Protein AF-A0A7D5N092-F1 (afdb_monomer_lite)

Sequence (384 aa):
MLKFNANQDAIKLKILCNAIYHLLGVNVPASEAFNTLPPELAKELGIAQHGIYQISEYIDIKPSVDNKINPKIIEAIQSDFVKHVLLGNIGIIRANNVVETTNGEIKVINADSDHLLKLLQNRNEESGIVAEIDAMRSGVDSKEWFGSITDHEIKQQVFELLKLEQTIEQEVWQIAEKLELPDTLRVKFLQFLSDRLDYLALRFCPEIKRYPKTDRKSDDNQTAAGVLTFTMHNQKPDEPQELYVLLSKRCDHFSDNKEALWDCFGGGSETVDDYLHVTAAREVLEESAKELLHPPTALLSSPFHDFVTEKNGKPFIYRMYLREHEYIDPSKFKDHEHSEHKWIKLSDLKNSLQQAPILENGKETAEVISEGKKYYCSQSFISY

Foldseek 3Di:
DKDDDPPQLLVLVQVLLVVLCVVLVAQAFDKDKDQADDPVVCVVVVHDRGGIMMDTDDFAFDDDPDPDDDVVLLVSCQLCLVVCLLLCVLVQLDPVQWTQGPVRDIYGHCSRSVVLVVLLVDPPPPLLASPVSCCQQPPPSNVVRHVPPDLVSLLVSLVVVVVCLVVSLVSLVVSCVVSVNPPVSSVSSNLSSVSNSVNSCVVRPQPFPPAQDQFHFADAPAEKEAEFEKEQDDPDPPDGTFIWTKWFFFPPPDDDDDGGAIAGFMDHDDPPGGGRLSRHQVRNCQQQVNPDHDDSVNQSRFRKGWHWDDDPNHTHIYIYTYDYDYDDDFVSGDDPGTDGMDTFGLVQLVVQLVDAFDQDPNFTWTWGQGPNDTHIHGSSRSVD

pLDDT: mean 82.28, std 12.1, range [38.78, 95.94]

Radius of gyration: 25.85 Å; chains: 1; bounding box: 68×40×73 Å

Structure (mmCIF, N/CA/C/O backbone):
data_AF-A0A7D5N092-F1
#
_entry.id   AF-A0A7D5N092-F1
#
loop_
_atom_site.group_PDB
_atom_site.id
_atom_site.type_symbol
_atom_site.label_atom_id
_atom_site.label_alt_id
_atom_site.label_comp_id
_atom_site.label_asym_id
_atom_site.label_entity_id
_atom_site.label_seq_id
_atom_site.pdbx_PDB_ins_code
_atom_site.Cartn_x
_atom_site.Cartn_y
_atom_site.Cartn_z
_atom_site.occupancy
_atom_site.B_iso_or_equiv
_atom_site.auth_seq_id
_atom_site.auth_comp_id
_atom_site.auth_asym_id
_atom_site.auth_atom_id
_atom_site.pdbx_PDB_model_num
ATOM 1 N N . MET A 1 1 ? -16.576 -3.521 28.985 1.00 81.00 1 MET A N 1
ATOM 2 C CA . MET A 1 1 ? -17.721 -2.941 28.230 1.00 81.00 1 MET A CA 1
ATOM 3 C C . MET A 1 1 ? -18.250 -3.980 27.246 1.00 81.00 1 MET A C 1
ATOM 5 O O . MET A 1 1 ? -17.431 -4.568 26.555 1.00 81.00 1 MET A O 1
ATOM 9 N N . LEU A 1 2 ? -19.567 -4.214 27.181 1.00 85.06 2 LEU A N 1
ATOM 10 C CA . LEU A 1 2 ? -20.192 -5.108 26.192 1.00 85.06 2 LEU A CA 1
ATOM 11 C C . LEU A 1 2 ? -20.612 -4.302 24.951 1.00 85.06 2 LEU A C 1
ATOM 13 O O . LEU A 1 2 ? -21.379 -3.349 25.082 1.00 85.06 2 LEU A O 1
ATOM 17 N N . LYS A 1 3 ? -20.139 -4.682 23.760 1.00 84.06 3 LYS A N 1
ATOM 18 C CA . LYS A 1 3 ? -20.584 -4.138 22.466 1.00 84.06 3 LYS A CA 1
ATOM 19 C C . LYS A 1 3 ? -21.314 -5.223 21.665 1.00 84.06 3 LYS A C 1
ATOM 21 O O . LYS A 1 3 ? -20.858 -6.362 21.595 1.00 84.06 3 LYS A O 1
ATOM 26 N N . PHE A 1 4 ? -22.423 -4.853 21.029 1.00 84.50 4 PHE A N 1
ATOM 27 C CA . PHE A 1 4 ? -23.167 -5.688 20.080 1.00 84.50 4 PHE A CA 1
ATOM 28 C C . PHE A 1 4 ? -23.809 -4.805 19.005 1.00 84.50 4 PHE A C 1
ATOM 30 O O . PHE A 1 4 ? -23.967 -3.598 19.196 1.00 84.50 4 PHE A O 1
ATOM 37 N N . ASN A 1 5 ? -24.155 -5.388 17.857 1.00 78.50 5 ASN A N 1
ATOM 38 C CA . ASN A 1 5 ? -24.801 -4.668 16.761 1.00 78.50 5 ASN A CA 1
ATOM 39 C C . ASN A 1 5 ? -25.822 -5.573 16.060 1.00 78.50 5 ASN A C 1
ATOM 41 O O . ASN A 1 5 ? -25.584 -6.768 15.889 1.00 78.50 5 ASN A O 1
ATOM 45 N N . ALA A 1 6 ? -26.947 -4.999 15.625 1.00 77.81 6 ALA A N 1
ATOM 46 C CA . ALA A 1 6 ? -27.909 -5.699 14.776 1.00 77.81 6 ALA A CA 1
ATOM 47 C C . ALA A 1 6 ? -27.274 -6.124 13.439 1.00 77.81 6 ALA A C 1
ATOM 49 O O . ALA A 1 6 ? -27.584 -7.191 12.916 1.00 77.81 6 ALA A O 1
ATOM 50 N N . ASN A 1 7 ? -26.338 -5.324 12.917 1.00 84.25 7 ASN A N 1
ATOM 51 C CA . ASN A 1 7 ? -25.510 -5.698 11.777 1.00 84.25 7 ASN A CA 1
ATOM 52 C C . ASN A 1 7 ? -24.302 -6.528 12.248 1.00 84.25 7 ASN A C 1
ATOM 54 O O . ASN A 1 7 ? -23.331 -5.987 12.786 1.00 84.25 7 ASN A O 1
ATOM 58 N N . GLN A 1 8 ? -24.373 -7.843 12.026 1.00 85.31 8 GLN A N 1
ATOM 59 C CA . GLN A 1 8 ? -23.337 -8.798 12.426 1.00 85.31 8 GLN A CA 1
ATOM 60 C C . GLN A 1 8 ? -21.999 -8.557 11.709 1.00 85.31 8 GLN A C 1
ATOM 62 O O . GLN A 1 8 ? -20.948 -8.647 12.338 1.00 85.31 8 GLN A O 1
ATOM 67 N N . ASP A 1 9 ? -22.013 -8.168 10.434 1.00 85.75 9 ASP A N 1
ATOM 68 C CA . ASP A 1 9 ? -20.779 -7.886 9.691 1.00 85.75 9 ASP A CA 1
ATOM 69 C C . ASP A 1 9 ? -20.056 -6.663 10.260 1.00 85.75 9 ASP A C 1
ATOM 71 O O . ASP A 1 9 ? -18.836 -6.669 10.419 1.00 85.75 9 ASP A O 1
ATOM 75 N N . ALA A 1 10 ? -20.811 -5.632 10.650 1.00 83.31 10 ALA A N 1
ATOM 76 C CA . ALA A 1 10 ? -20.237 -4.428 11.238 1.00 83.31 10 ALA A CA 1
ATOM 77 C C . ALA A 1 10 ? -19.530 -4.710 12.575 1.00 83.31 10 ALA A C 1
ATOM 79 O O . ALA A 1 10 ? -18.437 -4.195 12.800 1.00 83.31 10 ALA A O 1
ATOM 80 N N . ILE A 1 11 ? -20.113 -5.532 13.461 1.00 86.94 11 ILE A N 1
ATOM 81 C CA . ILE A 1 11 ? -19.453 -5.885 14.731 1.00 86.94 11 ILE A CA 1
ATOM 82 C C . ILE A 1 11 ? -18.247 -6.805 14.508 1.00 86.94 11 ILE A C 1
ATOM 84 O O . ILE A 1 11 ? -17.216 -6.591 15.140 1.00 86.94 11 ILE A O 1
ATOM 88 N N . LYS A 1 12 ? -18.319 -7.759 13.568 1.00 89.06 12 LYS A N 1
ATOM 89 C CA . LYS A 1 12 ? -17.178 -8.620 13.216 1.00 89.06 12 LYS A CA 1
ATOM 90 C C . LYS A 1 12 ? -15.998 -7.800 12.686 1.00 89.06 12 LYS A C 1
ATOM 92 O O . LYS A 1 12 ? -14.874 -7.980 13.141 1.00 89.06 12 LYS A O 1
ATOM 97 N N . LEU A 1 13 ? -16.254 -6.838 11.800 1.00 87.50 13 LEU A N 1
ATOM 98 C CA . LEU A 1 13 ? -15.228 -5.914 11.310 1.00 87.50 13 LEU A CA 1
ATOM 99 C C . LEU A 1 13 ? -14.653 -5.023 12.423 1.00 87.50 13 LEU A C 1
ATOM 101 O O . LEU A 1 13 ? -13.447 -4.798 12.452 1.00 87.50 13 LEU A O 1
ATOM 105 N N . LYS A 1 14 ? -15.468 -4.565 13.387 1.00 86.69 14 LYS A N 1
ATOM 106 C CA . LYS A 1 14 ? -14.957 -3.838 14.568 1.00 86.69 14 LYS A CA 1
ATOM 107 C C . LYS A 1 14 ? -14.042 -4.701 15.437 1.00 86.69 14 LYS A C 1
ATOM 109 O O . LYS A 1 14 ? -13.026 -4.210 15.926 1.00 86.69 14 LYS A O 1
ATOM 114 N N . ILE A 1 15 ? -14.391 -5.970 15.642 1.00 88.88 15 ILE A N 1
ATOM 115 C CA . ILE A 1 15 ? -13.542 -6.922 16.370 1.00 88.88 15 ILE A CA 1
ATOM 116 C C . ILE A 1 15 ? -12.221 -7.119 15.618 1.00 88.88 15 ILE A C 1
ATOM 118 O O . ILE A 1 15 ? -11.159 -7.039 16.230 1.00 88.88 15 ILE A O 1
ATOM 122 N N . LEU A 1 16 ? -12.283 -7.288 14.295 1.00 89.75 16 LEU A N 1
ATOM 123 C CA . LEU A 1 16 ? -11.111 -7.439 13.436 1.00 89.75 16 LEU A CA 1
ATOM 124 C C . LEU A 1 16 ? -10.176 -6.217 13.506 1.00 89.75 16 LEU A C 1
ATOM 126 O O . LEU A 1 16 ? -8.981 -6.385 13.724 1.00 89.75 16 LEU A O 1
ATOM 130 N N . CYS A 1 17 ? -10.703 -4.990 13.421 1.00 89.31 17 CYS A N 1
ATOM 131 C CA . CYS A 1 17 ? -9.901 -3.768 13.574 1.00 89.31 17 CYS A CA 1
ATOM 132 C C . CYS A 1 17 ? -9.234 -3.661 14.952 1.00 89.31 17 CYS A C 1
ATOM 134 O O . CYS A 1 17 ? -8.060 -3.304 15.036 1.00 89.31 17 CYS A O 1
ATOM 136 N N . ASN A 1 18 ? -9.949 -3.992 16.034 1.00 89.00 18 ASN A N 1
ATOM 137 C CA . ASN A 1 18 ? -9.363 -3.999 17.379 1.00 89.00 18 ASN A CA 1
ATOM 138 C C . ASN A 1 18 ? -8.234 -5.028 17.506 1.00 89.00 18 ASN A C 1
ATOM 140 O O . ASN A 1 18 ? -7.225 -4.752 18.150 1.00 89.00 18 ASN A O 1
ATOM 144 N N . ALA A 1 19 ? -8.383 -6.197 16.884 1.00 89.38 19 ALA A N 1
ATOM 145 C CA . ALA A 1 19 ? -7.336 -7.206 16.894 1.00 89.38 19 ALA A CA 1
ATOM 146 C C . ALA A 1 19 ? -6.090 -6.762 16.115 1.00 89.38 19 ALA A C 1
ATOM 148 O O . ALA A 1 19 ? -4.974 -6.978 16.581 1.00 89.38 19 ALA A O 1
ATOM 149 N N . ILE A 1 20 ? -6.264 -6.066 14.987 1.00 91.50 20 ILE A N 1
ATOM 150 C CA . ILE A 1 20 ? -5.135 -5.466 14.262 1.00 91.50 20 ILE A CA 1
ATOM 151 C C . ILE A 1 20 ? -4.467 -4.384 15.115 1.00 91.50 20 ILE A C 1
ATOM 153 O O . ILE A 1 20 ? -3.246 -4.331 15.166 1.00 91.50 20 ILE A O 1
ATOM 157 N N . TYR A 1 21 ? -5.224 -3.552 15.835 1.00 92.44 21 TYR A N 1
ATOM 158 C CA . TYR A 1 21 ? -4.628 -2.587 16.764 1.00 92.44 21 TYR A CA 1
ATOM 159 C C . TYR A 1 21 ? -3.748 -3.254 17.828 1.00 92.44 21 TYR A C 1
ATOM 161 O O . TYR A 1 21 ? -2.624 -2.799 18.046 1.00 92.44 21 TYR A O 1
ATOM 169 N N . HIS A 1 22 ? -4.227 -4.348 18.431 1.00 91.19 22 HIS A N 1
ATOM 170 C CA . HIS A 1 22 ? -3.437 -5.167 19.359 1.00 91.19 22 HIS A CA 1
ATOM 171 C C . HIS A 1 22 ? -2.173 -5.719 18.694 1.00 91.19 22 HIS A C 1
ATOM 173 O O . HIS A 1 22 ? -1.084 -5.577 19.246 1.00 91.19 22 HIS A O 1
ATOM 179 N N . LEU A 1 23 ? -2.292 -6.286 17.489 1.00 91.88 23 LEU A N 1
ATOM 180 C CA . LEU A 1 23 ? -1.155 -6.810 16.724 1.00 91.88 23 LEU A CA 1
ATOM 181 C C . LEU A 1 23 ? -0.098 -5.733 16.444 1.00 91.88 23 LEU A C 1
ATOM 183 O O . LEU A 1 23 ? 1.100 -5.986 16.543 1.00 91.88 23 LEU A O 1
ATOM 187 N N . LEU A 1 24 ? -0.542 -4.524 16.106 1.00 92.50 24 LEU A N 1
ATOM 188 C CA . LEU A 1 24 ? 0.326 -3.384 15.828 1.00 92.50 24 LEU A CA 1
ATOM 189 C C . LEU A 1 24 ? 0.899 -2.742 17.103 1.00 92.50 24 LEU A C 1
ATOM 191 O O . LEU A 1 24 ? 1.617 -1.743 17.011 1.00 92.50 24 LEU A O 1
ATOM 195 N N . GLY A 1 25 ? 0.591 -3.277 18.286 1.00 92.81 25 GLY A N 1
ATOM 196 C CA . GLY A 1 25 ? 1.096 -2.792 19.568 1.00 92.81 25 GLY A CA 1
ATOM 197 C C . GLY A 1 25 ? 0.482 -1.471 20.031 1.00 92.81 25 GLY A C 1
ATOM 198 O O . GLY A 1 25 ? 1.069 -0.805 20.879 1.00 92.81 25 GLY A O 1
ATOM 199 N N . VAL A 1 26 ? -0.670 -1.070 19.484 1.00 93.50 26 VAL A N 1
ATOM 200 C CA . VAL A 1 26 ? -1.418 0.080 20.012 1.00 93.50 26 VAL A CA 1
ATOM 201 C C . VAL A 1 26 ? -2.038 -0.327 21.339 1.00 93.50 26 VAL A C 1
ATOM 203 O O . VAL A 1 26 ? -2.640 -1.396 21.443 1.00 93.50 26 VAL A O 1
ATOM 206 N N . ASN A 1 27 ? -1.918 0.523 22.360 1.00 92.38 27 ASN A N 1
ATOM 207 C CA . ASN A 1 27 ? -2.459 0.227 23.686 1.00 92.38 27 ASN A CA 1
ATOM 208 C C . ASN A 1 27 ? -3.988 0.386 23.702 1.00 92.38 27 ASN A C 1
ATOM 210 O O . ASN A 1 27 ? -4.535 1.398 24.141 1.00 92.38 27 ASN A O 1
ATOM 214 N N . VAL A 1 28 ? -4.691 -0.613 23.180 1.00 91.75 28 VAL A N 1
ATOM 215 C CA . VAL A 1 28 ? -6.150 -0.732 23.224 1.00 91.75 28 VAL A CA 1
ATOM 216 C C . VAL A 1 28 ? -6.578 -1.674 24.358 1.00 91.75 28 VAL A C 1
ATOM 218 O O . VAL A 1 28 ? -5.798 -2.525 24.792 1.00 91.75 28 VAL A O 1
ATOM 221 N N . PRO A 1 29 ? -7.818 -1.552 24.864 1.00 90.75 29 PRO A N 1
ATOM 222 C CA . PRO A 1 29 ? -8.349 -2.479 25.847 1.00 90.75 29 PRO A CA 1
ATOM 223 C C . PRO A 1 29 ? -8.294 -3.925 25.344 1.00 90.75 29 PRO A C 1
ATOM 225 O O . PRO A 1 29 ? -8.710 -4.197 24.212 1.00 90.75 29 PRO A O 1
ATOM 228 N N . ALA A 1 30 ? -7.846 -4.866 26.179 1.00 89.38 30 ALA A N 1
ATOM 229 C CA . ALA A 1 30 ? -8.016 -6.289 25.888 1.00 89.38 30 ALA A CA 1
ATOM 230 C C . ALA A 1 30 ? -9.499 -6.582 25.609 1.00 89.38 30 ALA A C 1
ATOM 232 O O . ALA A 1 30 ? -10.385 -6.064 26.296 1.00 89.38 30 ALA A O 1
ATOM 233 N N . SER A 1 31 ? -9.789 -7.367 24.572 1.00 89.38 31 SER A N 1
ATOM 234 C CA . SER A 1 31 ? -11.171 -7.700 24.237 1.00 89.38 31 SER A CA 1
ATOM 235 C C . SER A 1 31 ? -11.310 -9.096 23.672 1.00 89.38 31 SER A C 1
ATOM 237 O O . SER A 1 31 ? -10.483 -9.523 22.872 1.00 89.38 31 SER A O 1
ATOM 239 N N . GLU A 1 32 ? -12.407 -9.747 24.030 1.00 89.94 32 GLU A N 1
ATOM 240 C CA . GLU A 1 32 ? -12.774 -11.075 23.558 1.00 89.94 32 GLU A CA 1
ATOM 241 C C . GLU A 1 32 ? -14.119 -11.028 22.832 1.00 89.94 32 GLU A C 1
ATOM 243 O O . GLU A 1 32 ? -14.981 -10.194 23.131 1.00 89.94 32 GLU A O 1
ATOM 248 N N . ALA A 1 33 ? -14.287 -11.924 21.861 1.00 90.88 33 ALA A N 1
ATOM 249 C CA . ALA A 1 33 ? -15.515 -12.072 21.097 1.00 90.88 33 ALA A CA 1
ATOM 250 C C . ALA A 1 33 ? -16.216 -13.386 21.452 1.00 90.88 33 ALA A C 1
ATOM 252 O O . ALA A 1 33 ? -15.584 -14.438 21.520 1.00 90.88 33 ALA A O 1
ATOM 253 N N . PHE A 1 34 ? -17.532 -13.324 21.630 1.00 90.69 34 PHE A N 1
ATOM 254 C CA . PHE A 1 34 ? -18.379 -14.457 21.992 1.00 90.69 34 PHE A CA 1
ATOM 255 C C . PHE A 1 34 ? -19.536 -14.568 21.005 1.00 90.69 34 PHE A C 1
ATOM 257 O O . PHE A 1 34 ? -20.073 -13.554 20.563 1.00 90.69 34 PHE A O 1
ATOM 264 N N . ASN A 1 35 ? -19.946 -15.797 20.688 1.00 90.81 35 ASN A N 1
ATOM 265 C CA . ASN A 1 35 ? -21.124 -16.068 19.856 1.00 90.81 35 ASN A CA 1
ATOM 266 C C . ASN A 1 35 ? -22.397 -16.365 20.682 1.00 90.81 35 ASN A C 1
ATOM 268 O O . ASN A 1 35 ? -23.498 -16.482 20.138 1.00 90.81 35 ASN A O 1
ATOM 272 N N . THR A 1 36 ? -22.237 -16.533 21.998 1.00 92.06 36 THR A N 1
ATOM 273 C CA . THR A 1 36 ? -23.302 -16.908 22.927 1.00 92.06 36 THR A CA 1
ATOM 274 C C . THR A 1 36 ? -23.056 -16.257 24.283 1.00 92.06 36 THR A C 1
ATOM 276 O O . THR A 1 36 ? -21.957 -16.356 24.828 1.00 92.06 36 THR A O 1
ATOM 279 N N . LEU A 1 37 ? -24.082 -15.619 24.844 1.00 91.88 37 LEU A N 1
ATOM 280 C CA . LEU A 1 37 ? -24.078 -15.116 26.218 1.00 91.88 37 LEU A CA 1
ATOM 281 C C . LEU A 1 37 ? -24.701 -16.135 27.188 1.00 91.88 37 LEU A C 1
ATOM 283 O O . LEU A 1 37 ? -25.546 -16.941 26.780 1.00 91.88 37 LEU A O 1
ATOM 287 N N . PRO A 1 38 ? -24.354 -16.081 28.487 1.00 94.38 38 PRO A N 1
ATOM 288 C CA . PRO A 1 38 ? -25.106 -16.783 29.522 1.00 94.38 38 PRO A CA 1
ATOM 289 C C . PRO A 1 38 ? -26.598 -16.394 29.480 1.00 94.38 38 PRO A C 1
ATOM 291 O O . PRO A 1 38 ? -26.895 -15.199 29.352 1.00 94.38 38 PRO A O 1
ATOM 294 N N . PRO A 1 39 ? -27.544 -17.349 29.591 1.00 94.81 39 PRO A N 1
ATOM 295 C CA . PRO A 1 39 ? -28.982 -17.065 29.528 1.00 94.81 39 PRO A CA 1
ATOM 296 C C . PRO A 1 39 ? -29.440 -15.997 30.525 1.00 94.81 39 PRO A C 1
ATOM 298 O O . PRO A 1 39 ? -30.268 -15.148 30.196 1.00 94.81 39 PRO A O 1
ATOM 301 N N . GLU A 1 40 ? -28.889 -16.025 31.738 1.00 95.94 40 GLU A N 1
ATOM 302 C CA . GLU A 1 40 ? -29.209 -15.084 32.809 1.00 95.94 40 GLU A CA 1
ATOM 303 C C . GLU A 1 40 ? -28.794 -13.662 32.423 1.00 95.94 40 GLU A C 1
ATOM 305 O O . GLU A 1 40 ? -29.595 -12.736 32.542 1.00 95.94 40 GLU A O 1
ATOM 310 N N . LEU A 1 41 ? -27.584 -13.512 31.874 1.00 92.38 41 LEU A N 1
ATOM 311 C CA . LEU A 1 41 ? -27.042 -12.228 31.436 1.00 92.38 41 LEU A CA 1
ATOM 312 C C . LEU A 1 41 ? -27.805 -11.675 30.225 1.00 92.38 41 LEU A C 1
ATOM 314 O O . LEU A 1 41 ? -28.151 -10.497 30.198 1.00 92.38 41 LEU A O 1
ATOM 318 N N . ALA A 1 42 ? -28.107 -12.521 29.234 1.00 92.81 42 ALA A N 1
ATOM 319 C CA . ALA A 1 42 ? -28.890 -12.122 28.063 1.00 92.81 42 ALA A CA 1
ATOM 320 C C . ALA A 1 42 ? -30.288 -11.623 28.467 1.00 92.81 42 ALA A C 1
ATOM 322 O O . ALA A 1 42 ? -30.756 -10.596 27.970 1.00 92.81 42 ALA A O 1
ATOM 323 N N . LYS A 1 43 ? -30.926 -12.312 29.424 1.00 94.69 43 LYS A N 1
ATOM 324 C CA . LYS A 1 43 ? -32.227 -11.928 29.981 1.00 94.69 43 LYS A CA 1
ATOM 325 C C . LYS A 1 43 ? -32.163 -10.613 30.756 1.00 94.69 43 LYS A C 1
ATOM 327 O O . LYS A 1 43 ? -33.050 -9.784 30.580 1.00 94.69 43 LYS A O 1
ATOM 332 N N . GLU A 1 44 ? -31.149 -10.423 31.599 1.00 95.00 44 GLU A N 1
ATOM 333 C CA . GLU A 1 44 ? -30.966 -9.195 32.384 1.00 95.00 44 GLU A CA 1
ATOM 334 C C . GLU A 1 44 ? -30.741 -7.971 31.488 1.00 95.00 44 GLU A C 1
ATOM 336 O O . GLU A 1 44 ? -31.323 -6.913 31.717 1.00 95.00 44 GLU A O 1
ATOM 341 N N . LEU A 1 45 ? -29.954 -8.138 30.423 1.00 90.50 45 LEU A N 1
ATOM 342 C CA . LEU A 1 45 ? -29.660 -7.081 29.456 1.00 90.50 45 LEU A CA 1
ATOM 343 C C . LEU A 1 45 ? -30.761 -6.889 28.398 1.00 90.50 45 LEU A C 1
ATOM 345 O O . LEU A 1 45 ? -30.713 -5.917 27.645 1.00 90.50 45 LEU A O 1
ATOM 349 N N . GLY A 1 46 ? -31.739 -7.796 28.316 1.00 92.44 46 GLY A N 1
ATOM 350 C CA . GLY A 1 46 ? -32.817 -7.741 27.326 1.00 92.44 46 GLY A CA 1
ATOM 351 C C . GLY A 1 46 ? -32.341 -7.923 25.880 1.00 92.44 46 GLY A C 1
ATOM 352 O O . GLY A 1 46 ? -32.920 -7.340 24.965 1.00 92.44 46 GLY A O 1
ATOM 353 N N . ILE A 1 47 ? -31.282 -8.708 25.666 1.00 91.00 47 ILE A N 1
ATOM 354 C CA . ILE A 1 47 ? -30.683 -8.966 24.347 1.00 91.00 47 ILE A CA 1
ATOM 355 C C . ILE A 1 47 ? -30.773 -10.449 23.981 1.00 91.00 47 ILE A C 1
ATOM 357 O O . ILE A 1 47 ? -31.021 -11.304 24.830 1.00 91.00 47 ILE A O 1
ATOM 361 N N . ALA A 1 48 ? -30.585 -10.767 22.697 1.00 90.94 48 ALA A N 1
ATOM 362 C CA . ALA A 1 48 ? -30.540 -12.155 22.248 1.00 90.94 48 ALA A CA 1
ATOM 363 C C . ALA A 1 48 ? -29.426 -12.923 22.976 1.00 90.94 48 ALA A C 1
ATOM 365 O O . ALA A 1 48 ? -28.401 -12.343 23.333 1.00 90.94 48 ALA A O 1
ATOM 366 N N . GLN A 1 49 ? -29.620 -14.227 23.178 1.00 92.19 49 GLN A N 1
ATOM 367 C CA . GLN A 1 49 ? -28.576 -15.094 23.726 1.00 92.19 49 GLN A CA 1
ATOM 368 C C . GLN A 1 49 ? -27.495 -15.409 22.682 1.00 92.19 49 GLN A C 1
ATOM 370 O O . GLN A 1 49 ? -26.323 -15.521 23.030 1.00 92.19 49 GLN A O 1
ATOM 375 N N . HIS A 1 50 ? -27.893 -15.552 21.416 1.00 91.44 50 HIS A N 1
ATOM 376 C CA . HIS A 1 50 ? -27.015 -15.894 20.299 1.00 91.44 50 HIS A CA 1
ATOM 377 C C . HIS A 1 50 ? -26.784 -14.686 19.392 1.00 91.44 50 HIS A C 1
ATOM 379 O O . HIS A 1 50 ? -27.728 -13.970 19.049 1.00 91.44 50 HIS A O 1
ATOM 385 N N . GLY A 1 51 ? -25.536 -14.504 18.974 1.00 88.81 51 GLY A N 1
ATOM 386 C CA . GLY A 1 51 ? -25.075 -13.379 18.165 1.00 88.81 51 GLY A CA 1
ATOM 387 C C . GLY A 1 51 ? -23.603 -13.091 18.437 1.00 88.81 51 GLY A C 1
ATOM 388 O O . GLY A 1 51 ? -23.012 -13.707 19.313 1.00 88.81 51 GLY A O 1
ATOM 389 N N . ILE A 1 52 ? -22.992 -12.164 17.704 1.00 90.81 52 ILE A N 1
ATOM 390 C CA . ILE A 1 52 ? -21.616 -11.737 17.976 1.00 90.81 52 ILE A CA 1
ATOM 391 C C . ILE A 1 52 ? -21.600 -10.604 19.006 1.00 90.81 52 ILE A C 1
ATOM 393 O O . ILE A 1 52 ? -22.166 -9.528 18.787 1.00 90.81 52 ILE A O 1
ATOM 397 N N . TYR A 1 53 ? -20.895 -10.847 20.107 1.00 90.50 53 TYR A N 1
ATOM 398 C CA . TYR A 1 53 ? -20.691 -9.915 21.211 1.00 90.50 53 TYR A CA 1
ATOM 399 C C . TYR A 1 53 ? -19.201 -9.684 21.422 1.00 90.50 53 TYR A C 1
ATOM 401 O O . TYR A 1 53 ? -18.428 -10.636 21.417 1.00 90.50 53 TYR A O 1
ATOM 409 N N . GLN A 1 54 ? -18.800 -8.438 21.665 1.00 90.19 54 GLN A N 1
ATOM 410 C CA . GLN A 1 54 ? -17.445 -8.102 22.098 1.00 90.19 54 GLN A CA 1
ATOM 411 C C . GLN A 1 54 ? -17.483 -7.665 23.562 1.00 90.19 54 GLN A C 1
ATOM 413 O O . GLN A 1 54 ? -18.251 -6.771 23.922 1.00 90.19 54 GLN A O 1
ATOM 418 N N . ILE A 1 55 ? -16.637 -8.258 24.397 1.00 90.06 55 ILE A N 1
ATOM 419 C CA . ILE A 1 55 ? -16.433 -7.837 25.783 1.00 90.06 55 ILE A CA 1
ATOM 420 C C . ILE A 1 55 ? -15.018 -7.289 25.897 1.00 90.06 55 ILE A C 1
ATOM 422 O O . ILE A 1 55 ? -14.048 -8.005 25.673 1.00 90.06 55 ILE A O 1
ATOM 426 N N . SER A 1 56 ? -14.909 -6.009 26.238 1.00 89.56 56 SER A N 1
ATOM 427 C CA . SER A 1 56 ? -13.632 -5.361 26.546 1.00 89.56 56 SER A CA 1
ATOM 428 C C . SER A 1 56 ? -13.373 -5.345 28.046 1.00 89.56 56 SER A C 1
ATOM 430 O O . SER A 1 56 ? -14.327 -5.206 28.827 1.00 89.56 56 SER A O 1
ATOM 432 N N . GLU A 1 57 ? -12.096 -5.389 28.421 1.00 90.44 57 GLU A N 1
ATOM 433 C CA . GLU A 1 57 ? -11.634 -5.173 29.788 1.00 90.44 57 GLU A CA 1
ATOM 434 C C . GLU A 1 57 ? -12.227 -3.890 30.385 1.00 90.44 57 GLU A C 1
ATOM 436 O O . GLU A 1 57 ? -12.565 -2.923 29.688 1.00 90.44 57 GLU A O 1
ATOM 441 N N . TYR A 1 58 ? -12.409 -3.909 31.699 1.00 90.50 58 TYR A N 1
ATOM 442 C CA . TYR A 1 58 ? -12.780 -2.723 32.449 1.00 90.50 58 TYR A CA 1
ATOM 443 C C . TYR A 1 58 ? -11.517 -1.907 32.750 1.00 90.50 58 TYR A C 1
ATOM 445 O O . TYR A 1 58 ? -10.489 -2.472 33.114 1.00 90.50 58 TYR A O 1
ATOM 453 N N . ILE A 1 59 ? -11.599 -0.586 32.583 1.00 89.50 59 ILE A N 1
ATOM 454 C CA . ILE A 1 59 ? -10.472 0.334 32.757 1.00 89.50 59 ILE A CA 1
ATOM 455 C C . ILE A 1 59 ? -10.842 1.358 33.820 1.00 89.50 59 ILE A C 1
ATOM 457 O O . ILE A 1 59 ? -11.823 2.086 33.662 1.00 89.50 59 ILE A O 1
ATOM 461 N N . ASP A 1 60 ? -10.017 1.457 34.860 1.00 90.25 60 ASP A N 1
ATOM 462 C CA . ASP A 1 60 ? -10.101 2.542 35.831 1.00 90.25 60 ASP A CA 1
ATOM 463 C C . ASP A 1 60 ? -9.496 3.817 35.239 1.00 90.25 60 ASP A C 1
ATOM 465 O O . ASP A 1 60 ? -8.280 3.947 35.070 1.00 90.25 60 ASP A O 1
ATOM 469 N N . ILE A 1 61 ? -10.372 4.759 34.892 1.00 88.12 61 ILE A N 1
ATOM 470 C CA . ILE A 1 61 ? -10.012 6.016 34.237 1.00 88.12 61 ILE A CA 1
ATOM 471 C C . ILE A 1 61 ? -9.628 7.049 35.295 1.00 88.12 61 ILE A C 1
ATOM 473 O O . ILE A 1 61 ? -10.372 7.301 36.246 1.00 88.12 61 ILE A O 1
ATOM 477 N N . LYS A 1 62 ? -8.480 7.696 35.102 1.00 85.81 62 LYS A N 1
ATOM 478 C CA . LYS A 1 62 ? -8.074 8.846 35.905 1.00 85.81 62 LYS A CA 1
ATOM 479 C C . LYS A 1 62 ? -8.979 10.043 35.574 1.00 85.81 62 LYS A C 1
ATOM 481 O O . LYS A 1 62 ? -9.080 10.411 34.403 1.00 85.81 62 LYS A O 1
ATOM 486 N N . PRO A 1 63 ? -9.627 10.680 36.567 1.00 79.12 63 PRO A N 1
ATOM 487 C CA . PRO A 1 63 ? -10.458 11.854 36.320 1.00 79.12 63 PRO A CA 1
ATOM 488 C C . PRO A 1 63 ? -9.636 12.974 35.676 1.00 79.12 63 PRO A C 1
ATOM 490 O O . PRO A 1 63 ? -8.578 13.339 36.194 1.00 79.12 63 PRO A O 1
ATOM 493 N N . SER A 1 64 ? -10.118 13.527 34.561 1.00 70.62 64 SER A N 1
ATOM 494 C CA . SER A 1 64 ? -9.472 14.690 33.949 1.00 70.62 64 SER A CA 1
ATOM 495 C C . SER A 1 64 ? -9.678 15.915 34.839 1.00 70.62 64 SER A C 1
ATOM 497 O O . SER A 1 64 ? -10.813 16.242 35.190 1.00 70.62 64 SER A O 1
ATOM 499 N N . VAL A 1 65 ? -8.584 16.566 35.238 1.00 60.53 65 VAL A N 1
ATOM 500 C CA . VAL A 1 65 ? -8.608 17.714 36.165 1.00 60.53 65 VAL A CA 1
ATOM 501 C C . VAL A 1 65 ? -8.763 19.039 35.413 1.00 60.53 65 VAL A C 1
ATOM 503 O O . VAL A 1 65 ? -9.313 19.986 35.958 1.00 60.53 65 VAL A O 1
ATOM 506 N N . ASP A 1 66 ? -8.384 19.076 34.135 1.00 60.81 66 ASP A N 1
ATOM 507 C CA . ASP A 1 66 ? -8.521 20.229 33.253 1.00 60.81 66 ASP A CA 1
ATOM 508 C C . ASP A 1 66 ? -8.942 19.722 31.869 1.00 60.81 66 ASP A C 1
ATOM 510 O O . ASP A 1 66 ? -8.372 18.758 31.368 1.00 60.81 66 ASP A O 1
ATOM 514 N N . ASN A 1 67 ? -9.894 20.374 31.196 1.00 59.28 67 ASN A N 1
ATOM 515 C CA . ASN A 1 67 ? -10.302 20.044 29.814 1.00 59.28 67 ASN A CA 1
ATOM 516 C C . ASN A 1 67 ? -9.185 20.271 28.761 1.00 59.28 67 ASN A C 1
ATOM 518 O O . ASN A 1 67 ? -9.470 20.445 27.579 1.00 59.28 67 ASN A O 1
ATOM 522 N N . LYS A 1 68 ? -7.916 20.327 29.176 1.00 66.19 68 LYS A N 1
ATOM 523 C CA . LYS A 1 68 ? -6.743 20.439 28.315 1.00 66.19 68 LYS A CA 1
ATOM 524 C C . LYS A 1 68 ? -6.204 19.049 28.015 1.00 66.19 68 LYS A C 1
ATOM 526 O O . LYS A 1 68 ? -6.049 18.226 28.915 1.00 66.19 68 LYS A O 1
ATOM 531 N N . ILE A 1 69 ? -5.885 18.808 26.749 1.00 70.94 69 ILE A N 1
ATOM 532 C CA . ILE A 1 69 ? -5.287 17.550 26.315 1.00 70.94 69 ILE A CA 1
ATOM 533 C C . ILE A 1 69 ? -3.894 17.434 26.950 1.00 70.94 69 ILE A C 1
ATOM 535 O O . ILE A 1 69 ? -3.051 18.322 26.818 1.00 70.94 69 ILE A O 1
ATOM 539 N N . ASN A 1 70 ? -3.665 16.345 27.684 1.00 79.88 70 ASN A N 1
ATOM 540 C CA . ASN A 1 70 ? -2.379 16.053 28.312 1.00 79.88 70 ASN A CA 1
ATOM 541 C C . ASN A 1 70 ? -1.315 15.831 27.212 1.00 79.88 70 ASN A C 1
ATOM 543 O O . ASN A 1 70 ? -1.538 14.987 26.345 1.00 79.88 70 ASN A O 1
ATOM 547 N N . PRO A 1 71 ? -0.146 16.501 27.238 1.00 85.25 71 PRO A N 1
ATOM 548 C CA . PRO A 1 71 ? 0.916 16.277 26.252 1.00 85.25 71 PRO A CA 1
ATOM 549 C C . PRO A 1 71 ? 1.330 14.805 26.098 1.00 85.25 71 PRO A C 1
ATOM 551 O O . PRO A 1 71 ? 1.637 14.376 24.992 1.00 85.25 71 PRO A O 1
ATOM 554 N N . LYS A 1 72 ? 1.253 14.006 27.174 1.00 85.44 72 LYS A N 1
ATOM 555 C CA . LYS A 1 72 ? 1.517 12.556 27.118 1.00 85.44 72 LYS A CA 1
ATOM 556 C C . LYS A 1 72 ? 0.504 11.789 26.266 1.00 85.44 72 LYS A C 1
ATOM 558 O O . LYS A 1 72 ? 0.853 10.782 25.662 1.00 85.44 72 LYS A O 1
ATOM 563 N N . ILE A 1 73 ? -0.748 12.253 26.230 1.00 87.44 73 ILE A N 1
ATOM 564 C CA . ILE A 1 73 ? -1.782 11.688 25.356 1.00 87.44 73 ILE A CA 1
ATOM 565 C C . ILE A 1 73 ? -1.424 11.980 23.900 1.00 87.44 73 ILE A C 1
ATOM 567 O O . ILE A 1 73 ? -1.469 11.071 23.079 1.00 87.44 73 ILE A O 1
ATOM 571 N N . ILE A 1 74 ? -1.025 13.217 23.592 1.00 89.38 74 ILE A N 1
ATOM 572 C CA . ILE A 1 74 ? -0.622 13.603 22.233 1.00 89.38 74 ILE A CA 1
ATOM 573 C C . ILE A 1 74 ? 0.565 12.753 21.775 1.00 89.38 74 ILE A C 1
ATOM 575 O O . ILE A 1 74 ? 0.494 12.155 20.709 1.00 89.38 74 ILE A O 1
ATOM 579 N N . GLU A 1 75 ? 1.610 12.632 22.596 1.00 89.94 75 GLU A N 1
ATOM 580 C CA . GLU A 1 75 ? 2.802 11.833 22.281 1.00 89.94 75 GLU A CA 1
ATOM 581 C C . GLU A 1 75 ? 2.461 10.360 21.997 1.00 89.94 75 GLU A C 1
ATOM 583 O O . GLU A 1 75 ? 2.859 9.819 20.965 1.00 89.94 75 GLU A O 1
ATOM 588 N N . ALA A 1 76 ? 1.661 9.725 22.861 1.00 88.94 76 ALA A N 1
ATOM 589 C CA . ALA A 1 76 ? 1.254 8.332 22.678 1.00 88.94 76 ALA A CA 1
ATOM 590 C C . ALA A 1 76 ? 0.446 8.134 21.383 1.00 88.94 76 ALA A C 1
ATOM 592 O O . ALA A 1 76 ? 0.711 7.212 20.616 1.00 88.94 76 ALA A O 1
ATOM 593 N N . ILE A 1 77 ? -0.490 9.036 21.087 1.00 90.94 77 ILE A N 1
ATOM 594 C CA . ILE A 1 77 ? -1.330 8.949 19.884 1.00 90.94 77 ILE A CA 1
ATOM 595 C C . ILE A 1 77 ? -0.530 9.263 18.612 1.00 90.94 77 ILE A C 1
ATOM 597 O O . ILE A 1 77 ? -0.747 8.641 17.573 1.00 90.94 77 ILE A O 1
ATOM 601 N N . GLN A 1 78 ? 0.443 10.174 18.685 1.00 93.44 78 GLN A N 1
ATOM 602 C CA . GLN A 1 78 ? 1.366 10.453 17.583 1.00 93.44 78 GLN A CA 1
ATOM 603 C C . GLN A 1 78 ? 2.280 9.266 17.278 1.00 93.44 78 GLN A C 1
ATOM 605 O O . GLN A 1 78 ? 2.539 9.006 16.102 1.00 93.44 78 GLN A O 1
ATOM 610 N N . SER A 1 79 ? 2.724 8.509 18.290 1.00 93.50 79 SER A N 1
ATOM 611 C CA . SER A 1 79 ? 3.549 7.310 18.063 1.00 93.50 79 SER A CA 1
ATOM 612 C C . SER A 1 79 ? 2.830 6.207 17.276 1.00 93.50 79 SER A C 1
ATOM 614 O O . SER A 1 79 ? 3.483 5.394 16.621 1.00 93.50 79 SER A O 1
ATOM 616 N N . ASP A 1 80 ? 1.494 6.236 17.268 1.00 94.25 80 ASP A N 1
ATOM 617 C CA . ASP A 1 80 ? 0.627 5.300 16.553 1.00 94.25 80 ASP A CA 1
ATOM 618 C C . ASP A 1 80 ? -0.077 5.936 15.338 1.00 94.25 80 ASP A C 1
ATOM 620 O O . ASP A 1 80 ? -0.991 5.342 14.756 1.00 94.25 80 ASP A O 1
ATOM 624 N N . PHE A 1 81 ? 0.352 7.129 14.909 1.00 94.62 81 PHE A N 1
ATOM 625 C CA . PHE A 1 81 ? -0.295 7.909 13.849 1.00 94.62 81 PHE A CA 1
ATOM 626 C C . PHE A 1 81 ? -0.538 7.105 12.568 1.00 94.62 81 PHE A C 1
ATOM 628 O O . PHE A 1 81 ? -1.675 7.020 12.099 1.00 94.62 81 PHE A O 1
ATOM 635 N N . VAL A 1 82 ? 0.496 6.457 12.024 1.00 94.56 82 VAL A N 1
ATOM 636 C CA . VAL A 1 82 ? 0.381 5.673 10.783 1.00 94.56 82 VAL A CA 1
ATOM 637 C C . VAL A 1 82 ? -0.548 4.468 10.960 1.00 94.56 82 VAL A C 1
ATOM 639 O O . VAL A 1 82 ? -1.216 4.072 10.010 1.00 94.56 82 VAL A O 1
ATOM 642 N N . LYS A 1 83 ? -0.669 3.914 12.171 1.00 93.50 83 LYS A N 1
ATOM 643 C CA . LYS A 1 83 ? -1.581 2.797 12.474 1.00 93.50 83 LYS A CA 1
ATOM 644 C C . LYS A 1 83 ? -3.035 3.275 12.505 1.00 93.50 83 LYS A C 1
ATOM 646 O O . LYS A 1 83 ? -3.920 2.601 11.977 1.00 93.50 83 LYS A O 1
ATOM 651 N N . HIS A 1 84 ? -3.292 4.458 13.074 1.00 92.00 84 HIS A N 1
ATOM 652 C CA . HIS A 1 84 ? -4.607 5.105 13.006 1.00 92.00 84 HIS A CA 1
ATOM 653 C C . HIS A 1 84 ? -5.007 5.425 11.576 1.00 92.00 84 HIS A C 1
ATOM 655 O O . HIS A 1 84 ? -6.133 5.130 11.175 1.00 92.00 84 HIS A O 1
ATOM 661 N N . VAL A 1 85 ? -4.059 5.962 10.815 1.00 90.81 85 VAL A N 1
ATOM 662 C CA . VAL A 1 85 ? -4.217 6.234 9.398 1.00 90.81 85 VAL A CA 1
ATOM 663 C C . VAL A 1 85 ? -4.505 4.935 8.647 1.00 90.81 85 VAL A C 1
ATOM 665 O O . VAL A 1 85 ? -5.561 4.858 8.045 1.00 90.81 85 VAL A O 1
ATOM 668 N N . LEU A 1 86 ? -3.693 3.875 8.745 1.00 89.62 86 LEU A N 1
ATOM 669 C CA . LEU A 1 86 ? -3.919 2.587 8.063 1.00 89.62 86 LEU A CA 1
ATOM 670 C C . LEU A 1 86 ? -5.346 2.058 8.269 1.00 89.62 86 LEU A C 1
ATOM 672 O O . LEU A 1 86 ? -6.007 1.679 7.303 1.00 89.62 86 LEU A O 1
ATOM 676 N N . LEU A 1 87 ? -5.838 2.090 9.510 1.00 88.88 87 LEU A N 1
ATOM 677 C CA . LEU A 1 87 ? -7.161 1.589 9.887 1.00 88.88 87 LEU A CA 1
ATOM 678 C C . LEU A 1 87 ? -8.301 2.601 9.683 1.00 88.88 87 LEU A C 1
ATOM 680 O O . LEU A 1 87 ? -9.425 2.345 10.120 1.00 88.88 87 LEU A O 1
ATOM 684 N N . GLY A 1 88 ? -8.043 3.747 9.046 1.00 86.06 88 GLY A N 1
ATOM 685 C CA . GLY A 1 88 ? -9.046 4.774 8.755 1.00 86.06 88 GLY A CA 1
ATOM 686 C C . GLY A 1 88 ? -9.685 5.371 10.014 1.00 86.06 88 GLY A C 1
ATOM 687 O O . GLY A 1 88 ? -10.840 5.795 9.991 1.00 86.06 88 GLY A O 1
ATOM 688 N N . ASN A 1 89 ? -8.989 5.376 11.152 1.00 87.56 89 ASN A N 1
ATOM 689 C CA . ASN A 1 89 ? -9.526 5.860 12.422 1.00 87.56 89 ASN A CA 1
ATOM 690 C C . ASN A 1 89 ? -9.344 7.378 12.571 1.00 87.56 89 ASN A C 1
ATOM 692 O O . ASN A 1 89 ? -8.651 7.868 13.460 1.00 87.56 89 ASN A O 1
ATOM 696 N N . ILE A 1 90 ? -10.011 8.137 11.702 1.00 84.06 90 ILE A N 1
ATOM 697 C CA . ILE A 1 90 ? -10.007 9.610 11.734 1.00 84.06 90 ILE A CA 1
ATOM 698 C C . ILE A 1 90 ? -10.625 10.127 13.046 1.00 84.06 90 ILE A C 1
ATOM 700 O O . ILE A 1 90 ? -10.273 11.193 13.544 1.00 84.06 90 ILE A O 1
ATOM 704 N N . GLY A 1 91 ? -11.538 9.352 13.642 1.00 83.25 91 GLY A N 1
ATOM 705 C CA . GLY A 1 91 ? -12.229 9.698 14.881 1.00 83.25 91 GLY A CA 1
ATOM 706 C C . GLY A 1 91 ? -11.343 9.717 16.129 1.00 83.25 91 GLY A C 1
ATOM 707 O O . GLY A 1 91 ? -11.815 10.181 17.166 1.00 83.25 91 GLY A O 1
ATOM 708 N N . ILE A 1 92 ? -10.091 9.253 16.059 1.00 87.25 92 ILE A N 1
ATOM 709 C CA . ILE A 1 92 ? -9.190 9.178 17.219 1.00 87.25 92 ILE A CA 1
ATOM 710 C C . ILE A 1 92 ? -8.921 10.539 17.880 1.00 87.25 92 ILE A C 1
ATOM 712 O O . ILE A 1 92 ? -8.712 10.601 19.084 1.00 87.25 92 ILE A O 1
ATOM 716 N N . ILE A 1 93 ? -9.031 11.638 17.127 1.00 81.44 93 ILE A N 1
ATOM 717 C CA . ILE A 1 93 ? -8.805 13.022 17.591 1.00 81.44 93 ILE A CA 1
ATOM 718 C C . ILE A 1 93 ? -9.864 13.549 18.575 1.00 81.44 93 ILE A C 1
ATOM 720 O O . ILE A 1 93 ? -9.907 14.737 18.890 1.00 81.44 93 ILE A O 1
ATOM 724 N N . ARG A 1 94 ? -10.779 12.696 19.042 1.00 82.31 94 ARG A N 1
ATOM 725 C CA . ARG A 1 94 ? -11.774 13.064 20.049 1.00 82.31 94 ARG A CA 1
ATOM 726 C C . ARG A 1 94 ? -11.249 12.682 21.424 1.00 82.31 94 ARG A C 1
ATOM 728 O O . ARG A 1 94 ? -10.911 11.528 21.661 1.00 82.31 94 ARG A O 1
ATOM 735 N N . ALA A 1 95 ? -11.272 13.625 22.363 1.00 73.69 95 ALA A N 1
ATOM 736 C CA . ALA A 1 95 ? -10.764 13.412 23.720 1.00 73.69 95 ALA A CA 1
ATOM 737 C C . ALA A 1 95 ? -11.443 12.251 24.478 1.00 73.69 95 ALA A C 1
ATOM 739 O O . ALA A 1 95 ? -10.868 11.720 25.416 1.00 73.69 95 ALA A O 1
ATOM 740 N N . ASN A 1 96 ? -12.647 11.827 24.078 1.00 81.50 96 ASN A N 1
ATOM 741 C CA . ASN A 1 96 ? -13.339 10.674 24.662 1.00 81.50 96 ASN A CA 1
ATOM 742 C C . ASN A 1 96 ? -12.934 9.318 24.052 1.00 81.50 96 ASN A C 1
ATOM 744 O O . ASN A 1 96 ? -13.460 8.293 24.482 1.00 81.50 96 ASN A O 1
ATOM 748 N N . ASN A 1 97 ? -12.035 9.308 23.064 1.00 87.00 97 ASN A N 1
ATOM 749 C CA . ASN A 1 97 ? -11.491 8.098 22.447 1.00 87.00 97 ASN A CA 1
ATOM 750 C C . ASN A 1 97 ? -10.101 7.728 22.991 1.00 87.00 97 ASN A C 1
ATOM 752 O O . ASN A 1 97 ? -9.480 6.760 22.557 1.00 87.00 97 ASN A O 1
ATOM 756 N N . VAL A 1 98 ? -9.596 8.487 23.962 1.00 88.19 98 VAL A N 1
ATOM 757 C CA . VAL A 1 98 ? -8.313 8.225 24.607 1.00 88.19 98 VAL A CA 1
ATOM 758 C C . VAL A 1 98 ? -8.451 8.514 26.090 1.00 88.19 98 VAL A C 1
ATOM 760 O O . VAL A 1 98 ? -9.031 9.524 26.478 1.00 88.19 98 VAL A O 1
ATOM 763 N N . VAL A 1 99 ? -7.940 7.621 26.931 1.00 88.19 99 VAL A N 1
ATOM 764 C CA . VAL A 1 99 ? -8.000 7.769 28.388 1.00 88.19 99 VAL A CA 1
ATOM 765 C C . VAL A 1 99 ? -6.638 7.541 29.011 1.00 88.19 99 VAL A C 1
ATOM 767 O O . VAL A 1 99 ? -5.870 6.695 28.562 1.00 88.19 99 VAL A O 1
ATOM 770 N N . GLU A 1 100 ? -6.362 8.285 30.078 1.00 90.12 100 GLU A N 1
ATOM 771 C CA . GLU A 1 100 ? -5.279 7.980 31.008 1.00 90.12 100 GLU A CA 1
ATOM 772 C C . GLU A 1 100 ? -5.849 7.090 32.120 1.00 90.12 100 GLU A C 1
ATOM 774 O O . GLU A 1 100 ? -6.855 7.431 32.750 1.00 90.12 100 GLU A O 1
ATOM 779 N N . THR A 1 101 ? -5.240 5.932 32.351 1.00 90.81 101 THR A N 1
ATOM 780 C CA . THR A 1 101 ? -5.629 5.041 33.447 1.00 90.81 101 THR A CA 1
ATOM 781 C C . THR A 1 101 ? -5.160 5.605 34.787 1.00 90.81 101 THR A C 1
ATOM 783 O O . THR A 1 101 ? -4.284 6.471 34.852 1.00 90.81 101 THR A O 1
ATOM 786 N N . THR A 1 102 ? -5.698 5.101 35.895 1.00 90.50 102 THR A N 1
ATOM 787 C CA . THR A 1 102 ? -5.214 5.441 37.248 1.00 90.50 102 THR A CA 1
ATOM 788 C C . THR A 1 102 ? -3.728 5.121 37.457 1.00 90.50 102 THR A C 1
ATOM 790 O O . THR A 1 102 ? -3.073 5.790 38.256 1.00 90.50 102 THR A O 1
ATOM 793 N N . ASN A 1 103 ? -3.178 4.176 36.687 1.00 90.06 103 ASN A N 1
ATOM 794 C CA . ASN A 1 103 ? -1.756 3.821 36.672 1.00 90.06 103 ASN A CA 1
ATOM 795 C C . ASN A 1 103 ? -0.902 4.737 35.770 1.00 90.06 103 ASN A C 1
ATOM 797 O O . ASN A 1 103 ? 0.315 4.583 35.717 1.00 90.06 103 ASN A O 1
ATOM 801 N N . GLY A 1 104 ? -1.517 5.700 35.074 1.00 87.44 104 GLY A N 1
ATOM 802 C CA . GLY A 1 104 ? -0.839 6.644 34.183 1.00 87.44 104 GLY A CA 1
ATOM 803 C C . GLY A 1 104 ? -0.572 6.117 32.771 1.00 87.44 104 GLY A C 1
ATOM 804 O O . GLY A 1 104 ? 0.181 6.746 32.029 1.00 87.44 104 GLY A O 1
ATOM 805 N N . GLU A 1 105 ? -1.164 4.984 32.389 1.00 90.69 105 GLU A N 1
ATOM 806 C CA . GLU A 1 105 ? -1.070 4.449 31.027 1.00 90.69 105 GLU A CA 1
ATOM 807 C C . GLU A 1 105 ? -2.058 5.166 30.107 1.00 90.69 105 GLU A C 1
ATOM 809 O O . GLU A 1 105 ? -3.191 5.430 30.505 1.00 90.69 105 GLU A O 1
ATOM 814 N N . ILE A 1 106 ? -1.665 5.434 28.863 1.00 90.62 106 ILE A N 1
ATOM 815 C CA . ILE A 1 106 ? -2.582 5.965 27.852 1.00 90.62 106 ILE A CA 1
ATOM 816 C C . ILE A 1 106 ? -3.171 4.799 27.067 1.00 90.62 106 ILE A C 1
ATOM 818 O O . ILE A 1 106 ? -2.419 4.026 26.474 1.00 90.62 106 ILE A O 1
ATOM 822 N N . LYS A 1 107 ? -4.501 4.676 27.067 1.00 91.12 107 LYS A N 1
ATOM 823 C CA . LYS A 1 107 ? -5.237 3.666 26.301 1.00 91.12 107 LYS A CA 1
ATOM 824 C C . LYS A 1 107 ? -6.162 4.315 25.280 1.00 91.12 107 LYS A C 1
ATOM 826 O O . LYS A 1 107 ? -6.893 5.255 25.598 1.00 91.12 107 LYS A O 1
ATOM 831 N N . VAL A 1 108 ? -6.176 3.769 24.070 1.00 90.00 108 VAL A N 1
ATOM 832 C CA . VAL A 1 108 ? -7.123 4.140 23.016 1.00 90.00 108 VAL A CA 1
ATOM 833 C C . VAL A 1 108 ? -8.432 3.398 23.254 1.00 90.00 108 VAL A C 1
ATOM 835 O O . VAL A 1 108 ? -8.495 2.177 23.134 1.00 90.00 108 VAL A O 1
ATOM 838 N N . ILE A 1 109 ? -9.494 4.126 23.586 1.00 84.06 109 ILE A N 1
ATOM 839 C CA . ILE A 1 109 ? -10.836 3.569 23.773 1.00 84.06 109 ILE A CA 1
ATOM 840 C C . ILE A 1 109 ? -11.711 3.946 22.578 1.00 84.06 109 ILE A C 1
ATOM 842 O O . ILE A 1 109 ? -11.654 5.057 22.081 1.00 84.06 109 ILE A O 1
ATOM 846 N N . ASN A 1 110 ? -12.531 3.018 22.088 1.00 76.94 110 ASN A N 1
ATOM 847 C CA . ASN A 1 110 ? -13.263 3.193 20.824 1.00 76.94 110 ASN A CA 1
ATOM 848 C C . ASN A 1 110 ? -12.340 3.416 19.619 1.00 76.94 110 ASN A C 1
ATOM 850 O O . ASN A 1 110 ? -12.455 4.401 18.887 1.00 76.94 110 ASN A O 1
ATOM 854 N N . ALA A 1 111 ? -11.449 2.450 19.394 1.00 68.88 111 ALA A N 1
ATOM 855 C CA . ALA A 1 111 ? -10.652 2.326 18.178 1.00 68.88 111 ALA A CA 1
ATOM 856 C C . ALA A 1 111 ? -11.527 1.882 16.979 1.00 68.88 111 ALA A C 1
ATOM 858 O O . ALA A 1 111 ? -11.245 0.918 16.270 1.00 68.88 111 ALA A O 1
ATOM 859 N N . ASP A 1 112 ? -12.664 2.551 16.812 1.00 68.88 112 ASP A N 1
ATOM 860 C CA . ASP A 1 112 ? -13.721 2.191 15.890 1.00 68.88 112 ASP A CA 1
ATOM 861 C C . ASP A 1 112 ? -13.354 2.726 14.499 1.00 68.88 112 ASP A C 1
ATOM 863 O O . ASP A 1 112 ? -13.423 3.926 14.234 1.00 68.88 112 ASP A O 1
ATOM 867 N N . SER A 1 113 ? -13.004 1.832 13.576 1.00 67.75 113 SER A N 1
ATOM 868 C CA . SER A 1 113 ? -12.763 2.169 12.168 1.00 67.75 113 SER A CA 1
ATOM 869 C C . SER A 1 113 ? -14.076 2.403 11.401 1.00 67.75 113 SER A C 1
ATOM 871 O O . SER A 1 113 ? -14.323 1.808 10.354 1.00 67.75 113 SER A O 1
ATOM 873 N N . ASP A 1 114 ? -14.965 3.255 11.918 1.00 67.06 114 ASP A N 1
ATOM 874 C CA . ASP A 1 114 ? -16.278 3.530 11.312 1.00 67.06 114 ASP A CA 1
ATOM 875 C C . ASP A 1 114 ? -16.152 4.100 9.887 1.00 67.06 114 ASP A C 1
ATOM 877 O O . ASP A 1 114 ? -17.030 3.891 9.049 1.00 67.06 114 ASP A O 1
ATOM 881 N N . HIS A 1 115 ? -15.055 4.800 9.586 1.00 66.81 115 HIS A N 1
ATOM 882 C CA . HIS A 1 115 ? -14.752 5.247 8.227 1.00 66.81 115 HIS A CA 1
ATOM 883 C C . HIS A 1 115 ? -14.366 4.077 7.312 1.00 66.81 115 HIS A C 1
ATOM 885 O O . HIS A 1 115 ? -14.908 3.968 6.219 1.00 66.81 115 HIS A O 1
ATOM 891 N N . LEU A 1 116 ? -13.532 3.147 7.787 1.00 69.88 116 LEU A N 1
ATOM 892 C CA . LEU A 1 116 ? -13.174 1.915 7.072 1.00 69.88 116 LEU A CA 1
ATOM 893 C C . LEU A 1 116 ? -14.416 1.069 6.761 1.00 69.88 116 LEU A C 1
ATOM 895 O O . LEU A 1 116 ? -14.576 0.566 5.655 1.00 69.88 116 LEU A O 1
ATOM 899 N N . LEU A 1 117 ? -15.346 0.972 7.712 1.00 70.25 117 LEU A N 1
ATOM 900 C CA . LEU A 1 117 ? -16.640 0.318 7.515 1.00 70.25 117 LEU A CA 1
ATOM 901 C C . LEU A 1 117 ? -17.460 0.972 6.395 1.00 70.25 117 LEU A C 1
ATOM 903 O O . LEU A 1 117 ? -18.039 0.264 5.574 1.00 70.25 117 LEU A O 1
ATOM 907 N N . LYS A 1 118 ? -17.491 2.309 6.339 1.00 70.56 118 LYS A N 1
ATOM 908 C CA . LYS A 1 118 ? -18.162 3.050 5.259 1.00 70.56 118 LYS A CA 1
ATOM 909 C C . LYS A 1 118 ? -17.473 2.837 3.913 1.00 70.56 118 LYS A C 1
ATOM 911 O O . LYS A 1 118 ? -18.169 2.589 2.934 1.00 70.56 118 LYS A O 1
ATOM 916 N N . LEU A 1 119 ? -16.141 2.864 3.877 1.00 65.69 119 LEU A N 1
ATOM 917 C CA . LEU A 1 119 ? -15.345 2.632 2.668 1.00 65.69 119 LEU A CA 1
ATOM 918 C C . LEU A 1 119 ? -15.562 1.222 2.104 1.00 65.69 119 LEU A C 1
ATOM 920 O O . LEU A 1 119 ? -15.772 1.056 0.909 1.00 65.69 119 LEU A O 1
ATOM 924 N N . LEU A 1 120 ? -15.615 0.196 2.957 1.00 69.62 120 LEU A N 1
ATOM 925 C CA . LEU A 1 120 ? -15.894 -1.177 2.515 1.00 69.62 120 LEU A CA 1
ATOM 926 C C . LEU A 1 120 ? -17.331 -1.375 2.006 1.00 69.62 120 LEU A C 1
ATOM 928 O O . LEU A 1 120 ? -17.589 -2.278 1.201 1.00 69.62 120 LEU A O 1
ATOM 932 N N . GLN A 1 121 ? -18.273 -0.557 2.485 1.00 66.81 121 GLN A N 1
ATOM 933 C CA . GLN A 1 121 ? -19.682 -0.597 2.088 1.00 66.81 121 GLN A CA 1
ATOM 934 C C . GLN A 1 121 ? -19.964 0.229 0.821 1.00 66.81 121 GLN A C 1
ATOM 936 O O . GLN A 1 121 ? -20.828 -0.158 0.030 1.00 66.81 121 GLN A O 1
ATOM 941 N N . ASN A 1 122 ? -19.220 1.313 0.585 1.00 59.78 122 ASN A N 1
ATOM 942 C CA . ASN A 1 122 ? -19.391 2.206 -0.560 1.00 59.78 122 ASN A CA 1
ATOM 943 C C . ASN A 1 122 ? -18.377 1.904 -1.673 1.00 59.78 122 ASN A C 1
ATOM 945 O O . ASN A 1 122 ? -17.195 2.189 -1.552 1.00 59.78 122 ASN A O 1
ATOM 949 N N . ARG A 1 123 ? -18.859 1.398 -2.815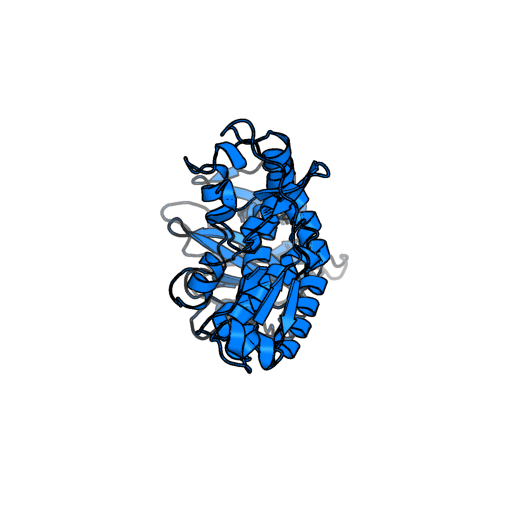 1.00 49.88 123 ARG A N 1
ATOM 950 C CA . ARG A 1 123 ? -18.034 1.006 -3.980 1.00 49.88 123 ARG A CA 1
ATOM 951 C C . ARG A 1 123 ? -17.369 2.163 -4.753 1.00 49.88 123 ARG A C 1
ATOM 953 O O . ARG A 1 123 ? -16.690 1.883 -5.731 1.00 49.88 123 ARG A O 1
ATOM 960 N N . ASN A 1 124 ? -17.595 3.422 -4.370 1.00 44.66 124 ASN A N 1
ATOM 961 C CA . ASN A 1 124 ? -17.268 4.592 -5.200 1.00 44.66 124 ASN A CA 1
ATOM 962 C C . ASN A 1 124 ? -16.169 5.500 -4.622 1.00 44.66 124 ASN A C 1
ATOM 964 O O . ASN A 1 124 ? -15.825 6.491 -5.260 1.00 44.66 124 ASN A O 1
ATOM 968 N N . GLU A 1 125 ? -15.651 5.216 -3.426 1.00 46.44 125 GLU A N 1
ATOM 969 C CA . GLU A 1 125 ? -14.500 5.944 -2.879 1.00 46.44 125 GLU A CA 1
ATOM 970 C C . GLU A 1 125 ? -13.232 5.141 -3.194 1.00 46.44 125 GLU A C 1
ATOM 972 O O . GLU A 1 125 ? -13.212 3.927 -2.993 1.00 46.44 125 GLU A O 1
ATOM 977 N N . GLU A 1 126 ? -12.208 5.811 -3.737 1.00 53.31 126 GLU A N 1
ATOM 978 C CA . GLU A 1 126 ? -10.904 5.247 -4.124 1.00 53.31 126 GLU A CA 1
ATOM 979 C C . GLU A 1 126 ? -10.191 4.698 -2.879 1.00 53.31 126 GLU A C 1
ATOM 981 O O . GLU A 1 126 ? -9.386 5.359 -2.226 1.00 53.31 126 GLU A O 1
ATOM 986 N N . SER A 1 127 ? -10.561 3.481 -2.493 1.00 54.75 127 SER A N 1
ATOM 987 C CA . SER A 1 127 ? -10.392 2.960 -1.137 1.00 54.75 127 SER A CA 1
ATOM 988 C C . SER A 1 127 ? -8.929 2.703 -0.743 1.00 54.75 127 SER A C 1
ATOM 990 O O . SER A 1 127 ? -8.611 2.588 0.440 1.00 54.75 127 SER A O 1
ATOM 992 N N . GLY A 1 128 ? -8.038 2.627 -1.736 1.00 57.78 128 GLY A N 1
ATOM 993 C CA . GLY A 1 128 ? -6.600 2.431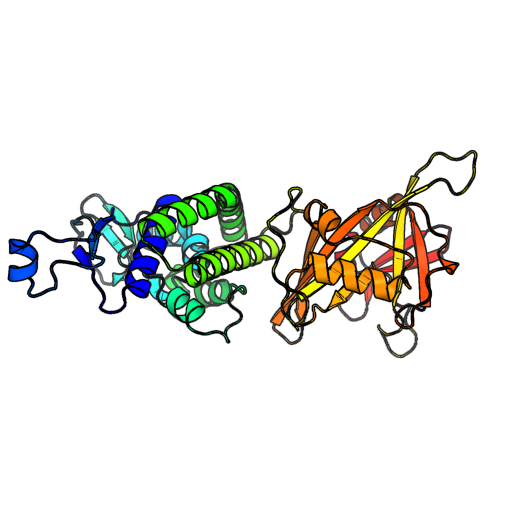 -1.557 1.00 57.78 128 GLY A CA 1
ATOM 994 C C . GLY A 1 128 ? -5.800 3.712 -1.309 1.00 57.78 128 GLY A C 1
ATOM 995 O O . GLY A 1 128 ? -4.676 3.635 -0.815 1.00 57.78 128 GLY A O 1
ATOM 996 N N . ILE A 1 129 ? -6.346 4.890 -1.629 1.00 68.31 129 ILE A N 1
ATOM 997 C CA . ILE A 1 129 ? -5.653 6.162 -1.404 1.00 68.31 129 ILE A CA 1
ATOM 998 C C . ILE A 1 129 ? -5.841 6.574 0.050 1.00 68.31 129 ILE A C 1
ATOM 1000 O O . ILE A 1 129 ? -6.960 6.737 0.534 1.00 68.31 129 ILE A O 1
ATOM 1004 N N . VAL A 1 130 ? -4.727 6.795 0.743 1.00 77.44 130 VAL A N 1
ATOM 1005 C CA . VAL A 1 130 ? -4.734 7.176 2.156 1.00 77.44 130 VAL A CA 1
ATOM 1006 C C . VAL A 1 130 ? -4.713 8.701 2.292 1.00 77.44 130 VAL A C 1
ATOM 1008 O O . VAL A 1 130 ? -3.769 9.286 2.823 1.00 77.44 130 VAL A O 1
ATOM 1011 N N . ALA A 1 131 ? -5.730 9.370 1.742 1.00 74.12 131 ALA A N 1
ATOM 1012 C CA . ALA A 1 131 ? -5.834 10.834 1.746 1.00 74.12 131 ALA A CA 1
ATOM 1013 C C . ALA A 1 131 ? -6.011 11.415 3.162 1.00 74.12 131 ALA A C 1
ATOM 1015 O O . ALA A 1 131 ? -5.671 12.571 3.424 1.00 74.12 131 ALA A O 1
ATOM 1016 N N . GLU A 1 132 ? -6.505 10.615 4.109 1.00 80.56 132 GLU A N 1
ATOM 1017 C CA . GLU A 1 132 ? -6.683 11.035 5.495 1.00 80.56 132 GLU A CA 1
ATOM 1018 C C . GLU A 1 132 ? -5.369 11.343 6.208 1.00 80.56 132 GLU A C 1
ATOM 1020 O O . GLU A 1 132 ? -5.402 12.029 7.223 1.00 80.56 132 GLU A O 1
ATOM 1025 N N . ILE A 1 133 ? -4.217 10.894 5.699 1.00 88.19 133 ILE A N 1
ATOM 1026 C CA . ILE A 1 133 ? -2.932 11.218 6.322 1.00 88.19 133 ILE A CA 1
ATOM 1027 C C . ILE A 1 133 ? -2.688 12.734 6.338 1.00 88.19 133 ILE A C 1
ATOM 1029 O O . ILE A 1 133 ? -2.257 13.287 7.350 1.00 88.19 133 ILE A O 1
ATOM 1033 N N . ASP A 1 134 ? -3.061 13.425 5.259 1.00 86.06 134 ASP A N 1
ATOM 1034 C CA . ASP A 1 134 ? -2.954 14.880 5.155 1.00 86.06 134 ASP A CA 1
ATOM 1035 C C . ASP A 1 134 ? -4.064 15.568 5.943 1.00 86.06 134 ASP A C 1
ATOM 1037 O O . ASP A 1 134 ? -3.813 16.535 6.667 1.00 86.06 134 ASP A O 1
ATOM 1041 N N . ALA A 1 135 ? -5.286 15.034 5.866 1.00 84.75 135 ALA A N 1
ATOM 1042 C CA . ALA A 1 135 ? -6.415 15.564 6.619 1.00 84.75 135 ALA A CA 1
ATOM 1043 C C . ALA A 1 135 ? -6.168 15.490 8.133 1.00 84.75 135 ALA A C 1
ATOM 1045 O O . ALA A 1 135 ? -6.439 16.453 8.841 1.00 84.75 135 ALA A O 1
ATOM 1046 N N . MET A 1 136 ? -5.600 14.391 8.635 1.00 88.19 136 MET A N 1
ATOM 1047 C CA . MET A 1 136 ? -5.271 14.224 10.048 1.00 88.19 136 MET A CA 1
ATOM 1048 C C . MET A 1 136 ? -4.071 15.087 10.453 1.00 88.19 136 MET A C 1
ATOM 1050 O O . MET A 1 136 ? -4.102 15.682 11.526 1.00 88.19 136 MET A O 1
ATOM 1054 N N . ARG A 1 137 ? -3.046 15.243 9.608 1.00 88.75 137 ARG A N 1
ATOM 1055 C CA . ARG A 1 137 ? -1.878 16.078 9.939 1.00 88.75 137 ARG A CA 1
ATOM 1056 C C . ARG A 1 137 ? -2.172 17.580 9.895 1.00 88.75 137 ARG A C 1
ATOM 1058 O O . ARG A 1 137 ? -1.673 18.331 10.730 1.00 88.75 137 ARG A O 1
ATOM 1065 N N . SER A 1 138 ? -2.939 18.040 8.908 1.00 84.62 138 SER A N 1
ATOM 1066 C CA . SER A 1 138 ? -3.112 19.471 8.603 1.00 84.62 138 SER A CA 1
ATOM 1067 C C . SER A 1 138 ? -4.530 20.006 8.812 1.00 84.62 138 SER A C 1
ATOM 1069 O O . SER A 1 138 ? -4.733 21.218 8.718 1.00 84.62 138 SER A O 1
ATOM 1071 N N . GLY A 1 139 ? -5.506 19.147 9.113 1.00 85.12 139 GLY A N 1
ATOM 1072 C CA . GLY A 1 139 ? -6.881 19.549 9.398 1.00 85.12 139 GLY A CA 1
ATOM 1073 C C . GLY A 1 139 ? -6.991 20.441 10.633 1.00 85.12 139 GLY A C 1
ATOM 1074 O O . GLY A 1 139 ? -6.248 20.286 11.598 1.00 85.12 139 GLY A O 1
ATOM 1075 N N . VAL A 1 140 ? -7.936 21.384 10.612 1.00 84.62 140 VAL A N 1
ATOM 1076 C CA . VAL A 1 140 ? -8.114 22.384 11.683 1.00 84.62 140 VAL A CA 1
ATOM 1077 C C . VAL A 1 140 ? -8.293 21.720 13.053 1.00 84.62 140 VAL A C 1
ATOM 1079 O O . VAL A 1 140 ? -7.611 22.102 14.000 1.00 84.62 140 VAL A O 1
ATOM 1082 N N . ASP A 1 141 ? -9.136 20.688 13.128 1.00 81.00 141 ASP A N 1
ATOM 1083 C CA . ASP A 1 141 ? -9.472 19.997 14.381 1.00 81.00 141 ASP A CA 1
ATOM 1084 C C . ASP A 1 141 ? -8.418 18.961 14.808 1.00 81.00 141 ASP A C 1
ATOM 1086 O O . ASP A 1 141 ? -8.336 18.582 15.974 1.00 81.00 141 ASP A O 1
ATOM 1090 N N . SER A 1 142 ? -7.596 18.485 13.872 1.00 86.19 142 SER A N 1
ATOM 1091 C CA . SER A 1 142 ? -6.607 17.429 14.107 1.00 86.19 142 SER A CA 1
ATOM 1092 C C . SER A 1 142 ? -5.184 17.965 14.277 1.00 86.19 142 SER A C 1
ATOM 1094 O O . SER A 1 142 ? -4.311 17.256 14.775 1.00 86.19 142 SER A O 1
ATOM 1096 N N . LYS A 1 143 ? -4.942 19.234 13.928 1.00 86.75 143 LYS A N 1
ATOM 1097 C CA . LYS A 1 143 ? -3.633 19.889 14.031 1.00 86.75 143 LYS A CA 1
ATOM 1098 C C . LYS A 1 143 ? -3.095 19.933 15.462 1.00 86.75 143 LYS A C 1
ATOM 1100 O O . LYS A 1 143 ? -1.886 19.845 15.641 1.00 86.75 143 LYS A O 1
ATOM 1105 N N . GLU A 1 144 ? -3.960 20.031 16.472 1.00 87.88 144 GLU A N 1
ATOM 1106 C CA . GLU A 1 144 ? -3.544 19.946 17.883 1.00 87.88 144 GLU A CA 1
ATOM 1107 C C . GLU A 1 144 ? -3.000 18.551 18.245 1.00 87.88 144 GLU A C 1
ATOM 1109 O O . GLU A 1 144 ? -2.105 18.435 19.075 1.00 87.88 144 GLU A O 1
ATOM 1114 N N . TRP A 1 145 ? -3.488 17.503 17.575 1.00 89.56 145 TRP A N 1
ATOM 1115 C CA . TRP A 1 145 ? -3.113 16.112 17.829 1.00 89.56 145 TRP A CA 1
ATOM 1116 C C . TRP A 1 145 ? -1.926 15.650 16.996 1.00 89.56 145 TRP A C 1
ATOM 1118 O O . TRP A 1 145 ? -1.095 14.909 17.501 1.00 89.56 145 TRP A O 1
ATOM 1128 N N . PHE A 1 146 ? -1.831 16.063 15.731 1.00 92.50 146 PHE A N 1
ATOM 1129 C CA . PHE A 1 146 ? -0.850 15.524 14.780 1.00 92.50 146 PHE A CA 1
ATOM 1130 C C . PHE A 1 146 ? -0.031 16.592 14.056 1.00 92.50 146 PHE A C 1
ATOM 1132 O O . PHE A 1 146 ? 0.871 16.253 13.300 1.00 92.50 146 PHE A O 1
ATOM 1139 N N . GLY A 1 147 ? -0.292 17.882 14.271 1.00 89.50 147 GLY A N 1
ATOM 1140 C CA . GLY A 1 147 ? 0.356 18.953 13.510 1.00 89.50 147 GLY A CA 1
ATOM 1141 C C . GLY A 1 147 ? 1.871 19.053 13.709 1.00 89.50 147 GLY A C 1
ATOM 1142 O O . GLY A 1 147 ? 2.547 19.644 12.870 1.00 89.50 147 GLY A O 1
ATOM 1143 N N . SER A 1 148 ? 2.406 18.482 14.793 1.00 92.31 148 SER A N 1
ATOM 1144 C CA . SER A 1 148 ? 3.846 18.430 15.060 1.00 92.31 148 SER A CA 1
ATOM 1145 C C . SER A 1 148 ? 4.550 17.212 14.464 1.00 92.31 148 SER A C 1
ATOM 1147 O O . SER A 1 148 ? 5.777 17.197 14.483 1.00 92.31 148 SER A O 1
ATOM 1149 N N . ILE A 1 149 ? 3.821 16.218 13.935 1.00 94.00 149 ILE A N 1
ATOM 1150 C CA . ILE A 1 149 ? 4.453 15.022 13.372 1.00 94.00 149 ILE A CA 1
ATOM 1151 C C . ILE A 1 149 ? 5.204 15.364 12.079 1.00 94.00 149 ILE A C 1
ATOM 1153 O O . ILE A 1 149 ? 4.703 16.055 11.178 1.00 94.00 149 ILE A O 1
ATOM 1157 N N . THR A 1 150 ? 6.436 14.884 11.996 1.00 92.62 150 THR A N 1
ATOM 1158 C CA . THR A 1 150 ? 7.348 15.120 10.877 1.00 92.62 150 THR A CA 1
ATOM 1159 C C . THR A 1 150 ? 7.266 14.007 9.834 1.00 92.62 150 THR A C 1
ATOM 1161 O O . THR A 1 150 ? 6.903 12.871 10.135 1.00 92.62 150 THR A O 1
ATOM 1164 N N . ASP A 1 151 ? 7.673 14.298 8.594 1.00 90.44 151 ASP A N 1
ATOM 1165 C CA . ASP A 1 151 ? 7.746 13.272 7.540 1.00 90.44 151 ASP A CA 1
ATOM 1166 C C . ASP A 1 151 ? 8.751 12.162 7.876 1.00 90.44 151 ASP A C 1
ATOM 1168 O O . ASP A 1 151 ? 8.557 11.014 7.485 1.00 90.44 151 ASP A O 1
ATOM 1172 N N . HIS A 1 152 ? 9.799 12.481 8.642 1.00 90.69 152 HIS A N 1
ATOM 1173 C CA . HIS A 1 152 ? 10.757 11.492 9.133 1.00 90.69 152 HIS A CA 1
ATOM 1174 C C . HIS A 1 152 ? 10.099 10.499 10.102 1.00 90.69 152 HIS A C 1
ATOM 1176 O O . HIS A 1 152 ? 10.287 9.292 9.963 1.00 90.69 152 HIS A O 1
ATOM 1182 N N . GLU A 1 153 ? 9.302 10.985 11.059 1.00 93.81 153 GLU A N 1
ATOM 1183 C CA . GLU A 1 153 ? 8.558 10.123 11.988 1.00 93.81 153 GLU A CA 1
ATOM 1184 C C . GLU A 1 153 ? 7.518 9.273 11.256 1.00 93.81 153 GLU A C 1
ATOM 1186 O O . GLU A 1 153 ? 7.426 8.073 11.513 1.00 93.81 153 GLU A O 1
ATOM 1191 N N . ILE A 1 154 ? 6.792 9.856 10.293 1.00 93.94 154 ILE A N 1
ATOM 1192 C CA . ILE A 1 154 ? 5.854 9.106 9.446 1.00 93.94 154 ILE A CA 1
ATOM 1193 C C . ILE A 1 154 ? 6.597 8.000 8.690 1.00 93.94 154 ILE A C 1
ATOM 1195 O O . ILE A 1 154 ? 6.188 6.842 8.746 1.00 93.94 154 ILE A O 1
ATOM 1199 N N . LYS A 1 155 ? 7.716 8.321 8.030 1.00 90.88 155 LYS A N 1
ATOM 1200 C CA . LYS A 1 155 ? 8.543 7.349 7.304 1.00 90.88 155 LYS A CA 1
ATOM 1201 C C . LYS A 1 155 ? 9.003 6.203 8.205 1.00 90.88 155 LYS A C 1
ATOM 1203 O O . LYS A 1 155 ? 8.901 5.042 7.817 1.00 90.88 155 LYS A O 1
ATOM 1208 N N . GLN A 1 156 ? 9.472 6.511 9.413 1.00 91.38 156 GLN A N 1
ATOM 1209 C CA . GLN A 1 156 ? 9.897 5.496 10.374 1.00 91.38 156 GLN A CA 1
ATOM 1210 C C . GLN A 1 156 ? 8.731 4.587 10.788 1.00 91.38 156 GLN A C 1
ATOM 1212 O O . GLN A 1 156 ? 8.878 3.367 10.781 1.00 91.38 156 GLN A O 1
ATOM 1217 N N . GLN A 1 157 ? 7.559 5.154 11.086 1.00 94.50 157 GLN A N 1
ATOM 1218 C CA . GLN A 1 157 ? 6.372 4.367 11.427 1.00 94.50 157 GLN A CA 1
ATOM 1219 C C . GLN A 1 157 ? 5.895 3.490 10.257 1.00 94.50 157 GLN A C 1
ATOM 1221 O O . GLN A 1 157 ? 5.556 2.328 10.473 1.00 94.50 157 GLN A O 1
ATOM 1226 N N . VAL A 1 158 ? 5.911 4.002 9.018 1.00 92.06 158 VAL A N 1
ATOM 1227 C CA . VAL A 1 158 ? 5.605 3.212 7.809 1.00 92.06 158 VAL A CA 1
ATOM 1228 C C . VAL A 1 158 ? 6.599 2.061 7.652 1.00 92.06 158 VAL A C 1
ATOM 1230 O O . VAL A 1 158 ? 6.192 0.934 7.382 1.00 92.06 158 VAL A O 1
ATOM 1233 N N . PHE A 1 159 ? 7.895 2.309 7.851 1.00 87.00 159 PHE A N 1
ATOM 1234 C CA . PHE A 1 159 ? 8.921 1.272 7.756 1.00 87.00 159 PHE A CA 1
ATOM 1235 C C . PHE A 1 159 ? 8.724 0.147 8.783 1.00 87.00 159 PHE A C 1
ATOM 1237 O O . PHE A 1 159 ? 8.801 -1.026 8.424 1.00 87.00 159 PHE A O 1
ATOM 1244 N N . GLU A 1 160 ? 8.427 0.479 10.043 1.00 89.94 160 GLU A N 1
ATOM 1245 C CA . GLU A 1 160 ? 8.124 -0.532 11.066 1.00 89.94 160 GLU A CA 1
ATOM 1246 C C . GLU A 1 160 ? 6.834 -1.301 10.755 1.00 89.94 160 GLU A C 1
ATOM 1248 O O . GLU A 1 160 ? 6.788 -2.519 10.922 1.00 89.94 160 GLU A O 1
ATOM 1253 N N . LEU A 1 161 ? 5.810 -0.619 10.235 1.00 90.19 161 LEU A N 1
ATOM 1254 C CA . LEU A 1 161 ? 4.555 -1.246 9.829 1.00 90.19 161 LEU A CA 1
ATOM 1255 C C . LEU A 1 161 ? 4.756 -2.258 8.687 1.00 90.19 161 LEU A C 1
ATOM 1257 O O . LEU A 1 161 ? 4.183 -3.345 8.724 1.00 90.19 161 LEU A O 1
ATOM 1261 N N . LEU A 1 162 ? 5.606 -1.943 7.704 1.00 85.38 162 LEU A N 1
ATOM 1262 C CA . LEU A 1 162 ? 5.900 -2.833 6.574 1.00 85.38 162 LEU A CA 1
ATOM 1263 C C . LEU A 1 162 ? 6.578 -4.142 6.997 1.00 85.38 162 LEU A C 1
ATOM 1265 O O . LEU A 1 162 ? 6.354 -5.174 6.370 1.00 85.38 162 LEU A O 1
ATOM 1269 N N . LYS A 1 163 ? 7.354 -4.146 8.089 1.00 84.38 163 LYS A N 1
ATOM 1270 C CA . LYS A 1 163 ? 7.939 -5.385 8.638 1.00 84.38 163 LYS A CA 1
ATOM 1271 C C . LYS A 1 163 ? 6.881 -6.363 9.153 1.00 84.38 163 LYS A C 1
ATOM 1273 O O . LYS A 1 163 ? 7.175 -7.547 9.292 1.00 84.38 163 LYS A O 1
ATOM 1278 N N . LEU A 1 164 ? 5.680 -5.872 9.458 1.00 86.81 164 LEU A N 1
ATOM 1279 C CA . LEU A 1 164 ? 4.571 -6.658 9.991 1.00 86.81 164 LEU A CA 1
ATOM 1280 C C . LEU A 1 164 ? 3.558 -7.070 8.918 1.00 86.81 164 LEU A C 1
ATOM 1282 O O . LEU A 1 164 ? 2.598 -7.749 9.258 1.00 86.81 164 LEU A O 1
ATOM 1286 N N . GLU A 1 165 ? 3.752 -6.705 7.646 1.00 83.19 165 GLU A N 1
ATOM 1287 C CA . GLU A 1 165 ? 2.775 -6.911 6.564 1.00 83.19 165 GLU A CA 1
ATOM 1288 C C . GLU A 1 165 ? 2.241 -8.350 6.494 1.00 83.19 165 GLU A C 1
ATOM 1290 O O . GLU A 1 165 ? 1.040 -8.572 6.638 1.00 83.19 165 GLU A O 1
ATOM 1295 N N . GLN A 1 166 ? 3.135 -9.337 6.372 1.00 77.06 166 GLN A N 1
ATOM 1296 C CA . GLN A 1 166 ? 2.740 -10.749 6.312 1.00 77.06 166 GLN A CA 1
ATOM 1297 C C . GLN A 1 166 ? 2.027 -11.206 7.589 1.00 77.06 166 GLN A C 1
ATOM 1299 O O . GLN A 1 166 ? 1.083 -11.992 7.528 1.00 77.06 166 GLN A O 1
ATOM 1304 N N . THR A 1 167 ? 2.456 -10.707 8.748 1.00 84.88 167 THR A N 1
ATOM 1305 C CA . THR A 1 167 ? 1.827 -11.023 10.034 1.00 84.88 167 THR A CA 1
ATOM 1306 C C . THR A 1 167 ? 0.415 -10.442 10.111 1.00 84.88 167 THR A C 1
ATOM 1308 O O . THR A 1 167 ? -0.494 -11.123 10.575 1.00 84.88 167 THR A O 1
ATOM 1311 N N . ILE A 1 168 ? 0.204 -9.215 9.617 1.00 87.44 168 ILE A N 1
ATOM 1312 C CA . ILE A 1 168 ? -1.115 -8.571 9.551 1.00 87.44 168 ILE A CA 1
ATOM 1313 C C . ILE A 1 168 ? -2.054 -9.395 8.673 1.00 87.44 168 ILE A C 1
ATOM 1315 O O . ILE A 1 168 ? -3.161 -9.707 9.103 1.00 87.44 168 ILE A O 1
ATOM 1319 N N . GLU A 1 169 ? -1.618 -9.786 7.474 1.00 83.62 169 GLU A N 1
ATOM 1320 C CA . GLU A 1 169 ? -2.439 -10.592 6.565 1.00 83.62 169 GLU A CA 1
ATOM 1321 C C . GLU A 1 169 ? -2.824 -11.943 7.182 1.00 83.62 169 GLU A C 1
ATOM 1323 O O . GLU A 1 169 ? -3.995 -12.331 7.145 1.00 83.62 169 GLU A O 1
ATOM 1328 N N . GLN A 1 170 ? -1.862 -12.638 7.799 1.00 81.12 170 GLN A N 1
ATOM 1329 C CA . GLN A 1 170 ? -2.098 -13.920 8.468 1.00 81.12 170 GLN A CA 1
ATOM 1330 C C . GLN A 1 170 ? -3.091 -13.788 9.625 1.00 81.12 170 GLN A C 1
ATOM 1332 O O . GLN A 1 170 ? -4.029 -14.584 9.719 1.00 81.12 170 GLN A O 1
ATOM 1337 N N . GLU A 1 171 ? -2.915 -12.784 10.483 1.00 87.94 171 GLU A N 1
ATOM 1338 C CA . GLU A 1 171 ? -3.789 -12.557 11.634 1.00 87.94 171 GLU A CA 1
ATOM 1339 C C . GLU A 1 171 ? -5.208 -12.199 11.180 1.00 87.94 171 GLU A C 1
ATOM 1341 O O . GLU A 1 171 ? -6.191 -12.755 11.676 1.00 87.94 171 GLU A O 1
ATOM 1346 N N . VAL A 1 172 ? -5.330 -11.335 10.166 1.00 87.00 172 VAL A N 1
ATOM 1347 C CA . VAL A 1 172 ? -6.624 -10.989 9.572 1.00 87.00 172 VAL A CA 1
ATOM 1348 C C . VAL A 1 172 ? -7.325 -12.230 9.038 1.00 87.00 172 VAL A C 1
ATOM 1350 O O . VAL A 1 172 ? -8.522 -12.399 9.273 1.00 87.00 172 VAL A O 1
ATOM 1353 N N . TRP A 1 173 ? -6.598 -13.116 8.357 1.00 82.88 173 TRP A N 1
ATOM 1354 C CA . TRP A 1 173 ? -7.172 -14.339 7.807 1.00 82.88 173 TRP A CA 1
ATOM 1355 C C . TRP A 1 173 ? -7.701 -15.271 8.899 1.00 82.88 173 TRP A C 1
ATOM 1357 O O . TRP A 1 173 ? -8.854 -15.703 8.828 1.00 82.88 173 TRP A O 1
ATOM 1367 N N . GLN A 1 174 ? -6.896 -15.512 9.938 1.00 88.31 174 GLN A N 1
ATOM 1368 C CA . GLN A 1 174 ? -7.254 -16.382 11.061 1.00 88.31 174 GLN A CA 1
ATOM 1369 C C . GLN A 1 174 ? -8.445 -15.842 11.857 1.00 88.31 174 GLN A C 1
ATOM 1371 O O . GLN A 1 174 ? -9.353 -16.592 12.220 1.00 88.31 174 GLN A O 1
ATOM 1376 N N . ILE A 1 175 ? -8.458 -14.540 12.149 1.00 90.25 175 ILE A N 1
ATOM 1377 C CA . ILE A 1 175 ? -9.542 -13.923 12.916 1.00 90.25 175 ILE A CA 1
ATOM 1378 C C . ILE A 1 175 ? -10.817 -13.863 12.082 1.00 90.25 175 ILE A C 1
ATOM 1380 O O . ILE A 1 175 ? -11.886 -14.191 12.591 1.00 90.25 175 ILE A O 1
ATOM 1384 N N . ALA A 1 176 ? -10.729 -13.490 10.804 1.00 89.38 176 ALA A N 1
ATOM 1385 C CA . ALA A 1 176 ? -11.896 -13.447 9.932 1.00 89.38 176 ALA A CA 1
ATOM 1386 C C . ALA A 1 176 ? -12.532 -14.835 9.749 1.00 89.38 176 ALA A C 1
ATOM 1388 O O . ALA A 1 176 ? -13.756 -14.931 9.712 1.00 89.38 176 ALA A O 1
ATOM 1389 N N . GLU A 1 177 ? -11.728 -15.902 9.694 1.00 88.00 177 GLU A N 1
ATOM 1390 C CA . GLU A 1 177 ? -12.227 -17.282 9.680 1.00 88.00 177 GLU A CA 1
ATOM 1391 C C . GLU A 1 177 ? -12.963 -17.631 10.983 1.00 88.00 177 GLU A C 1
ATOM 1393 O O . GLU A 1 177 ? -14.106 -18.079 10.937 1.00 88.00 177 GLU A O 1
ATOM 1398 N N . LYS A 1 178 ? -12.369 -17.335 12.149 1.00 89.94 178 LYS A N 1
ATOM 1399 C CA . LYS A 1 178 ? -13.009 -17.555 13.463 1.00 89.94 178 LYS A CA 1
ATOM 1400 C C . LYS A 1 178 ? -14.292 -16.745 13.652 1.00 89.94 178 LYS A C 1
ATOM 1402 O O . LYS A 1 178 ? -15.202 -17.185 14.347 1.00 89.94 178 LYS A O 1
ATOM 1407 N N . LEU A 1 179 ? -14.355 -15.552 13.064 1.00 89.44 179 LEU A N 1
ATOM 1408 C CA . LEU A 1 179 ? -15.539 -14.697 13.074 1.00 89.44 179 LEU A CA 1
ATOM 1409 C C . LEU A 1 179 ? -16.574 -15.108 12.023 1.00 89.44 179 LEU A C 1
ATOM 1411 O O . LEU A 1 179 ? -17.631 -14.480 11.963 1.00 89.44 179 LEU A O 1
ATOM 1415 N N . GLU A 1 180 ? -16.297 -16.113 11.188 1.00 89.94 180 GLU A N 1
ATOM 1416 C CA . GLU A 1 180 ? -17.144 -16.509 10.060 1.00 89.94 180 GLU A CA 1
ATOM 1417 C C . GLU A 1 180 ? -17.494 -15.292 9.184 1.00 89.94 180 GLU A C 1
ATOM 1419 O O . GLU A 1 180 ? -18.662 -15.010 8.892 1.00 89.94 180 GLU A O 1
ATOM 1424 N N . LEU A 1 181 ? -16.491 -14.466 8.872 1.00 87.12 181 LEU A N 1
ATOM 1425 C CA . LEU A 1 181 ? -16.662 -13.308 8.002 1.00 87.12 181 LEU A CA 1
ATOM 1426 C C . LEU A 1 181 ? -16.927 -13.807 6.570 1.00 87.12 181 LEU A C 1
ATOM 1428 O O . LEU A 1 181 ? -16.184 -14.672 6.103 1.00 87.12 181 LEU A O 1
ATOM 1432 N N . PRO A 1 182 ? -17.929 -13.277 5.841 1.00 85.88 182 PRO A N 1
ATOM 1433 C CA . PRO A 1 182 ? -18.166 -13.692 4.461 1.00 85.88 182 PRO A CA 1
ATOM 1434 C C . PRO A 1 182 ? -16.908 -13.536 3.600 1.00 85.88 182 PRO A C 1
ATOM 1436 O O . PRO A 1 182 ? -16.254 -12.494 3.660 1.00 85.88 182 PRO A O 1
ATOM 1439 N N . ASP A 1 183 ? -16.602 -14.524 2.752 1.00 77.50 183 ASP A N 1
ATOM 1440 C CA . ASP A 1 183 ? -15.392 -14.526 1.911 1.00 77.50 183 ASP A CA 1
ATOM 1441 C C . ASP A 1 183 ? -15.226 -13.238 1.108 1.00 77.50 183 ASP A C 1
ATOM 1443 O O . ASP A 1 183 ? -14.146 -12.654 1.058 1.00 77.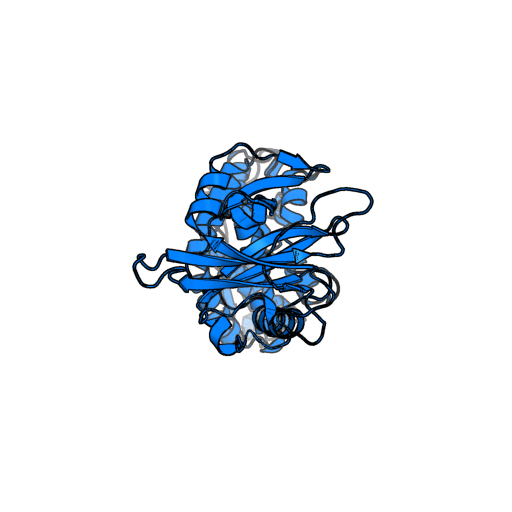50 183 ASP A O 1
ATOM 1447 N N . THR A 1 184 ? -16.324 -12.748 0.534 1.00 80.25 184 THR A N 1
ATOM 1448 C CA . THR A 1 184 ? -16.336 -11.507 -0.245 1.00 80.25 184 THR A CA 1
ATOM 1449 C C . THR A 1 184 ? -15.950 -10.291 0.592 1.00 80.25 184 THR A C 1
ATOM 1451 O O . THR A 1 184 ? -15.260 -9.403 0.097 1.00 80.25 184 THR A O 1
ATOM 1454 N N . LEU A 1 185 ? -16.370 -10.238 1.857 1.00 81.81 185 LEU A N 1
ATOM 1455 C CA . LEU A 1 185 ? -16.041 -9.150 2.771 1.00 81.81 185 LEU A CA 1
ATOM 1456 C C . LEU A 1 185 ? -14.605 -9.274 3.284 1.00 81.81 185 LEU A C 1
ATOM 1458 O O . LEU A 1 185 ? -13.898 -8.274 3.366 1.00 81.81 185 LEU A O 1
ATOM 1462 N N . ARG A 1 186 ? -14.162 -10.501 3.563 1.00 81.94 186 ARG A N 1
ATOM 1463 C CA . ARG A 1 186 ? -12.799 -10.817 3.992 1.00 81.94 186 ARG A CA 1
ATOM 1464 C C . ARG A 1 186 ? -11.764 -10.441 2.930 1.00 81.94 186 ARG A C 1
ATOM 1466 O O . ARG A 1 186 ? -10.809 -9.739 3.242 1.00 81.94 186 ARG A O 1
ATOM 1473 N N . VAL A 1 187 ? -11.989 -10.839 1.674 1.00 75.50 187 VAL A N 1
ATOM 1474 C CA . VAL A 1 187 ? -11.118 -10.482 0.540 1.00 75.50 187 VAL A CA 1
ATOM 1475 C C . VAL A 1 187 ? -11.086 -8.969 0.332 1.00 75.50 187 VAL A C 1
ATOM 1477 O O . VAL A 1 187 ? -10.009 -8.401 0.186 1.00 75.50 187 VAL A O 1
ATOM 1480 N N . LYS A 1 188 ? -12.240 -8.291 0.390 1.00 78.75 188 LYS A N 1
ATOM 1481 C CA . LYS A 1 188 ? -12.290 -6.822 0.301 1.00 78.75 188 LYS A CA 1
ATOM 1482 C C . LYS A 1 188 ? -11.505 -6.140 1.415 1.00 78.75 188 LYS A C 1
ATOM 1484 O O . LYS A 1 188 ? -10.811 -5.170 1.150 1.00 78.75 188 LYS A O 1
ATOM 1489 N N . PHE A 1 189 ? -11.622 -6.634 2.644 1.00 83.25 189 PHE A N 1
ATOM 1490 C CA . PHE A 1 189 ? -10.915 -6.078 3.792 1.00 83.25 189 PHE A CA 1
ATOM 1491 C C . PHE A 1 189 ? -9.395 -6.245 3.658 1.00 83.25 189 PHE A C 1
ATOM 1493 O O . PHE A 1 189 ? -8.659 -5.287 3.885 1.00 83.25 189 PHE A O 1
ATOM 1500 N N . LEU A 1 190 ? -8.925 -7.426 3.239 1.00 79.00 190 LEU A N 1
ATOM 1501 C CA . LEU A 1 190 ? -7.505 -7.656 2.958 1.00 79.00 190 LEU A CA 1
ATOM 1502 C C . LEU A 1 190 ? -6.988 -6.765 1.831 1.00 79.00 190 LEU A C 1
ATOM 1504 O O . LEU A 1 190 ? -5.968 -6.108 2.008 1.00 79.00 190 LEU A O 1
ATOM 1508 N N . GLN A 1 191 ? -7.705 -6.712 0.703 1.00 75.00 191 GLN A N 1
ATOM 1509 C CA . GLN A 1 191 ? -7.320 -5.865 -0.425 1.00 75.00 191 GLN A CA 1
ATOM 1510 C C . GLN A 1 191 ? -7.210 -4.405 0.014 1.00 75.00 191 GLN A C 1
ATOM 1512 O O . GLN A 1 191 ? -6.214 -3.749 -0.258 1.00 75.00 191 GLN A O 1
ATOM 1517 N N . PHE A 1 192 ? -8.193 -3.927 0.777 1.00 79.75 192 PHE A N 1
ATOM 1518 C CA . PHE A 1 192 ? -8.206 -2.573 1.309 1.00 79.75 192 PHE A CA 1
ATOM 1519 C C . PHE A 1 192 ? -6.992 -2.275 2.201 1.00 79.75 192 PHE A C 1
ATOM 1521 O O . PHE A 1 192 ? -6.350 -1.242 2.036 1.00 79.75 192 PHE A O 1
ATOM 1528 N N . LEU A 1 193 ? -6.651 -3.164 3.140 1.00 83.56 193 LEU A N 1
ATOM 1529 C CA . LEU A 1 193 ? -5.458 -2.988 3.976 1.00 83.56 193 LEU A CA 1
ATOM 1530 C C . LEU A 1 193 ? -4.169 -2.997 3.153 1.00 83.56 193 LEU A C 1
ATOM 1532 O O . LEU A 1 193 ? -3.298 -2.159 3.389 1.00 83.56 193 LEU A O 1
ATOM 1536 N N . SER A 1 194 ? -4.071 -3.922 2.197 1.00 78.94 194 SER A N 1
ATOM 1537 C CA . SER A 1 194 ? -2.917 -4.065 1.311 1.00 78.94 194 SER A CA 1
ATOM 1538 C C . SER A 1 194 ? -2.708 -2.801 0.473 1.00 78.94 194 SER A C 1
ATOM 1540 O O . SER A 1 194 ? -1.639 -2.196 0.539 1.00 78.94 194 SER A O 1
ATOM 1542 N N . ASP A 1 195 ? -3.760 -2.309 -0.193 1.00 77.19 195 ASP A N 1
ATOM 1543 C CA . ASP A 1 195 ? -3.707 -1.105 -1.031 1.00 77.19 195 ASP A CA 1
ATOM 1544 C C . ASP A 1 195 ? -3.248 0.128 -0.241 1.00 77.19 195 ASP A C 1
ATOM 1546 O O . ASP A 1 195 ? -2.468 0.950 -0.730 1.00 77.19 195 ASP A O 1
ATOM 1550 N N . ARG A 1 196 ? -3.708 0.254 1.006 1.00 86.06 196 ARG A N 1
ATOM 1551 C CA . ARG A 1 196 ? -3.387 1.392 1.876 1.00 86.06 196 ARG A CA 1
ATOM 1552 C C . ARG A 1 196 ? -1.973 1.322 2.416 1.00 86.06 196 ARG A C 1
ATOM 1554 O O . ARG A 1 196 ? -1.277 2.337 2.447 1.00 86.06 196 ARG A O 1
ATOM 1561 N N . LEU A 1 197 ? -1.530 0.134 2.819 1.00 85.69 197 LEU A N 1
ATOM 1562 C CA . LEU A 1 197 ? -0.143 -0.092 3.202 1.00 85.69 197 LEU A CA 1
ATOM 1563 C C . LEU A 1 197 ? 0.796 0.180 2.020 1.00 85.69 197 LEU A C 1
ATOM 1565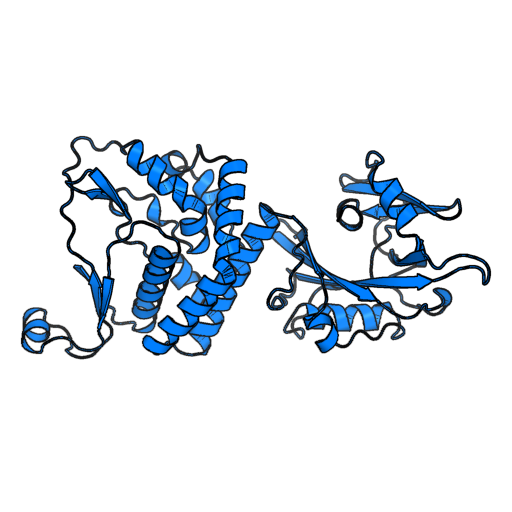 O O . LEU A 1 197 ? 1.857 0.776 2.201 1.00 85.69 197 LEU A O 1
ATOM 1569 N N . ASP A 1 198 ? 0.389 -0.193 0.808 1.00 76.06 198 ASP A N 1
ATOM 1570 C CA . ASP A 1 198 ? 1.123 0.108 -0.416 1.00 76.06 198 ASP A CA 1
ATOM 1571 C C . ASP A 1 198 ? 1.210 1.597 -0.706 1.00 76.06 198 ASP A C 1
ATOM 1573 O O . ASP A 1 198 ? 2.306 2.091 -0.974 1.00 76.06 198 ASP A O 1
ATOM 1577 N N . TYR A 1 199 ? 0.098 2.321 -0.600 1.00 80.69 199 TYR A N 1
ATOM 1578 C CA . TYR A 1 199 ? 0.096 3.772 -0.749 1.00 80.69 199 TYR A CA 1
ATOM 1579 C C . TYR A 1 199 ? 1.046 4.441 0.256 1.00 80.69 199 TYR A C 1
ATOM 1581 O O . TYR A 1 199 ? 1.856 5.288 -0.123 1.00 80.69 199 TYR A O 1
ATOM 1589 N N . LEU A 1 200 ? 0.999 4.032 1.530 1.00 86.19 200 LEU A N 1
ATOM 1590 C CA . LEU A 1 200 ? 1.888 4.551 2.574 1.00 86.19 200 LEU A CA 1
ATOM 1591 C C . LEU A 1 200 ? 3.361 4.244 2.273 1.00 86.19 200 LEU A C 1
ATOM 1593 O O . LEU A 1 200 ? 4.207 5.135 2.364 1.00 86.19 200 LEU A O 1
ATOM 1597 N N . ALA A 1 201 ? 3.664 3.005 1.879 1.00 81.69 201 ALA A N 1
ATOM 1598 C CA . ALA A 1 201 ? 5.010 2.590 1.502 1.00 81.69 201 ALA A CA 1
ATOM 1599 C C . ALA A 1 201 ? 5.545 3.423 0.341 1.00 81.69 201 ALA A C 1
ATOM 1601 O O . ALA A 1 201 ? 6.650 3.942 0.409 1.00 81.69 201 ALA A O 1
ATOM 1602 N N . LEU A 1 202 ? 4.746 3.583 -0.705 1.00 74.81 202 LEU A N 1
ATOM 1603 C CA . LEU A 1 202 ? 5.152 4.277 -1.914 1.00 74.81 202 LEU A CA 1
ATOM 1604 C C . LEU A 1 202 ? 5.362 5.775 -1.673 1.00 74.81 202 LEU A C 1
ATOM 1606 O O . LEU A 1 202 ? 6.296 6.368 -2.205 1.00 74.81 202 LEU A O 1
ATOM 1610 N N . ARG A 1 203 ? 4.536 6.376 -0.814 1.00 81.69 203 ARG A N 1
ATOM 1611 C CA . ARG A 1 203 ? 4.627 7.799 -0.488 1.00 81.69 203 ARG A CA 1
ATOM 1612 C C . ARG A 1 203 ? 5.802 8.145 0.431 1.00 81.69 203 ARG A C 1
ATOM 1614 O O . ARG A 1 203 ? 6.429 9.180 0.229 1.00 81.69 203 ARG A O 1
ATOM 1621 N N . PHE A 1 204 ? 6.094 7.325 1.443 1.00 83.50 204 PHE A N 1
ATOM 1622 C CA . PHE A 1 204 ? 7.076 7.674 2.487 1.00 83.50 204 PHE A CA 1
ATOM 1623 C C . PHE A 1 204 ? 8.353 6.820 2.464 1.00 83.50 204 PHE A C 1
ATOM 1625 O O . PHE A 1 204 ? 9.395 7.258 2.954 1.00 83.50 204 PHE A O 1
ATOM 1632 N N . CYS A 1 205 ? 8.310 5.634 1.859 1.00 75.12 205 CYS A N 1
ATOM 1633 C CA . CYS A 1 205 ? 9.413 4.675 1.772 1.00 75.12 205 CYS A CA 1
ATOM 1634 C C . CYS A 1 205 ? 9.604 4.159 0.328 1.00 75.12 205 CYS A C 1
ATOM 1636 O O . CYS A 1 205 ? 9.523 2.948 0.119 1.00 75.12 205 CYS A O 1
ATOM 1638 N N . PRO A 1 206 ? 9.893 5.021 -0.669 1.00 63.16 206 PRO A N 1
ATOM 1639 C CA . PRO A 1 206 ? 9.988 4.626 -2.083 1.00 63.16 206 PRO A CA 1
ATOM 1640 C C . PRO A 1 206 ? 11.196 3.724 -2.411 1.00 63.16 206 PRO A C 1
ATOM 1642 O O . PRO A 1 206 ? 11.512 3.508 -3.578 1.00 63.16 206 PRO A O 1
ATOM 1645 N N . GLU A 1 207 ? 11.907 3.199 -1.406 1.00 57.34 207 GLU A N 1
ATOM 1646 C CA . GLU A 1 207 ? 12.986 2.248 -1.653 1.00 57.34 207 GLU A CA 1
ATOM 1647 C C . GLU A 1 207 ? 12.448 1.015 -2.388 1.00 57.34 207 GLU A C 1
ATOM 1649 O O . GLU A 1 207 ? 11.393 0.468 -2.061 1.00 57.34 207 GLU A O 1
ATOM 1654 N N . ILE A 1 208 ? 13.209 0.587 -3.396 1.00 47.59 208 ILE A N 1
ATOM 1655 C CA . ILE A 1 208 ? 12.891 -0.530 -4.282 1.00 47.59 208 ILE A CA 1
ATOM 1656 C C . ILE A 1 208 ? 12.564 -1.765 -3.437 1.00 47.59 208 ILE A C 1
ATOM 1658 O O . ILE A 1 208 ? 13.439 -2.342 -2.781 1.00 47.59 208 ILE A O 1
ATOM 1662 N N . LYS A 1 209 ? 11.298 -2.192 -3.469 1.00 50.31 209 LYS A N 1
ATOM 1663 C CA . LYS A 1 209 ? 10.860 -3.438 -2.840 1.00 50.31 209 LYS A CA 1
ATOM 1664 C C . LYS A 1 209 ? 11.537 -4.600 -3.575 1.00 50.31 209 LYS A C 1
ATOM 1666 O O . LYS A 1 209 ? 11.171 -4.950 -4.688 1.00 50.31 209 LYS A O 1
ATOM 1671 N N . ARG A 1 210 ? 12.557 -5.200 -2.952 1.00 38.78 210 ARG A N 1
ATOM 1672 C CA . ARG A 1 210 ? 13.310 -6.347 -3.507 1.00 38.78 210 ARG A CA 1
ATOM 1673 C C . ARG A 1 210 ? 12.563 -7.684 -3.422 1.00 38.78 210 ARG A C 1
ATOM 1675 O O . ARG A 1 210 ? 13.096 -8.694 -3.871 1.00 38.78 210 ARG A O 1
ATOM 1682 N N . TYR A 1 211 ? 11.368 -7.698 -2.837 1.00 40.00 211 TYR A N 1
ATOM 1683 C CA . TYR A 1 211 ? 10.553 -8.897 -2.667 1.00 40.00 211 TYR A CA 1
ATOM 1684 C C . TYR A 1 211 ? 9.197 -8.705 -3.355 1.00 40.00 211 TYR A C 1
ATOM 1686 O O . TYR A 1 211 ? 8.610 -7.628 -3.213 1.00 40.00 211 TYR A O 1
ATOM 1694 N N . PRO A 1 212 ? 8.697 -9.717 -4.085 1.00 40.84 212 PRO A N 1
ATOM 1695 C CA . PRO A 1 212 ? 7.398 -9.640 -4.734 1.00 40.84 212 PRO A CA 1
ATOM 1696 C C . PRO A 1 212 ? 6.302 -9.550 -3.666 1.00 40.84 212 PRO A C 1
ATOM 1698 O O . PRO A 1 212 ? 6.194 -10.426 -2.806 1.00 40.84 212 PRO A O 1
ATOM 1701 N N . LYS A 1 213 ? 5.499 -8.481 -3.714 1.00 54.66 213 LYS A N 1
ATOM 1702 C CA . LYS A 1 213 ? 4.183 -8.477 -3.063 1.00 54.66 213 LYS A CA 1
ATOM 1703 C C . LYS A 1 213 ? 3.212 -9.340 -3.866 1.00 54.66 213 LYS A C 1
ATOM 1705 O O . LYS A 1 213 ? 3.460 -9.646 -5.033 1.00 54.66 213 LYS A O 1
ATOM 1710 N N . THR A 1 214 ? 2.086 -9.677 -3.247 1.00 57.88 214 THR A N 1
ATOM 1711 C CA . THR A 1 214 ? 0.837 -9.991 -3.947 1.00 57.88 214 THR A CA 1
ATOM 1712 C C . THR A 1 214 ? 0.594 -8.935 -5.022 1.00 57.88 214 THR A C 1
ATOM 1714 O O . THR A 1 214 ? 0.741 -7.734 -4.781 1.00 57.88 214 THR A O 1
ATOM 1717 N N . ASP A 1 215 ? 0.318 -9.379 -6.246 1.00 64.88 215 ASP A N 1
ATOM 1718 C CA . ASP A 1 215 ? 0.184 -8.440 -7.345 1.00 64.88 215 ASP A CA 1
ATOM 1719 C C . ASP A 1 215 ? -1.029 -7.516 -7.151 1.00 64.88 215 ASP A C 1
ATOM 1721 O O . ASP A 1 215 ? -2.042 -7.916 -6.576 1.00 64.88 215 ASP A O 1
ATOM 1725 N N . ARG A 1 216 ? -0.909 -6.257 -7.581 1.00 73.44 216 ARG A N 1
ATOM 1726 C CA . ARG A 1 216 ? -1.905 -5.224 -7.285 1.00 73.44 216 ARG A CA 1
ATOM 1727 C C . ARG A 1 216 ? -3.083 -5.335 -8.244 1.00 73.44 216 ARG A C 1
ATOM 1729 O O . ARG A 1 216 ? -2.898 -5.616 -9.426 1.00 73.44 216 ARG A O 1
ATOM 1736 N N . LYS A 1 217 ? -4.289 -5.082 -7.739 1.00 78.38 217 LYS A N 1
ATOM 1737 C CA . LYS A 1 217 ? -5.487 -4.996 -8.571 1.00 78.38 217 LYS A CA 1
ATOM 1738 C C . LYS A 1 217 ? -5.390 -3.795 -9.518 1.00 78.38 217 LYS A C 1
ATOM 1740 O O . LYS A 1 217 ? -5.004 -2.708 -9.088 1.00 78.38 217 LYS A O 1
ATOM 1745 N N . SER A 1 218 ? -5.745 -3.984 -10.779 1.00 79.50 218 SER A N 1
ATOM 1746 C CA . SER A 1 218 ? -5.872 -2.889 -11.744 1.00 79.50 218 SER A CA 1
ATOM 1747 C C . SER A 1 218 ? -7.116 -2.047 -11.467 1.00 79.50 218 SER A C 1
ATOM 1749 O O . SER A 1 218 ? -8.166 -2.554 -11.062 1.00 79.50 218 SER A O 1
ATOM 1751 N N . ASP A 1 219 ? -6.982 -0.747 -11.700 1.00 79.25 219 ASP A N 1
ATOM 1752 C CA . ASP A 1 219 ? -8.043 0.245 -11.604 1.00 79.25 219 ASP A CA 1
ATOM 1753 C C . ASP A 1 219 ? -7.967 1.159 -12.833 1.00 79.25 219 ASP A C 1
ATOM 1755 O O . ASP A 1 219 ? -7.008 1.920 -13.020 1.00 79.25 219 ASP A O 1
ATOM 1759 N N . ASP A 1 220 ? -8.981 1.041 -13.691 1.00 76.25 220 ASP A N 1
ATOM 1760 C CA . ASP A 1 220 ? -9.127 1.866 -14.884 1.00 76.25 220 ASP A CA 1
ATOM 1761 C C . ASP A 1 220 ? -9.115 3.351 -14.485 1.00 76.25 220 ASP A C 1
ATOM 1763 O O . ASP A 1 220 ? -9.942 3.816 -13.701 1.00 76.25 220 ASP A O 1
ATOM 1767 N N . ASN A 1 221 ? -8.184 4.110 -15.067 1.00 78.56 221 ASN A N 1
ATOM 1768 C CA . ASN A 1 221 ? -7.865 5.522 -14.798 1.00 78.56 221 ASN A CA 1
ATOM 1769 C C . ASN A 1 221 ? -6.948 5.833 -13.605 1.00 78.56 221 ASN A C 1
ATOM 1771 O O . ASN A 1 221 ? -6.509 6.984 -13.507 1.00 78.56 221 ASN A O 1
ATOM 1775 N N . GLN A 1 222 ? -6.602 4.867 -12.752 1.00 79.19 222 GLN A N 1
ATOM 1776 C CA . GLN A 1 222 ? -5.727 5.090 -11.587 1.00 79.19 222 GLN A CA 1
ATOM 1777 C C . GLN A 1 222 ? -4.449 4.255 -11.598 1.00 79.19 222 GLN A C 1
ATOM 1779 O O . GLN A 1 222 ? -3.499 4.584 -10.880 1.00 79.19 222 GLN A O 1
ATOM 1784 N N . THR A 1 223 ? -4.405 3.201 -12.409 1.00 85.38 223 THR A N 1
ATOM 1785 C CA . THR A 1 223 ? -3.217 2.369 -12.540 1.00 85.38 223 THR A CA 1
ATOM 1786 C C . THR A 1 223 ? -2.776 2.185 -13.984 1.00 85.38 223 THR A C 1
ATOM 1788 O O . THR A 1 223 ? -3.548 2.319 -14.933 1.00 85.38 223 THR A O 1
ATOM 1791 N N . ALA A 1 224 ? -1.499 1.874 -14.134 1.00 89.69 224 ALA A N 1
ATOM 1792 C CA . ALA A 1 224 ? -0.849 1.471 -15.365 1.00 89.69 224 ALA A CA 1
ATOM 1793 C C . ALA A 1 224 ? 0.274 0.488 -15.031 1.00 89.69 224 ALA A C 1
ATOM 1795 O O . ALA A 1 224 ? 0.760 0.448 -13.894 1.00 89.69 224 ALA A O 1
ATOM 1796 N N . ALA A 1 225 ? 0.690 -0.308 -16.008 1.00 92.69 225 ALA A N 1
ATOM 1797 C CA . ALA A 1 225 ? 1.798 -1.225 -15.817 1.00 92.69 225 ALA A CA 1
ATOM 1798 C C . ALA A 1 225 ? 2.553 -1.512 -17.116 1.00 92.69 225 ALA A C 1
ATOM 1800 O O . ALA A 1 225 ? 1.994 -1.448 -18.207 1.00 92.69 225 ALA A O 1
ATOM 1801 N N . GLY A 1 226 ? 3.825 -1.872 -16.974 1.00 94.19 226 GLY A N 1
ATOM 1802 C CA . GLY A 1 226 ? 4.713 -2.197 -18.083 1.00 94.19 226 GLY A CA 1
ATOM 1803 C C . GLY A 1 226 ? 5.885 -3.070 -17.662 1.00 94.19 226 GLY A C 1
ATOM 1804 O O . GLY A 1 226 ? 6.000 -3.479 -16.503 1.00 94.19 226 GLY A O 1
ATOM 1805 N N . VAL A 1 227 ? 6.774 -3.366 -18.607 1.00 94.31 227 VAL A N 1
ATOM 1806 C CA . VAL A 1 227 ? 7.941 -4.225 -18.371 1.00 94.31 227 VAL A CA 1
ATOM 1807 C C . VAL A 1 227 ? 9.206 -3.544 -18.879 1.00 94.31 227 VAL A C 1
ATOM 1809 O O . VAL A 1 227 ? 9.392 -3.366 -20.084 1.00 94.31 227 VAL A O 1
ATOM 1812 N N . LEU A 1 228 ? 10.139 -3.255 -17.970 1.00 93.88 228 LEU A N 1
ATOM 1813 C CA . LEU A 1 228 ? 11.511 -2.933 -18.341 1.00 93.88 228 LEU A CA 1
ATOM 1814 C C . LEU A 1 228 ? 12.212 -4.227 -18.747 1.00 93.88 228 LEU A C 1
ATOM 1816 O O . LEU A 1 228 ? 12.667 -5.020 -17.914 1.00 93.88 228 LEU A O 1
ATOM 1820 N N . THR A 1 229 ? 12.254 -4.446 -20.056 1.00 95.25 229 THR A N 1
ATOM 1821 C CA . THR A 1 229 ? 12.885 -5.626 -20.636 1.00 95.25 229 THR A CA 1
ATOM 1822 C C . THR A 1 229 ? 14.394 -5.411 -20.712 1.00 95.25 229 THR A C 1
ATOM 1824 O O . THR A 1 229 ? 14.858 -4.387 -21.216 1.00 95.25 229 THR A O 1
ATOM 1827 N N . PHE A 1 230 ? 15.166 -6.381 -20.229 1.00 95.06 230 PHE A N 1
ATOM 1828 C CA . PHE A 1 230 ? 16.624 -6.359 -20.284 1.00 95.06 230 PHE A CA 1
ATOM 1829 C C . PHE A 1 230 ? 17.194 -7.620 -20.938 1.00 95.06 230 PHE A C 1
ATOM 1831 O O . PHE A 1 230 ? 16.544 -8.660 -20.982 1.00 95.06 230 PHE A O 1
ATOM 1838 N N . THR A 1 231 ? 18.424 -7.530 -21.438 1.00 95.88 231 THR A N 1
ATOM 1839 C CA . THR A 1 231 ? 19.162 -8.662 -22.018 1.00 95.88 231 THR A CA 1
ATOM 1840 C C . THR A 1 231 ? 20.647 -8.540 -21.702 1.00 95.88 231 THR A C 1
ATOM 1842 O O . THR A 1 231 ? 21.202 -7.438 -21.682 1.00 95.88 231 THR A O 1
ATOM 1845 N N . MET A 1 232 ? 21.317 -9.676 -21.521 1.00 94.50 232 MET A N 1
ATOM 1846 C CA . MET A 1 232 ? 22.775 -9.754 -21.625 1.00 94.50 232 MET A CA 1
ATOM 1847 C C . MET A 1 232 ? 23.152 -9.906 -23.100 1.00 94.50 232 MET A C 1
ATOM 1849 O O . MET A 1 232 ? 22.717 -10.849 -23.758 1.00 94.50 232 MET A O 1
ATOM 1853 N N . HIS A 1 233 ? 23.922 -8.970 -23.652 1.00 90.19 233 HIS A N 1
ATOM 1854 C CA . HIS A 1 233 ? 24.270 -8.976 -25.074 1.00 90.19 233 HIS A CA 1
ATOM 1855 C C . HIS A 1 233 ? 25.670 -8.411 -25.319 1.00 90.19 233 HIS A C 1
ATOM 1857 O O . HIS A 1 233 ? 26.143 -7.542 -24.589 1.00 90.19 233 HIS A O 1
ATOM 1863 N N . ASN A 1 234 ? 26.341 -8.899 -26.358 1.00 86.38 234 ASN A N 1
ATOM 1864 C CA . ASN A 1 234 ? 27.571 -8.326 -26.883 1.00 86.38 234 ASN A CA 1
ATOM 1865 C C . ASN A 1 234 ? 27.332 -7.860 -28.321 1.00 86.38 234 ASN A C 1
ATOM 1867 O O . ASN A 1 234 ? 26.972 -8.643 -29.194 1.00 86.38 234 ASN A O 1
ATOM 1871 N N . GLN A 1 235 ? 27.555 -6.572 -28.581 1.00 75.62 235 GLN A N 1
ATOM 1872 C CA . GLN A 1 235 ? 27.363 -6.005 -29.920 1.00 75.62 235 GLN A CA 1
ATOM 1873 C C . GLN A 1 235 ? 28.383 -6.536 -30.929 1.00 75.62 235 GLN A C 1
ATOM 1875 O O . GLN A 1 235 ? 28.132 -6.531 -32.135 1.00 75.62 235 GLN A O 1
ATOM 1880 N N . LYS A 1 236 ? 29.543 -6.990 -30.436 1.00 80.69 236 LYS A N 1
ATOM 1881 C CA . LYS A 1 236 ? 30.575 -7.654 -31.229 1.00 80.69 236 LYS A CA 1
ATOM 1882 C C . LYS A 1 236 ? 30.914 -9.016 -30.623 1.00 80.69 236 LYS A C 1
ATOM 1884 O O . LYS A 1 236 ? 30.981 -9.116 -29.399 1.00 80.69 236 LYS A O 1
ATOM 1889 N N . PRO A 1 237 ? 31.209 -10.035 -31.452 1.00 79.31 237 PRO A N 1
ATOM 1890 C CA . PRO A 1 237 ? 31.540 -11.382 -30.977 1.00 79.31 237 PRO A CA 1
ATOM 1891 C C . PRO A 1 237 ? 32.691 -11.429 -29.964 1.00 79.31 237 PRO A C 1
ATOM 1893 O O . PRO A 1 237 ? 32.683 -12.273 -29.074 1.00 79.31 237 PRO A O 1
ATOM 1896 N N . ASP A 1 238 ? 33.646 -10.504 -30.087 1.00 85.88 238 ASP A N 1
ATOM 1897 C CA . ASP A 1 238 ? 34.872 -10.468 -29.282 1.00 85.88 238 ASP A CA 1
ATOM 1898 C C . ASP A 1 238 ? 34.760 -9.581 -28.026 1.00 85.88 238 ASP A C 1
ATOM 1900 O O . ASP A 1 238 ? 35.720 -9.450 -27.266 1.00 85.88 238 ASP A O 1
ATOM 1904 N N . GLU A 1 239 ? 33.608 -8.943 -27.807 1.00 85.56 239 GLU A N 1
ATOM 1905 C CA . GLU A 1 239 ? 33.355 -8.099 -26.639 1.00 85.56 239 GLU A CA 1
ATOM 1906 C C . GLU A 1 239 ? 32.645 -8.895 -25.531 1.00 85.56 239 GLU A C 1
ATOM 1908 O O . GLU A 1 239 ? 31.858 -9.806 -25.823 1.00 85.56 239 GLU A O 1
ATOM 1913 N N . PRO A 1 240 ? 32.906 -8.574 -24.247 1.00 87.50 240 PRO A N 1
ATOM 1914 C CA . PRO A 1 240 ? 32.169 -9.170 -23.144 1.00 87.50 240 PRO A CA 1
ATOM 1915 C C . PRO A 1 240 ? 30.682 -8.824 -23.257 1.00 87.50 240 PRO A C 1
ATOM 1917 O O . PRO A 1 240 ? 30.312 -7.745 -23.720 1.00 87.50 240 PRO A O 1
ATOM 1920 N N . GLN A 1 241 ? 29.825 -9.741 -22.809 1.00 91.12 241 GLN A N 1
ATOM 1921 C CA . GLN A 1 241 ? 28.405 -9.443 -22.689 1.00 91.12 241 GLN A CA 1
ATOM 1922 C C . GLN A 1 241 ? 28.193 -8.369 -21.625 1.00 91.12 241 GLN A C 1
ATOM 1924 O O . GLN A 1 241 ? 28.707 -8.464 -20.509 1.00 91.12 241 GLN A O 1
ATOM 1929 N N . GLU A 1 242 ? 27.394 -7.372 -21.973 1.00 92.81 242 GLU A N 1
ATOM 1930 C CA . GLU A 1 242 ? 26.975 -6.306 -21.078 1.00 92.81 242 GLU A CA 1
ATOM 1931 C C . GLU A 1 242 ? 25.453 -6.325 -20.946 1.00 92.81 242 GLU A C 1
ATOM 1933 O O . GLU A 1 242 ? 24.744 -6.915 -21.764 1.00 92.81 242 GLU A O 1
ATOM 1938 N N . LEU A 1 243 ? 24.953 -5.694 -19.888 1.00 94.31 243 LEU A N 1
ATOM 1939 C CA . LEU A 1 243 ? 23.525 -5.598 -19.627 1.00 94.31 243 LEU A CA 1
ATOM 1940 C C . LEU A 1 243 ? 22.943 -4.406 -20.392 1.00 94.31 243 LEU A C 1
ATOM 1942 O O . LEU A 1 243 ? 23.387 -3.270 -20.204 1.00 94.31 243 LEU A O 1
ATOM 1946 N N . TYR A 1 244 ? 21.936 -4.669 -21.218 1.00 94.38 244 TYR A N 1
ATOM 1947 C CA . TYR A 1 244 ? 21.185 -3.661 -21.959 1.00 94.38 244 TYR A CA 1
ATOM 1948 C C . TYR A 1 244 ? 19.728 -3.671 -21.516 1.00 94.38 244 TYR A C 1
ATOM 1950 O O . TYR A 1 244 ? 19.183 -4.728 -21.201 1.00 94.38 244 TYR A O 1
ATOM 1958 N N . VAL A 1 245 ? 19.091 -2.506 -21.549 1.00 94.50 245 VAL A N 1
ATOM 1959 C CA . VAL A 1 245 ? 17.643 -2.357 -21.373 1.00 94.50 245 VAL A CA 1
ATOM 1960 C C . VAL A 1 245 ? 17.026 -1.826 -22.658 1.00 94.50 245 VAL A C 1
ATOM 1962 O O . VAL A 1 245 ? 17.649 -1.029 -23.361 1.00 94.50 245 VAL A O 1
ATOM 1965 N N . LEU A 1 246 ? 15.828 -2.293 -22.986 1.00 94.69 246 LEU A N 1
ATOM 1966 C CA . LEU A 1 246 ? 15.094 -1.838 -24.159 1.00 94.69 246 LEU A CA 1
ATOM 1967 C C . LEU A 1 246 ? 14.266 -0.612 -23.793 1.00 94.69 246 LEU A C 1
ATOM 1969 O O . LEU A 1 246 ? 13.395 -0.711 -22.930 1.00 94.69 246 LEU A O 1
ATOM 1973 N N . LEU A 1 247 ? 14.526 0.504 -24.471 1.00 92.69 247 LEU A N 1
ATOM 1974 C CA . LEU A 1 247 ? 13.713 1.712 -24.389 1.00 92.69 247 LEU A CA 1
ATOM 1975 C C . LEU A 1 247 ? 13.070 2.030 -25.741 1.00 92.69 247 LEU A C 1
ATOM 1977 O O . LEU A 1 247 ? 13.658 1.770 -26.795 1.00 92.69 247 LEU A O 1
ATOM 1981 N N . SER A 1 248 ? 11.901 2.653 -25.690 1.00 90.19 248 SER A N 1
ATOM 1982 C CA . SER A 1 248 ? 11.084 3.044 -26.835 1.00 90.19 248 SER A CA 1
ATOM 1983 C C . SER A 1 248 ? 10.774 4.536 -26.764 1.00 90.19 248 SER A C 1
ATOM 1985 O O . SER A 1 248 ? 10.566 5.084 -25.688 1.00 90.19 248 SER A O 1
ATOM 1987 N N . LYS A 1 249 ? 10.780 5.220 -27.907 1.00 87.56 249 LYS A N 1
ATOM 1988 C CA . LYS A 1 249 ? 10.588 6.669 -28.012 1.00 87.56 249 LYS A CA 1
ATOM 1989 C C . LYS A 1 249 ? 9.149 6.999 -28.382 1.00 87.56 249 LYS A C 1
ATOM 1991 O O . LYS A 1 249 ? 8.782 6.817 -29.544 1.00 87.56 249 LYS A O 1
ATOM 1996 N N . ARG A 1 250 ? 8.361 7.539 -27.451 1.00 81.69 250 ARG A N 1
ATOM 1997 C CA . ARG A 1 250 ? 6.927 7.818 -27.668 1.00 81.69 250 ARG A CA 1
ATOM 1998 C C . ARG A 1 250 ? 6.681 8.886 -28.740 1.00 81.69 250 ARG A C 1
ATOM 2000 O O . ARG A 1 250 ? 7.385 9.888 -28.796 1.00 81.69 250 ARG A O 1
ATOM 2007 N N . CYS A 1 251 ? 5.665 8.697 -29.573 1.00 76.06 251 CYS A N 1
ATOM 2008 C CA . CYS A 1 251 ? 5.234 9.629 -30.617 1.00 76.06 251 CYS A CA 1
ATOM 2009 C C . CYS A 1 251 ? 4.510 10.860 -30.041 1.00 76.06 251 CYS A C 1
ATOM 2011 O O . CYS A 1 251 ? 4.634 11.961 -30.579 1.00 76.06 251 CYS A O 1
ATOM 2013 N N . ASP A 1 252 ? 3.791 10.688 -28.927 1.00 64.00 252 ASP A N 1
ATOM 2014 C CA . ASP A 1 252 ? 2.693 11.592 -28.547 1.00 64.00 252 ASP A CA 1
ATOM 2015 C C . ASP A 1 252 ? 3.062 12.583 -27.428 1.00 64.00 252 ASP A C 1
ATOM 2017 O O . ASP A 1 252 ? 2.309 13.510 -27.112 1.00 64.00 252 ASP A O 1
ATOM 2021 N N . HIS A 1 253 ? 4.245 12.437 -26.823 1.00 52.81 253 HIS A N 1
ATOM 2022 C CA . HIS A 1 253 ? 4.710 13.302 -25.737 1.00 52.81 253 HIS A CA 1
ATOM 2023 C C . HIS A 1 253 ? 5.537 14.498 -26.245 1.00 52.81 253 HIS A C 1
ATOM 2025 O O . HIS A 1 253 ? 6.726 14.619 -25.966 1.00 52.81 253 HIS A O 1
ATOM 2031 N N . PHE A 1 254 ? 4.810 15.389 -26.937 1.00 52.03 254 PHE A N 1
ATOM 2032 C CA . PHE A 1 254 ? 4.865 16.866 -27.000 1.00 52.03 254 PHE A CA 1
ATOM 2033 C C . PHE A 1 254 ? 4.930 17.509 -28.395 1.00 52.03 254 PHE A C 1
ATOM 2035 O O . PHE A 1 254 ? 5.784 17.229 -29.231 1.00 52.03 254 PHE A O 1
ATOM 2042 N N . SER A 1 255 ? 4.016 18.473 -28.553 1.00 44.56 255 SER A N 1
ATOM 2043 C CA . SER A 1 255 ? 3.897 19.467 -29.614 1.00 44.56 255 SER A CA 1
ATOM 2044 C C . SER A 1 255 ? 5.133 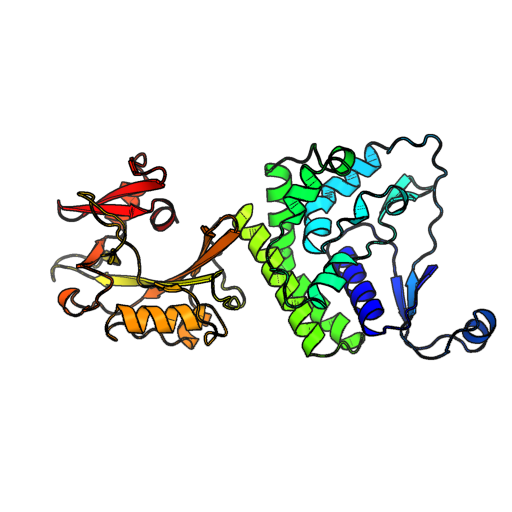20.364 -29.727 1.00 44.56 255 SER A C 1
ATOM 2046 O O . SER A 1 255 ? 5.648 20.851 -28.720 1.00 44.56 255 SER A O 1
ATOM 2048 N N . ASP A 1 256 ? 5.503 20.653 -30.972 1.00 45.47 256 ASP A N 1
ATOM 2049 C CA . ASP A 1 256 ? 6.381 21.739 -31.411 1.00 45.47 256 ASP A CA 1
ATOM 2050 C C . ASP A 1 256 ? 7.834 21.687 -30.878 1.00 45.47 256 ASP A C 1
ATOM 2052 O O . ASP A 1 256 ? 8.232 22.416 -29.970 1.00 45.47 256 ASP A O 1
ATOM 2056 N N . ASN A 1 257 ? 8.665 20.877 -31.552 1.00 46.81 257 ASN A N 1
ATOM 2057 C CA . ASN A 1 257 ? 10.143 20.909 -31.548 1.00 46.81 257 ASN A CA 1
ATOM 2058 C C . ASN A 1 257 ? 10.906 20.393 -30.305 1.00 46.81 257 ASN A C 1
ATOM 2060 O O . ASN A 1 257 ? 11.969 20.936 -29.998 1.00 46.81 257 ASN A O 1
ATOM 2064 N N . LYS A 1 258 ? 10.457 19.339 -29.611 1.00 51.69 258 LYS A N 1
ATOM 2065 C CA . LYS A 1 258 ? 11.214 18.763 -28.475 1.00 51.69 258 LYS A CA 1
ATOM 2066 C C . LYS A 1 258 ? 11.467 17.263 -28.627 1.00 51.69 258 LYS A C 1
ATOM 2068 O O . LYS A 1 258 ? 10.669 16.551 -29.228 1.00 51.69 258 LYS A O 1
ATOM 2073 N N . GLU A 1 259 ? 12.624 16.809 -28.151 1.00 58.28 259 GLU A N 1
ATOM 2074 C CA . GLU A 1 259 ? 13.077 15.424 -28.277 1.00 58.28 259 GLU A CA 1
ATOM 2075 C C . GLU A 1 259 ? 12.176 14.495 -27.455 1.00 58.28 259 GLU A C 1
ATOM 2077 O O . GLU A 1 259 ? 12.071 14.639 -26.242 1.00 58.28 259 GLU A O 1
ATOM 2082 N N . ALA A 1 260 ? 11.471 13.577 -28.122 1.00 64.62 260 ALA A N 1
ATOM 2083 C CA . ALA A 1 260 ? 10.492 12.739 -27.441 1.00 64.62 260 ALA A CA 1
ATOM 2084 C C . ALA A 1 260 ? 11.128 11.807 -26.394 1.00 64.62 260 ALA A C 1
ATOM 2086 O O . ALA A 1 260 ? 12.247 11.316 -26.584 1.00 64.62 260 ALA A O 1
ATOM 2087 N N . LEU A 1 261 ? 10.389 11.584 -25.303 1.00 76.25 261 LEU A N 1
ATOM 2088 C CA . LEU A 1 261 ? 10.830 10.800 -24.153 1.00 76.25 261 LEU A CA 1
ATOM 2089 C C . LEU A 1 261 ? 10.967 9.317 -24.500 1.00 76.25 261 LEU A C 1
ATOM 2091 O O . LEU A 1 261 ? 10.146 8.756 -25.228 1.00 76.25 261 LEU A O 1
ATOM 2095 N N . TRP A 1 262 ? 12.000 8.711 -23.926 1.00 86.00 262 TRP A N 1
ATOM 2096 C CA . TRP A 1 262 ? 12.255 7.281 -23.975 1.00 86.00 262 TRP A CA 1
ATOM 2097 C C . TRP A 1 262 ? 11.785 6.606 -22.682 1.00 86.00 262 TRP A C 1
ATOM 2099 O O . TRP A 1 262 ? 12.127 7.071 -21.591 1.00 86.00 262 TRP A O 1
ATOM 2109 N N . ASP A 1 263 ? 11.031 5.517 -22.793 1.00 86.00 263 ASP A N 1
ATOM 2110 C CA . ASP A 1 263 ? 10.525 4.717 -21.672 1.00 86.00 263 ASP A CA 1
ATOM 2111 C C . ASP A 1 263 ? 10.458 3.216 -22.010 1.00 86.00 263 ASP A C 1
ATOM 2113 O O . ASP A 1 263 ? 10.942 2.777 -23.053 1.00 86.00 263 ASP A O 1
ATOM 2117 N N . CYS A 1 264 ? 9.972 2.396 -21.074 1.00 90.12 264 CYS A N 1
ATOM 2118 C CA . CYS A 1 264 ? 9.687 0.986 -21.337 1.00 90.12 264 CYS A CA 1
ATOM 2119 C C . CYS A 1 264 ? 8.286 0.825 -21.928 1.00 90.12 264 CYS A C 1
ATOM 2121 O O . CYS A 1 264 ? 7.414 1.646 -21.664 1.00 90.12 264 CYS A O 1
ATOM 2123 N N . PHE A 1 265 ? 8.043 -0.306 -22.589 1.00 91.88 265 PHE A N 1
ATOM 2124 C CA . PHE A 1 265 ? 6.691 -0.680 -22.988 1.00 91.88 265 PHE A CA 1
ATOM 2125 C C . PHE A 1 265 ? 5.765 -0.843 -21.775 1.00 91.88 265 PHE A C 1
ATOM 2127 O O . PHE A 1 265 ? 6.146 -1.474 -20.776 1.00 91.88 265 PHE A O 1
ATOM 2134 N N . GLY A 1 266 ? 4.560 -0.298 -21.875 1.00 90.62 266 GLY A N 1
ATOM 2135 C CA . GLY A 1 266 ? 3.556 -0.288 -20.826 1.00 90.62 266 GLY A CA 1
ATOM 2136 C C . GLY A 1 266 ? 2.494 0.787 -21.022 1.00 90.62 266 GLY A C 1
ATOM 2137 O O . GLY A 1 266 ? 2.728 1.836 -21.615 1.00 90.62 266 GLY A O 1
ATOM 2138 N N . GLY A 1 267 ? 1.339 0.558 -20.407 1.00 89.25 267 GLY A N 1
ATOM 2139 C CA . GLY A 1 267 ? 0.165 1.391 -20.623 1.00 89.25 267 GLY A CA 1
ATOM 2140 C C . GLY A 1 267 ? -0.848 1.318 -19.490 1.00 89.25 267 GLY A C 1
ATOM 2141 O O . GLY A 1 267 ? -0.589 0.776 -18.409 1.00 89.25 267 GLY A O 1
ATOM 2142 N N . GLY A 1 268 ? -1.988 1.967 -19.717 1.00 89.62 268 GLY A N 1
ATOM 2143 C CA . GLY A 1 268 ? -3.064 2.100 -18.740 1.00 89.62 268 GLY A CA 1
ATOM 2144 C C . GLY A 1 268 ? -3.741 0.769 -18.439 1.00 89.62 268 GLY A C 1
ATOM 2145 O O . GLY A 1 268 ? -3.936 -0.059 -19.318 1.00 89.62 268 GLY A O 1
ATOM 2146 N N . SER A 1 269 ? -4.150 0.567 -17.190 1.00 90.06 269 SER A N 1
ATOM 2147 C CA . SER A 1 269 ? -5.020 -0.561 -16.875 1.00 90.06 269 SER A CA 1
ATOM 2148 C C . SER A 1 269 ? -6.396 -0.374 -17.506 1.00 90.06 269 SER A C 1
ATOM 2150 O O . SER A 1 269 ? -6.975 0.707 -17.423 1.00 90.06 269 SER A O 1
ATOM 2152 N N . GLU A 1 270 ? -6.939 -1.449 -18.070 1.00 87.44 270 GLU A N 1
ATOM 2153 C CA . GLU A 1 270 ? -8.310 -1.495 -18.569 1.00 87.44 270 GLU A CA 1
ATOM 2154 C C . GLU A 1 270 ? -9.229 -2.230 -17.586 1.00 87.44 270 GLU A C 1
ATOM 2156 O O . GLU A 1 270 ? -8.787 -3.035 -16.770 1.00 87.44 270 GLU A O 1
ATOM 2161 N N . THR A 1 271 ? -10.544 -2.013 -17.696 1.00 77.38 271 THR A N 1
ATOM 2162 C CA . THR A 1 271 ? -11.548 -2.703 -16.853 1.00 77.38 271 THR A CA 1
ATOM 2163 C C . THR A 1 271 ? -11.536 -4.231 -16.964 1.00 77.38 271 THR A C 1
ATOM 2165 O O . THR A 1 271 ? -12.084 -4.903 -16.091 1.00 77.38 271 THR A O 1
ATOM 2168 N N . VAL A 1 272 ? -10.952 -4.775 -18.035 1.00 79.94 272 VAL A N 1
ATOM 2169 C CA . VAL A 1 272 ? -10.795 -6.220 -18.258 1.00 79.94 272 VAL A CA 1
ATOM 2170 C C . VAL A 1 272 ? -9.554 -6.799 -17.581 1.00 79.94 272 VAL A C 1
ATOM 2172 O O . VAL A 1 272 ? -9.463 -8.016 -17.426 1.00 79.94 272 VAL A O 1
ATOM 2175 N N . ASP A 1 273 ? -8.612 -5.949 -17.177 1.00 83.31 273 ASP A N 1
ATOM 2176 C CA . ASP A 1 273 ? -7.451 -6.378 -16.422 1.00 83.31 273 ASP A CA 1
ATOM 2177 C C . ASP A 1 273 ? -7.887 -6.554 -14.964 1.00 83.31 273 ASP A C 1
ATOM 2179 O O . ASP A 1 273 ? -8.357 -5.608 -14.328 1.00 83.31 273 ASP A O 1
ATOM 2183 N N . ASP A 1 274 ? -7.717 -7.752 -14.404 1.00 79.88 274 ASP A N 1
ATOM 2184 C CA . ASP A 1 274 ? -7.969 -7.980 -12.975 1.00 79.88 274 ASP A CA 1
ATOM 2185 C C . ASP A 1 274 ? -6.782 -7.529 -12.101 1.00 79.88 274 ASP A C 1
ATOM 2187 O O . ASP A 1 274 ? -6.973 -7.134 -10.949 1.00 79.88 274 ASP A O 1
ATOM 2191 N N . TYR A 1 275 ? -5.557 -7.572 -12.639 1.00 86.06 275 TYR A N 1
ATOM 2192 C CA . TYR A 1 275 ? -4.316 -7.261 -11.925 1.00 86.06 275 TYR A CA 1
ATOM 2193 C C . TYR A 1 275 ? -3.263 -6.588 -12.824 1.00 86.06 275 TYR A C 1
ATOM 2195 O O . TYR A 1 275 ? -3.247 -6.792 -14.038 1.00 86.06 275 TYR A O 1
ATOM 2203 N N . LEU A 1 276 ? -2.315 -5.857 -12.226 1.00 89.31 276 LEU A N 1
ATOM 2204 C CA . LEU A 1 276 ? -1.276 -5.110 -12.953 1.00 89.31 276 LEU A CA 1
ATOM 2205 C C . LEU A 1 276 ? -0.332 -5.987 -13.781 1.00 89.31 276 LEU A C 1
ATOM 2207 O O . LEU A 1 276 ? 0.133 -5.550 -14.829 1.00 89.31 276 LEU A O 1
ATOM 2211 N N . HIS A 1 277 ? -0.077 -7.230 -13.378 1.00 89.81 277 HIS A N 1
ATOM 2212 C CA . HIS A 1 277 ? 0.723 -8.161 -14.173 1.00 89.81 277 HIS A CA 1
ATOM 2213 C C . HIS A 1 277 ? -0.001 -8.573 -15.461 1.00 89.81 277 HIS A C 1
ATOM 2215 O O . HIS A 1 277 ? 0.646 -8.907 -16.452 1.00 89.81 277 HIS A O 1
ATOM 2221 N N . VAL A 1 278 ? -1.339 -8.537 -15.462 1.00 92.81 278 VAL A N 1
ATOM 2222 C CA . VAL A 1 278 ? -2.158 -8.759 -16.660 1.00 92.81 278 VAL A CA 1
ATOM 2223 C C . VAL A 1 278 ? -2.089 -7.530 -17.560 1.00 92.81 278 VAL A C 1
ATOM 2225 O O . VAL A 1 278 ? -1.786 -7.694 -18.740 1.00 92.81 278 VAL A O 1
ATOM 2228 N N . THR A 1 279 ? -2.249 -6.323 -16.996 1.00 94.81 279 THR A N 1
ATOM 2229 C CA . THR A 1 279 ? -2.044 -5.058 -17.726 1.00 94.81 279 THR A CA 1
ATOM 2230 C C . THR A 1 279 ? -0.667 -5.040 -18.395 1.00 94.81 279 THR A C 1
ATOM 2232 O O . THR A 1 279 ? -0.581 -4.905 -19.608 1.00 94.81 279 THR A O 1
ATOM 2235 N N . ALA A 1 280 ? 0.415 -5.277 -17.647 1.00 95.19 280 ALA A N 1
ATOM 2236 C CA . ALA A 1 280 ? 1.774 -5.253 -18.190 1.00 95.19 280 ALA A CA 1
ATOM 2237 C C . ALA A 1 280 ? 1.986 -6.287 -19.307 1.00 95.19 280 ALA A C 1
ATOM 2239 O O . ALA A 1 280 ? 2.624 -5.986 -20.312 1.00 95.19 280 ALA A O 1
ATOM 2240 N N . ALA A 1 281 ? 1.453 -7.505 -19.158 1.00 94.75 281 ALA A N 1
ATOM 2241 C CA . ALA A 1 281 ? 1.555 -8.529 -20.195 1.00 94.75 281 ALA A CA 1
ATOM 2242 C C . ALA A 1 281 ? 0.806 -8.139 -21.481 1.00 94.75 281 ALA A C 1
ATOM 2244 O O . ALA A 1 281 ? 1.316 -8.390 -22.572 1.00 94.75 281 ALA A O 1
ATOM 2245 N N . ARG A 1 282 ? -0.388 -7.542 -21.356 1.00 94.75 282 ARG A N 1
ATOM 2246 C CA . ARG A 1 282 ? -1.204 -7.076 -22.486 1.00 94.75 282 ARG A CA 1
ATOM 2247 C C . ARG A 1 282 ? -0.531 -5.912 -23.211 1.00 94.75 282 ARG A C 1
ATOM 2249 O O . ARG A 1 282 ? -0.262 -6.030 -24.402 1.00 94.75 282 ARG A O 1
ATOM 2256 N N . GLU A 1 283 ? -0.196 -4.855 -22.478 1.00 94.56 283 GLU A N 1
ATOM 2257 C CA . GLU A 1 283 ? 0.395 -3.625 -23.019 1.00 94.56 283 GLU A CA 1
ATOM 2258 C C . GLU A 1 283 ? 1.709 -3.910 -23.747 1.00 94.56 283 GLU A C 1
ATOM 2260 O O . GLU A 1 283 ? 1.885 -3.560 -24.910 1.00 94.56 283 GLU A O 1
ATOM 2265 N N . VAL A 1 284 ? 2.614 -4.668 -23.120 1.00 94.56 284 VAL A N 1
ATOM 2266 C CA . VAL A 1 284 ? 3.895 -4.995 -23.755 1.00 94.56 284 VAL A CA 1
ATOM 2267 C C . VAL A 1 284 ? 3.710 -5.870 -24.988 1.00 94.56 284 VAL A C 1
ATOM 2269 O O . VAL A 1 284 ? 4.453 -5.719 -25.954 1.00 94.56 284 VAL A O 1
ATOM 2272 N N . LEU A 1 285 ? 2.732 -6.777 -25.002 1.00 94.12 285 LEU A N 1
ATOM 2273 C CA . LEU A 1 285 ? 2.444 -7.582 -26.187 1.00 94.12 285 LEU A CA 1
ATOM 2274 C C . LEU A 1 285 ? 1.944 -6.718 -27.354 1.00 94.12 285 LEU A C 1
ATOM 2276 O O . LEU A 1 285 ? 2.315 -6.968 -28.502 1.00 94.12 285 LEU A O 1
ATOM 2280 N N . GLU A 1 286 ? 1.098 -5.733 -27.066 1.00 91.44 286 GLU A N 1
ATOM 2281 C CA . GLU A 1 286 ? 0.511 -4.825 -28.052 1.00 91.44 286 GLU A CA 1
ATOM 2282 C C . GLU A 1 286 ? 1.560 -3.856 -28.610 1.00 91.44 286 GLU A C 1
ATOM 2284 O O . GLU A 1 286 ? 1.772 -3.823 -29.826 1.00 91.44 286 GLU A O 1
ATOM 2289 N N . GLU A 1 287 ? 2.285 -3.160 -27.734 1.00 91.12 287 GLU A N 1
ATOM 2290 C CA . GLU A 1 287 ? 3.306 -2.177 -28.109 1.00 91.12 287 GLU A CA 1
ATOM 2291 C C . GLU A 1 287 ? 4.560 -2.834 -28.710 1.00 91.12 287 GLU A C 1
ATOM 2293 O O . GLU A 1 287 ? 5.169 -2.319 -29.638 1.00 91.12 287 GLU A O 1
ATOM 2298 N N . SER A 1 288 ? 4.931 -4.048 -28.295 1.00 92.19 288 SER A N 1
ATOM 2299 C CA . SER A 1 288 ? 6.058 -4.753 -28.931 1.00 92.19 288 SER A CA 1
ATOM 2300 C C . SER A 1 288 ? 5.708 -5.404 -30.274 1.00 92.19 288 SER A C 1
ATOM 2302 O O . SER A 1 288 ? 6.516 -6.164 -30.809 1.00 92.19 288 SER A O 1
ATOM 2304 N N . ALA A 1 289 ? 4.507 -5.177 -30.819 1.00 90.88 289 ALA A N 1
ATOM 2305 C CA . ALA A 1 289 ? 4.009 -5.864 -32.012 1.00 90.88 289 ALA A CA 1
ATOM 2306 C C . ALA A 1 289 ? 4.072 -7.403 -31.900 1.00 90.88 289 ALA A C 1
ATOM 2308 O O . ALA A 1 289 ? 4.245 -8.106 -32.899 1.00 90.88 289 ALA A O 1
ATOM 2309 N N . LYS A 1 290 ? 3.879 -7.927 -30.681 1.00 92.81 290 LYS A N 1
ATOM 2310 C CA . LYS A 1 290 ? 3.951 -9.348 -30.295 1.00 92.81 290 LYS A CA 1
ATOM 2311 C C . LYS A 1 290 ? 5.349 -9.969 -30.299 1.00 92.81 290 LYS A C 1
ATOM 2313 O O . LYS A 1 290 ? 5.459 -11.192 -30.215 1.00 92.81 290 LYS A O 1
ATOM 2318 N N . GLU A 1 291 ? 6.403 -9.163 -30.378 1.00 94.31 291 GLU A N 1
ATOM 2319 C CA . GLU A 1 291 ? 7.783 -9.655 -30.320 1.00 94.31 291 GLU A CA 1
ATOM 2320 C C . GLU A 1 291 ? 8.217 -9.988 -28.881 1.00 94.31 291 GLU A C 1
ATOM 2322 O O . GLU A 1 291 ? 9.015 -10.902 -28.680 1.00 94.31 291 GLU A O 1
ATOM 2327 N N . LEU A 1 292 ? 7.670 -9.300 -27.869 1.00 93.31 292 LEU A N 1
ATOM 2328 C CA . LEU A 1 292 ? 7.922 -9.596 -26.456 1.00 93.31 292 LEU A CA 1
ATOM 2329 C C . LEU A 1 292 ? 6.755 -10.369 -25.844 1.00 93.31 292 LEU A C 1
ATOM 2331 O O . LEU A 1 292 ? 5.651 -9.853 -25.678 1.00 93.31 292 LEU A O 1
ATOM 2335 N N . LEU A 1 293 ? 7.027 -11.617 -25.464 1.00 93.12 293 LEU A N 1
ATOM 2336 C CA . LEU A 1 293 ? 6.053 -12.514 -24.846 1.00 93.12 293 LEU A CA 1
ATOM 2337 C C . LEU A 1 293 ? 6.368 -12.695 -23.361 1.00 93.12 293 LEU A C 1
ATOM 2339 O O . LEU A 1 293 ? 7.088 -13.613 -22.967 1.00 93.12 293 LEU A O 1
ATOM 2343 N N . HIS A 1 294 ? 5.776 -11.843 -22.525 1.00 92.75 294 HIS A N 1
ATOM 2344 C CA . HIS A 1 294 ? 5.833 -11.974 -21.067 1.00 92.75 294 HIS A CA 1
ATOM 2345 C C . HIS A 1 294 ? 4.507 -12.539 -20.549 1.00 92.75 294 HIS A C 1
ATOM 2347 O O . HIS A 1 294 ? 3.564 -11.777 -20.346 1.00 92.75 294 HIS A O 1
ATOM 2353 N N . PRO A 1 295 ? 4.374 -13.865 -20.346 1.00 90.06 295 PRO A N 1
ATOM 2354 C CA . PRO A 1 295 ? 3.123 -14.424 -19.854 1.00 90.06 295 PRO A CA 1
ATOM 2355 C C . PRO A 1 295 ? 2.815 -13.876 -18.448 1.00 90.06 295 PRO A C 1
ATOM 2357 O O . PRO A 1 295 ? 3.736 -13.795 -17.627 1.00 90.06 295 PRO A O 1
ATOM 2360 N N . PRO A 1 296 ? 1.540 -13.577 -18.121 1.00 88.81 296 PRO A N 1
ATOM 2361 C CA . PRO A 1 296 ? 1.163 -13.018 -16.819 1.00 88.81 296 PRO A CA 1
ATOM 2362 C C . PRO A 1 296 ? 1.729 -13.819 -15.633 1.00 88.81 296 PRO A C 1
ATOM 2364 O O . PRO A 1 296 ? 2.253 -13.263 -14.669 1.00 88.81 296 PRO A O 1
ATOM 2367 N N . THR A 1 297 ? 1.732 -15.150 -15.734 1.00 84.38 297 THR A N 1
ATOM 2368 C CA . THR A 1 297 ? 2.267 -16.043 -14.696 1.00 84.38 297 THR A CA 1
ATOM 2369 C C . THR A 1 297 ? 3.761 -15.862 -14.429 1.00 84.38 297 THR A C 1
ATOM 2371 O O . THR A 1 297 ? 4.199 -16.065 -13.299 1.00 84.38 297 THR A O 1
ATOM 2374 N N . ALA A 1 298 ? 4.555 -15.466 -15.426 1.00 84.19 298 ALA A N 1
ATOM 2375 C CA . ALA A 1 298 ? 5.973 -15.175 -15.226 1.00 84.19 298 ALA A CA 1
ATOM 2376 C C . ALA A 1 298 ? 6.179 -13.841 -14.495 1.00 84.19 298 ALA A C 1
ATOM 2378 O O . ALA A 1 298 ? 7.102 -13.723 -13.683 1.00 84.19 298 ALA A O 1
ATOM 2379 N N . LEU A 1 299 ? 5.302 -12.864 -14.741 1.00 87.88 299 LEU A N 1
ATOM 2380 C CA . LEU A 1 299 ? 5.344 -11.548 -14.105 1.00 87.88 299 LEU A CA 1
ATOM 2381 C C . LEU A 1 299 ? 4.973 -11.595 -12.617 1.00 87.88 299 LEU A C 1
ATOM 2383 O O . LEU A 1 299 ? 5.561 -10.851 -11.840 1.00 87.88 299 LEU A O 1
ATOM 2387 N N . LEU A 1 300 ? 4.119 -12.534 -12.193 1.00 80.44 300 LEU A N 1
ATOM 2388 C CA . LEU A 1 300 ? 3.794 -12.750 -10.770 1.00 80.44 300 LEU A CA 1
ATOM 2389 C C . LEU A 1 300 ? 5.028 -12.983 -9.885 1.00 80.44 300 LEU A C 1
ATOM 2391 O O . LEU A 1 300 ? 5.046 -12.606 -8.718 1.00 80.44 300 LEU A O 1
ATOM 2395 N N . SER A 1 301 ? 6.057 -13.628 -10.437 1.00 73.75 301 SER A N 1
ATOM 2396 C CA . SER A 1 301 ? 7.318 -13.913 -9.736 1.00 73.75 301 SER A CA 1
ATOM 2397 C C . SER A 1 301 ? 8.428 -12.900 -10.026 1.00 73.75 301 SER A C 1
ATOM 2399 O O . SER A 1 301 ? 9.552 -13.052 -9.550 1.00 73.75 301 SER A O 1
ATOM 2401 N N . SER A 1 302 ? 8.140 -11.898 -10.853 1.00 79.19 302 SER A N 1
ATOM 2402 C CA . SER A 1 302 ? 9.129 -10.945 -11.324 1.00 79.19 302 SER A CA 1
ATOM 2403 C C . SER A 1 302 ? 9.381 -9.857 -10.283 1.00 79.19 302 SER A C 1
ATOM 2405 O O . SER A 1 302 ? 8.428 -9.371 -9.672 1.00 79.19 302 SER A O 1
ATOM 2407 N N . PRO A 1 303 ? 10.632 -9.393 -10.114 1.00 81.12 303 PRO A N 1
ATOM 2408 C CA . PRO A 1 303 ? 10.882 -8.125 -9.444 1.00 81.12 303 PRO A CA 1
ATOM 2409 C C . PRO A 1 303 ? 10.127 -7.002 -10.159 1.00 81.12 303 PRO A C 1
ATOM 2411 O O . PRO A 1 303 ? 9.990 -7.033 -11.387 1.00 81.12 303 PRO A O 1
ATOM 2414 N N . PHE A 1 304 ? 9.660 -6.016 -9.402 1.00 83.38 304 PHE A N 1
ATOM 2415 C CA . PHE A 1 304 ? 8.978 -4.847 -9.943 1.00 83.38 304 PHE A CA 1
ATOM 2416 C C . PHE A 1 304 ? 9.252 -3.600 -9.103 1.00 83.38 304 PHE A C 1
ATOM 2418 O O . PHE A 1 304 ? 9.720 -3.682 -7.966 1.00 83.38 304 PHE A O 1
ATOM 2425 N N . HIS A 1 305 ? 8.932 -2.444 -9.673 1.00 76.00 305 HIS A N 1
ATOM 2426 C CA . HIS A 1 305 ? 8.957 -1.150 -9.010 1.00 76.00 305 HIS A CA 1
ATOM 2427 C C . HIS A 1 305 ? 7.645 -0.409 -9.266 1.00 76.00 305 HIS A C 1
ATOM 2429 O O . HIS A 1 305 ? 7.143 -0.423 -10.386 1.00 76.00 305 HIS A O 1
ATOM 2435 N N . ASP A 1 306 ? 7.103 0.241 -8.239 1.00 75.94 306 ASP A N 1
ATOM 2436 C CA . ASP A 1 306 ? 5.918 1.086 -8.371 1.00 75.94 306 ASP A CA 1
ATOM 2437 C C . ASP A 1 306 ? 6.322 2.553 -8.356 1.00 75.94 306 ASP A C 1
ATOM 2439 O O . ASP A 1 306 ? 7.060 2.986 -7.476 1.00 75.94 306 ASP A O 1
ATOM 2443 N N . PHE A 1 307 ? 5.760 3.328 -9.274 1.00 72.56 307 PHE A N 1
ATOM 2444 C CA . PHE A 1 307 ? 5.871 4.776 -9.318 1.00 72.56 307 PHE A CA 1
ATOM 2445 C C . PHE A 1 307 ? 4.511 5.379 -8.976 1.00 72.56 307 PHE A C 1
ATOM 2447 O O . PHE A 1 307 ? 3.525 5.092 -9.652 1.00 72.56 307 PHE A O 1
ATOM 2454 N N . VAL A 1 308 ? 4.440 6.237 -7.954 1.00 68.62 308 VAL A N 1
ATOM 2455 C CA . VAL A 1 308 ? 3.274 7.114 -7.753 1.00 68.62 308 VAL A CA 1
ATOM 2456 C C . VAL A 1 308 ? 3.535 8.445 -8.418 1.00 68.62 308 VAL A C 1
ATOM 2458 O O . VAL A 1 308 ? 4.517 9.131 -8.147 1.00 68.62 308 VAL A O 1
ATOM 2461 N N . THR A 1 309 ? 2.598 8.805 -9.274 1.00 67.75 309 THR A N 1
ATOM 2462 C CA . THR A 1 309 ? 2.503 10.095 -9.936 1.00 67.75 309 THR A CA 1
ATOM 2463 C C . THR A 1 309 ? 1.145 10.712 -9.612 1.00 67.75 309 THR A C 1
ATOM 2465 O O . THR A 1 309 ? 0.383 10.187 -8.796 1.00 67.75 309 THR A O 1
ATOM 2468 N N . GLU A 1 310 ? 0.835 11.833 -10.249 1.00 62.59 310 GLU A N 1
ATOM 2469 C CA . GLU A 1 310 ? -0.469 12.469 -10.162 1.00 62.59 310 GLU A CA 1
ATOM 2470 C C . GLU A 1 310 ? -1.070 12.596 -11.566 1.00 62.59 310 GLU A C 1
ATOM 2472 O O . GLU A 1 310 ? -0.419 13.088 -12.491 1.00 62.59 310 GLU A O 1
ATOM 2477 N N . LYS A 1 311 ? -2.324 12.171 -11.726 1.00 66.38 311 LYS A N 1
ATOM 2478 C CA . LYS A 1 311 ? -3.125 12.352 -12.939 1.00 66.38 311 LYS A CA 1
ATOM 2479 C C . LYS A 1 311 ? -4.424 13.045 -12.540 1.00 66.38 311 LYS A C 1
ATOM 2481 O O . LYS A 1 311 ? -5.194 12.522 -11.745 1.00 66.38 311 LYS A O 1
ATOM 2486 N N . ASN A 1 312 ? -4.673 14.238 -13.082 1.00 72.06 312 ASN A N 1
ATOM 2487 C CA . ASN A 1 312 ? -5.869 15.044 -12.787 1.00 72.06 312 ASN A CA 1
ATOM 2488 C C . ASN A 1 312 ? -6.090 15.342 -11.287 1.00 72.06 312 ASN A C 1
ATOM 2490 O O . ASN A 1 312 ? -7.222 15.266 -10.808 1.00 72.06 312 ASN A O 1
ATOM 2494 N N . GLY A 1 313 ? -5.037 15.667 -10.528 1.00 62.44 313 GLY A N 1
ATOM 2495 C CA . GLY A 1 313 ? -5.180 15.941 -9.091 1.00 62.44 313 GLY A CA 1
ATOM 2496 C C . GLY A 1 313 ? -5.302 14.693 -8.217 1.00 62.44 313 GLY A C 1
ATOM 2497 O O . GLY A 1 313 ? -5.517 14.819 -7.013 1.00 62.44 313 GLY A O 1
ATOM 2498 N N . LYS A 1 314 ? -5.214 13.494 -8.807 1.00 61.44 314 LYS A N 1
ATOM 2499 C CA . LYS A 1 314 ? -5.362 12.217 -8.110 1.00 61.44 314 LYS A CA 1
ATOM 2500 C C . LYS A 1 314 ? -4.092 11.372 -8.209 1.00 61.44 314 LYS A C 1
ATOM 2502 O O . LYS A 1 314 ? -3.453 11.377 -9.263 1.00 61.44 314 LYS A O 1
ATOM 2507 N N . PRO A 1 315 ? -3.731 10.628 -7.150 1.00 63.66 315 PRO A N 1
ATOM 2508 C CA . PRO A 1 315 ? -2.674 9.628 -7.202 1.00 63.66 315 PRO A CA 1
ATOM 2509 C C . PRO A 1 315 ? -2.869 8.644 -8.358 1.00 63.66 315 PRO A C 1
ATOM 2511 O O . PRO A 1 315 ? -3.962 8.125 -8.562 1.00 63.66 315 PRO A O 1
ATOM 2514 N N . PHE A 1 316 ? -1.792 8.373 -9.086 1.00 74.00 316 PHE A N 1
ATOM 2515 C CA . PHE A 1 316 ? -1.770 7.433 -10.199 1.00 74.00 316 PHE A CA 1
ATOM 2516 C C . PHE A 1 316 ? -0.552 6.523 -10.076 1.00 74.00 316 PHE A C 1
ATOM 2518 O O . PHE A 1 316 ? 0.570 7.018 -9.956 1.00 74.00 316 PHE A O 1
ATOM 2525 N N . ILE A 1 317 ? -0.758 5.207 -10.095 1.00 80.44 317 ILE A N 1
ATOM 2526 C CA . ILE A 1 317 ? 0.321 4.226 -9.934 1.00 80.44 317 ILE A CA 1
ATOM 2527 C C . ILE A 1 317 ? 0.725 3.637 -11.279 1.00 80.44 317 ILE A C 1
ATOM 2529 O O . ILE A 1 317 ? -0.114 3.113 -12.001 1.00 80.44 317 ILE A O 1
ATOM 2533 N N . TYR A 1 318 ? 2.020 3.644 -11.573 1.00 84.25 318 TYR A N 1
ATOM 2534 C CA . TYR A 1 318 ? 2.613 2.875 -12.662 1.00 84.25 318 TYR A CA 1
ATOM 2535 C C . TYR A 1 318 ? 3.483 1.753 -12.082 1.00 84.25 318 TYR A C 1
ATOM 2537 O O . TYR A 1 318 ? 4.401 2.048 -11.322 1.00 84.25 318 TYR A O 1
ATOM 2545 N N . ARG A 1 319 ? 3.224 0.482 -12.411 1.00 86.38 319 ARG A N 1
ATOM 2546 C CA . ARG A 1 319 ? 4.071 -0.659 -12.004 1.00 86.38 319 ARG A CA 1
ATOM 2547 C C . ARG A 1 319 ? 4.971 -1.107 -13.151 1.00 86.38 319 ARG A C 1
ATOM 2549 O O . ARG A 1 319 ? 4.488 -1.483 -14.210 1.00 86.38 319 ARG A O 1
ATOM 2556 N N . MET A 1 320 ? 6.275 -1.146 -12.922 1.00 89.06 320 MET A N 1
ATOM 2557 C CA . MET A 1 320 ? 7.270 -1.614 -13.884 1.00 89.06 320 MET A CA 1
ATOM 2558 C C . MET A 1 320 ? 7.885 -2.928 -13.421 1.00 89.06 320 MET A C 1
ATOM 2560 O O . MET A 1 320 ? 8.641 -2.956 -12.450 1.00 89.06 320 MET A O 1
ATOM 2564 N N . TYR A 1 321 ? 7.593 -4.019 -14.123 1.00 89.62 321 TYR A N 1
ATOM 2565 C CA . TYR A 1 321 ? 8.247 -5.308 -13.891 1.00 89.62 321 TYR A CA 1
ATOM 2566 C C . TYR A 1 321 ? 9.616 -5.349 -14.573 1.00 89.62 321 TYR A C 1
ATOM 2568 O O . TYR A 1 321 ? 9.810 -4.767 -15.637 1.00 89.62 321 TYR A O 1
ATOM 2576 N N . LEU A 1 322 ? 10.567 -6.067 -13.982 1.00 90.12 322 LEU A N 1
ATOM 2577 C CA . LEU A 1 322 ? 11.912 -6.266 -14.524 1.00 90.12 322 LEU A CA 1
ATOM 2578 C C . LEU A 1 322 ? 12.047 -7.680 -15.083 1.00 90.12 322 LEU A C 1
ATOM 2580 O O . LEU A 1 322 ? 12.079 -8.642 -14.313 1.00 90.12 322 LEU A O 1
ATOM 2584 N N . ARG A 1 323 ? 12.172 -7.829 -16.405 1.00 91.88 323 ARG A N 1
ATOM 2585 C CA . ARG A 1 323 ? 12.269 -9.154 -17.038 1.00 91.88 323 ARG A CA 1
ATOM 2586 C C . ARG A 1 323 ? 13.421 -9.259 -18.014 1.00 91.88 323 ARG A C 1
ATOM 2588 O O . ARG A 1 323 ? 13.586 -8.418 -18.892 1.00 91.88 323 ARG A O 1
ATOM 2595 N N . GLU A 1 324 ? 14.153 -10.358 -17.892 1.00 93.44 324 GLU A N 1
ATOM 2596 C CA . GLU A 1 324 ? 15.097 -10.772 -18.917 1.00 93.44 324 GLU A CA 1
ATOM 2597 C C . GLU A 1 324 ? 14.340 -11.317 -20.131 1.00 93.44 324 GLU A C 1
ATOM 2599 O O . GLU A 1 324 ? 13.353 -12.047 -19.984 1.00 93.44 324 GLU A O 1
ATOM 2604 N N . HIS A 1 325 ? 14.820 -10.978 -21.321 1.00 94.25 325 HIS A N 1
ATOM 2605 C CA . HIS A 1 325 ? 14.383 -11.557 -22.581 1.00 94.25 325 HIS A CA 1
ATOM 2606 C C . HIS A 1 325 ? 15.590 -11.733 -23.504 1.00 94.25 325 HIS A C 1
ATOM 2608 O O . HIS A 1 325 ? 16.573 -11.002 -23.392 1.00 94.25 325 HIS A O 1
ATOM 2614 N N . GLU A 1 326 ? 15.515 -12.682 -24.436 1.00 93.19 326 GLU A N 1
ATOM 2615 C CA . GLU A 1 326 ? 16.521 -12.791 -25.493 1.00 93.19 326 GLU A CA 1
ATOM 2616 C C . GLU A 1 326 ? 16.575 -11.503 -26.324 1.00 93.19 326 GLU A C 1
ATOM 2618 O O . GLU A 1 326 ? 15.551 -10.850 -26.553 1.00 93.19 326 GLU A O 1
ATOM 2623 N N . TYR A 1 327 ? 17.772 -11.152 -26.798 1.00 93.94 327 TYR A N 1
ATOM 2624 C CA . TYR A 1 327 ? 17.967 -9.986 -27.650 1.00 93.94 327 TYR A CA 1
ATOM 2625 C C . TYR A 1 327 ? 17.095 -10.073 -28.909 1.00 93.94 327 TYR A C 1
ATOM 2627 O O . TYR A 1 327 ? 17.166 -11.032 -29.682 1.00 93.94 327 TYR A O 1
ATOM 2635 N N . ILE A 1 328 ? 16.325 -9.015 -29.148 1.00 93.31 328 ILE A N 1
ATOM 2636 C CA . ILE A 1 328 ? 15.519 -8.828 -30.353 1.00 93.31 328 ILE A CA 1
ATOM 2637 C C . ILE A 1 328 ? 16.051 -7.601 -31.083 1.00 93.31 328 ILE A C 1
ATOM 2639 O O . ILE A 1 328 ? 16.258 -6.553 -30.474 1.00 93.31 328 ILE A O 1
ATOM 2643 N N . ASP A 1 329 ? 16.254 -7.725 -32.393 1.00 92.69 329 ASP A N 1
ATOM 2644 C CA . ASP A 1 329 ? 16.585 -6.590 -33.255 1.00 92.69 329 ASP A CA 1
ATOM 2645 C C . ASP A 1 329 ? 15.491 -5.506 -33.140 1.00 92.69 329 ASP A C 1
ATOM 2647 O O . ASP A 1 329 ? 14.336 -5.792 -33.477 1.00 92.69 329 ASP A O 1
ATOM 2651 N N . PRO A 1 330 ? 15.825 -4.270 -32.708 1.00 92.44 330 PRO A N 1
ATOM 2652 C CA . PRO A 1 330 ? 14.841 -3.212 -32.511 1.00 92.44 330 PRO A CA 1
ATOM 2653 C C . PRO A 1 330 ? 13.997 -2.865 -33.741 1.00 92.44 330 PRO A C 1
ATOM 2655 O O . PRO A 1 330 ? 12.895 -2.350 -33.596 1.00 92.44 330 PRO A O 1
ATOM 2658 N N . SER A 1 331 ? 14.473 -3.170 -34.952 1.00 91.19 331 SER A N 1
ATOM 2659 C CA . SER A 1 331 ? 13.722 -2.946 -36.196 1.00 91.19 331 SER A CA 1
ATOM 2660 C C . SER A 1 331 ? 12.483 -3.840 -36.359 1.00 91.19 331 SER A C 1
ATOM 2662 O O . SER A 1 331 ? 11.666 -3.615 -37.261 1.00 91.19 331 SER A O 1
ATOM 2664 N N . LYS A 1 332 ? 12.342 -4.867 -35.512 1.00 92.00 332 LYS A N 1
ATOM 2665 C CA . LYS A 1 332 ? 11.169 -5.747 -35.482 1.00 92.00 332 LYS A CA 1
ATOM 2666 C C . LYS A 1 332 ? 9.988 -5.139 -34.735 1.00 92.00 332 LYS A C 1
ATOM 2668 O O . LYS A 1 332 ? 8.853 -5.455 -35.082 1.00 92.00 332 LYS A O 1
ATOM 2673 N N . PHE A 1 333 ? 10.243 -4.254 -33.775 1.00 92.00 333 PHE A N 1
ATOM 2674 C CA . PHE A 1 333 ? 9.187 -3.531 -33.077 1.00 92.00 333 PHE A CA 1
ATOM 2675 C C . PHE A 1 333 ? 8.540 -2.536 -34.042 1.00 92.00 333 PHE A C 1
ATOM 2677 O O . PHE A 1 333 ? 9.221 -1.765 -34.723 1.00 92.00 333 PHE A O 1
ATOM 2684 N N . LYS A 1 334 ? 7.217 -2.634 -34.171 1.00 84.62 334 LYS A N 1
ATOM 2685 C CA . LYS A 1 334 ? 6.415 -1.816 -35.080 1.00 84.62 334 LYS A CA 1
ATOM 2686 C C . LYS A 1 334 ? 5.081 -1.520 -34.431 1.00 84.62 334 LYS A C 1
ATOM 2688 O O . LYS A 1 334 ? 4.113 -2.249 -34.645 1.00 84.62 334 LYS A O 1
ATOM 2693 N N . ASP A 1 335 ? 5.034 -0.439 -33.680 1.00 83.19 335 ASP A N 1
ATOM 2694 C CA . ASP A 1 335 ? 3.786 0.099 -33.169 1.00 83.19 335 ASP A CA 1
ATOM 2695 C C . ASP A 1 335 ? 3.559 1.527 -33.693 1.00 83.19 335 ASP A C 1
ATOM 2697 O O . ASP A 1 335 ? 4.326 2.047 -34.507 1.00 83.19 335 ASP A O 1
ATOM 2701 N N . HIS A 1 336 ? 2.423 2.106 -33.322 1.00 82.06 336 HIS A N 1
ATOM 2702 C CA . HIS A 1 336 ? 2.019 3.450 -33.727 1.00 82.06 336 HIS A CA 1
ATOM 2703 C C . HIS A 1 336 ? 2.256 4.494 -32.626 1.00 82.06 336 HIS A C 1
ATOM 2705 O O . HIS A 1 336 ? 2.197 5.691 -32.905 1.00 82.06 336 HIS A O 1
ATOM 2711 N N . GLU A 1 337 ? 2.540 4.046 -31.405 1.00 82.06 337 GLU A N 1
ATOM 2712 C CA . GLU A 1 337 ? 2.763 4.868 -30.217 1.00 82.06 337 GLU A CA 1
ATOM 2713 C C . GLU A 1 337 ? 4.228 5.276 -30.049 1.00 82.06 337 GLU A C 1
ATOM 2715 O O . GLU A 1 337 ? 4.521 6.228 -29.328 1.00 82.06 337 GLU A O 1
ATOM 2720 N N . HIS A 1 338 ? 5.145 4.599 -30.736 1.00 87.19 338 HIS A N 1
ATOM 2721 C CA . HIS A 1 338 ? 6.581 4.778 -30.658 1.00 87.19 338 HIS A CA 1
ATOM 2722 C C . HIS A 1 338 ? 7.199 4.957 -32.047 1.00 87.19 338 HIS A C 1
ATOM 2724 O O . HIS A 1 338 ? 6.820 4.348 -33.045 1.00 87.19 338 HIS A O 1
ATOM 2730 N N . SER A 1 339 ? 8.199 5.831 -32.099 1.00 86.69 339 SER A N 1
ATOM 2731 C CA . SER A 1 339 ? 8.897 6.229 -33.325 1.00 86.69 339 SER A CA 1
ATOM 2732 C C . SER A 1 339 ? 10.265 5.564 -33.484 1.00 86.69 339 SER A C 1
ATOM 2734 O O . SER A 1 339 ? 10.797 5.500 -34.593 1.00 86.69 339 SER A O 1
ATOM 2736 N N . GLU A 1 340 ? 10.856 5.093 -32.385 1.00 89.75 340 GLU A N 1
ATOM 2737 C CA . GLU A 1 340 ? 12.180 4.475 -32.351 1.00 89.75 340 GLU A CA 1
ATOM 2738 C C . GLU A 1 340 ? 12.284 3.530 -31.148 1.00 89.75 340 GLU A C 1
ATOM 2740 O O . GLU A 1 340 ? 11.693 3.791 -30.103 1.00 89.75 340 GLU A O 1
ATOM 2745 N N . HIS A 1 341 ? 13.070 2.460 -31.277 1.00 92.25 341 HIS A N 1
ATOM 2746 C CA . HIS A 1 341 ? 13.345 1.506 -30.202 1.00 92.25 341 HIS A CA 1
ATOM 2747 C C . HIS A 1 341 ? 14.843 1.239 -30.134 1.00 92.25 341 HIS A C 1
ATOM 2749 O O . HIS A 1 341 ? 15.514 1.149 -31.169 1.00 92.25 341 HIS A O 1
ATOM 2755 N N . LYS A 1 342 ? 15.390 1.095 -28.926 1.00 92.75 342 LYS A N 1
ATOM 2756 C CA . LYS A 1 342 ? 16.822 0.882 -28.756 1.00 92.75 342 LYS A CA 1
ATOM 2757 C C . LYS A 1 342 ? 17.174 0.129 -27.483 1.00 92.75 342 LYS A C 1
ATOM 2759 O O . LYS A 1 342 ? 16.689 0.427 -26.399 1.00 92.75 342 LYS A O 1
ATOM 2764 N N . TRP A 1 343 ? 18.118 -0.795 -27.630 1.00 93.31 343 TRP A N 1
ATOM 2765 C CA . TRP A 1 343 ? 18.855 -1.368 -26.513 1.00 93.31 343 TRP A CA 1
ATOM 2766 C C . TRP A 1 343 ? 19.928 -0.386 -26.046 1.00 93.31 343 TRP A C 1
ATOM 2768 O O . TRP A 1 343 ? 20.865 -0.087 -26.789 1.00 93.31 343 TRP A O 1
ATOM 2778 N N . ILE A 1 344 ? 19.799 0.104 -24.818 1.00 91.75 344 ILE A N 1
ATOM 2779 C CA . ILE A 1 344 ? 20.739 1.037 -24.194 1.00 91.75 344 ILE A CA 1
ATOM 2780 C C . ILE A 1 344 ? 21.528 0.300 -23.117 1.00 91.75 344 ILE A C 1
ATOM 2782 O O . ILE A 1 344 ? 20.950 -0.423 -22.303 1.00 91.75 344 ILE A O 1
ATOM 2786 N N . LYS A 1 345 ? 22.854 0.484 -23.093 1.00 92.25 345 LYS A N 1
ATOM 2787 C CA . LYS A 1 345 ? 23.705 -0.092 -22.044 1.00 92.25 345 LYS A CA 1
ATOM 2788 C C . LYS A 1 345 ? 23.277 0.437 -20.682 1.00 92.25 345 LYS A C 1
ATOM 2790 O O . LYS A 1 345 ? 23.177 1.648 -20.479 1.00 92.25 345 LYS A O 1
ATOM 2795 N N . LEU A 1 346 ? 23.121 -0.455 -19.707 1.00 89.88 346 LEU A N 1
ATOM 2796 C CA . LEU A 1 346 ? 22.764 -0.049 -18.350 1.00 89.88 346 LEU A CA 1
ATOM 2797 C C . LEU A 1 346 ? 23.839 0.849 -17.716 1.00 89.88 346 LEU A C 1
ATOM 2799 O O . LEU A 1 346 ? 23.519 1.715 -16.906 1.00 89.88 346 LEU A O 1
ATOM 2803 N N . SER A 1 347 ? 25.113 0.670 -18.079 1.00 89.69 347 SER A N 1
ATOM 2804 C CA . SER A 1 347 ? 26.201 1.551 -17.636 1.00 89.69 347 SER A CA 1
ATOM 2805 C C . SER A 1 347 ? 25.987 2.999 -18.068 1.00 89.69 347 SER A C 1
ATOM 2807 O O . SER A 1 347 ? 26.232 3.906 -17.278 1.00 89.69 347 SER A O 1
ATOM 2809 N N . ASP A 1 348 ? 25.503 3.215 -19.291 1.00 89.50 348 ASP A N 1
ATOM 2810 C CA . ASP A 1 348 ? 25.297 4.552 -19.849 1.00 89.50 348 ASP A CA 1
ATOM 2811 C C . ASP A 1 348 ? 24.146 5.248 -19.116 1.00 89.50 348 ASP A C 1
ATOM 2813 O O . ASP A 1 348 ? 24.286 6.392 -18.689 1.00 89.50 348 ASP A O 1
ATOM 2817 N N . LEU A 1 349 ? 23.061 4.512 -18.848 1.00 85.81 349 LEU A N 1
ATOM 2818 C CA . LEU A 1 349 ? 21.956 4.983 -18.008 1.00 85.81 349 LEU A CA 1
ATOM 2819 C C . LEU A 1 349 ? 22.426 5.350 -16.597 1.00 85.81 349 LEU A C 1
ATOM 2821 O O . LEU A 1 349 ? 22.154 6.451 -16.122 1.00 85.81 349 LEU A O 1
ATOM 2825 N N . LYS A 1 350 ? 23.192 4.468 -15.943 1.00 84.00 350 LYS A N 1
ATOM 2826 C CA . LYS A 1 350 ? 23.734 4.713 -14.596 1.00 84.00 350 LYS A CA 1
ATOM 2827 C C . LYS A 1 350 ? 24.642 5.937 -14.536 1.00 84.00 350 LYS A C 1
ATOM 2829 O O . LYS A 1 350 ? 24.591 6.676 -13.558 1.00 84.00 350 LYS A O 1
ATOM 2834 N N . ASN A 1 351 ? 25.469 6.152 -15.555 1.00 84.81 351 ASN A N 1
ATOM 2835 C CA . ASN A 1 351 ? 26.351 7.315 -15.621 1.00 84.81 351 ASN A CA 1
ATOM 2836 C C . ASN A 1 351 ? 25.551 8.615 -15.759 1.00 84.81 351 ASN A C 1
ATOM 2838 O O . ASN A 1 351 ? 25.905 9.620 -15.146 1.00 84.81 351 ASN A O 1
ATOM 2842 N N . SER A 1 352 ? 24.454 8.593 -16.512 1.00 80.69 352 SER A N 1
ATOM 2843 C CA . SER A 1 352 ? 23.581 9.756 -16.674 1.00 80.69 352 SER A CA 1
ATOM 2844 C C . SER A 1 352 ? 22.811 10.123 -15.413 1.00 80.69 352 SER A C 1
ATOM 2846 O O . SER A 1 352 ? 22.611 11.305 -15.155 1.00 80.69 352 SER A O 1
ATOM 2848 N N . LEU A 1 353 ? 22.473 9.151 -14.564 1.00 74.00 353 LEU A N 1
ATOM 2849 C CA . LEU A 1 353 ? 21.889 9.419 -13.243 1.00 74.00 353 LEU A CA 1
ATOM 2850 C C . LEU A 1 353 ? 22.816 10.164 -12.282 1.00 74.00 353 LEU A C 1
ATOM 2852 O O . LEU A 1 353 ? 22.347 10.773 -11.326 1.00 74.00 353 LEU A O 1
ATOM 2856 N N . GLN A 1 354 ? 24.131 10.091 -12.496 1.00 77.75 354 GLN A N 1
ATOM 2857 C CA . GLN A 1 354 ? 25.100 10.820 -11.675 1.00 77.75 354 GLN A CA 1
ATOM 2858 C C . GLN A 1 354 ? 25.201 12.298 -12.071 1.00 77.75 354 GLN A C 1
ATOM 2860 O O . GLN A 1 354 ? 25.849 13.080 -11.373 1.00 77.75 354 GLN A O 1
ATOM 2865 N N . GLN A 1 355 ? 24.593 12.685 -13.192 1.00 77.75 355 GLN A N 1
ATOM 2866 C CA . GLN A 1 355 ? 24.566 14.059 -13.670 1.00 77.75 355 GLN A CA 1
ATOM 2867 C C . GLN A 1 355 ? 23.337 14.782 -13.113 1.00 77.75 355 GLN A C 1
ATOM 2869 O O . GLN A 1 355 ? 22.316 14.167 -12.810 1.00 77.75 355 GLN A O 1
ATOM 2874 N N . ALA A 1 356 ? 23.440 16.103 -12.955 1.00 72.25 356 ALA A N 1
ATOM 2875 C CA . ALA A 1 356 ? 22.294 16.901 -12.540 1.00 72.25 356 ALA A CA 1
ATOM 2876 C C . ALA A 1 356 ? 21.184 16.796 -13.600 1.00 72.25 356 ALA A C 1
ATOM 2878 O O . ALA A 1 356 ? 21.484 16.902 -14.793 1.00 72.25 356 ALA A O 1
ATOM 2879 N N . PRO A 1 357 ? 19.922 16.607 -13.190 1.00 74.25 357 PRO A N 1
ATOM 2880 C CA . PRO A 1 357 ? 18.835 16.496 -14.140 1.00 74.25 357 PRO A CA 1
ATOM 2881 C C . PRO A 1 357 ? 18.581 17.803 -14.871 1.00 74.25 357 PRO A C 1
ATOM 2883 O O . PRO A 1 357 ? 18.828 18.902 -14.365 1.00 74.25 357 PRO A O 1
ATOM 2886 N N . ILE A 1 358 ? 18.035 17.666 -16.071 1.00 76.94 358 ILE A N 1
ATOM 2887 C CA . ILE A 1 358 ? 17.590 18.782 -16.887 1.00 76.94 358 ILE A CA 1
ATOM 2888 C C . ILE A 1 358 ? 16.096 18.970 -16.625 1.00 76.94 358 ILE A C 1
ATOM 2890 O O . ILE A 1 358 ? 15.303 18.028 -16.689 1.00 76.94 358 ILE A O 1
ATOM 2894 N N . LEU A 1 359 ? 15.707 20.201 -16.304 1.00 68.62 359 LEU A N 1
ATOM 2895 C CA . LEU A 1 359 ? 14.308 20.589 -16.162 1.00 68.62 359 LEU A CA 1
ATOM 2896 C C . LEU A 1 359 ? 13.722 20.884 -17.541 1.00 68.62 359 LEU A C 1
ATOM 2898 O O . LEU A 1 359 ? 13.980 21.937 -18.125 1.00 68.62 359 LEU A O 1
ATOM 2902 N N . GLU A 1 360 ? 12.881 19.980 -18.031 1.00 61.09 360 GLU A N 1
ATOM 2903 C CA . GLU A 1 360 ? 12.139 20.155 -19.275 1.00 61.09 360 GLU A CA 1
ATOM 2904 C C . GLU A 1 360 ? 10.634 20.184 -18.993 1.00 61.09 360 GLU A C 1
ATOM 2906 O O . GLU A 1 360 ? 10.051 19.233 -18.479 1.00 61.09 360 GLU A O 1
ATOM 2911 N N . ASN A 1 361 ? 9.982 21.313 -19.303 1.00 57.41 361 ASN A N 1
ATOM 2912 C CA . ASN A 1 361 ? 8.544 21.535 -19.069 1.00 57.41 361 ASN A CA 1
ATOM 2913 C C . ASN A 1 361 ? 8.093 21.261 -17.615 1.00 57.41 361 ASN A C 1
ATOM 2915 O O . ASN A 1 361 ? 6.982 20.791 -17.381 1.00 57.41 361 ASN A O 1
ATOM 2919 N N . GLY A 1 362 ? 8.956 21.550 -16.636 1.00 59.69 362 GLY A N 1
ATOM 2920 C CA . GLY A 1 362 ? 8.669 21.312 -15.217 1.00 59.69 362 GLY A CA 1
ATOM 2921 C C . GLY A 1 362 ? 8.795 19.849 -14.782 1.00 59.69 362 GLY A C 1
ATOM 2922 O O . GLY A 1 362 ? 8.454 19.540 -13.645 1.00 59.69 362 GLY A O 1
ATOM 2923 N N . LYS A 1 363 ? 9.290 18.960 -15.654 1.00 62.62 363 LYS A N 1
ATOM 2924 C CA . LYS A 1 363 ? 9.656 17.581 -15.320 1.00 62.62 363 LYS A CA 1
ATOM 2925 C C . LYS A 1 363 ? 11.170 17.426 -15.333 1.00 62.62 363 LYS A C 1
ATOM 2927 O O . LYS A 1 363 ? 11.854 17.982 -16.190 1.00 62.62 363 LYS A O 1
ATOM 2932 N N . GLU A 1 364 ? 11.687 16.658 -14.387 1.00 71.44 364 GLU A N 1
ATOM 2933 C CA . GLU A 1 364 ? 13.102 16.314 -14.356 1.00 71.44 364 GLU A CA 1
ATOM 2934 C C . GLU A 1 364 ? 13.389 15.166 -15.335 1.00 71.44 364 GLU A C 1
ATOM 2936 O O . GLU A 1 364 ? 12.728 14.121 -15.335 1.00 71.44 364 GLU A O 1
ATOM 2941 N N . THR A 1 365 ? 14.374 15.377 -16.202 1.00 71.94 365 THR A N 1
ATOM 2942 C CA . THR A 1 365 ? 14.795 14.446 -17.254 1.00 71.94 365 THR A CA 1
ATOM 2943 C C . THR A 1 365 ? 16.292 14.194 -17.156 1.00 71.94 365 THR A C 1
ATOM 2945 O O . THR A 1 365 ? 17.058 15.076 -16.765 1.00 71.94 365 THR A O 1
ATOM 2948 N N . ALA A 1 366 ? 16.716 12.980 -17.498 1.00 77.44 366 ALA A N 1
ATOM 2949 C CA . ALA A 1 366 ? 18.125 12.631 -17.596 1.00 77.44 366 ALA A CA 1
ATOM 2950 C C . ALA A 1 366 ? 18.530 12.514 -19.071 1.00 77.44 366 ALA A C 1
ATOM 2952 O O . ALA A 1 366 ? 17.882 11.809 -19.851 1.00 77.44 366 ALA A O 1
ATOM 2953 N N . GLU A 1 367 ? 19.616 13.199 -19.436 1.00 82.56 367 GLU A N 1
ATOM 2954 C CA . GLU A 1 367 ? 20.256 13.063 -20.745 1.00 82.56 367 GLU A CA 1
ATOM 2955 C C . GLU A 1 367 ? 21.181 11.841 -20.723 1.00 82.56 367 GLU A C 1
ATOM 2957 O O . GLU A 1 367 ? 22.198 11.800 -20.027 1.00 82.56 367 GLU A O 1
ATOM 2962 N N . VAL A 1 368 ? 20.818 10.827 -21.496 1.00 79.38 368 VAL A N 1
ATOM 2963 C CA . VAL A 1 368 ? 21.557 9.579 -21.656 1.00 79.38 368 VAL A CA 1
ATOM 2964 C C . VAL A 1 368 ? 22.400 9.655 -22.909 1.00 79.38 368 VAL A C 1
ATOM 2966 O O . VAL A 1 368 ? 21.873 9.838 -24.001 1.00 79.38 368 VAL A O 1
ATOM 2969 N N . ILE A 1 369 ? 23.717 9.509 -22.769 1.00 82.19 369 ILE A N 1
ATOM 2970 C CA . ILE A 1 369 ? 24.624 9.444 -23.916 1.00 82.19 369 ILE A CA 1
ATOM 2971 C C . ILE A 1 369 ? 25.025 7.989 -24.109 1.00 82.19 369 ILE A C 1
ATOM 2973 O O . ILE A 1 369 ? 25.784 7.445 -23.313 1.00 82.19 369 ILE A O 1
ATOM 2977 N N . SER A 1 370 ? 24.541 7.376 -25.186 1.00 81.31 370 SER A N 1
ATOM 2978 C CA . SER A 1 370 ? 24.913 6.010 -25.561 1.00 81.31 370 SER A CA 1
ATOM 2979 C C . SER A 1 370 ? 25.307 5.964 -27.031 1.00 81.31 370 SER A C 1
ATOM 2981 O O . SER A 1 370 ? 24.588 6.459 -27.905 1.00 81.31 370 SER A O 1
ATOM 2983 N N . GLU A 1 371 ? 26.497 5.420 -27.297 1.00 81.06 371 GLU A N 1
ATOM 2984 C CA . GLU A 1 371 ? 27.106 5.349 -28.637 1.00 81.06 371 GLU A CA 1
ATOM 2985 C C . GLU A 1 371 ? 27.223 6.715 -29.342 1.00 81.06 371 GLU A C 1
ATOM 2987 O O . GLU A 1 371 ? 27.068 6.829 -30.558 1.00 81.06 371 GLU A O 1
ATOM 2992 N N . GLY A 1 372 ? 27.461 7.783 -28.576 1.00 76.88 372 GLY A N 1
ATOM 2993 C CA . GLY A 1 372 ? 27.588 9.142 -29.113 1.00 76.88 372 GLY A CA 1
ATOM 2994 C C . GLY A 1 372 ? 26.269 9.792 -29.549 1.00 76.88 372 GLY A C 1
ATOM 2995 O O . GLY A 1 372 ? 26.298 10.872 -30.136 1.00 76.88 372 GLY A O 1
ATOM 2996 N N . LYS A 1 373 ? 25.121 9.170 -29.256 1.00 80.88 373 LYS A N 1
ATOM 2997 C CA . LYS A 1 373 ? 23.781 9.750 -29.426 1.00 80.88 373 LYS A CA 1
ATOM 2998 C C . LYS A 1 373 ? 23.169 10.088 -28.067 1.00 80.88 373 LYS A C 1
ATOM 3000 O O . LYS A 1 373 ? 23.488 9.433 -27.076 1.00 80.88 373 LYS A O 1
ATOM 3005 N N . LYS A 1 374 ? 22.293 11.092 -28.049 1.00 81.56 374 LYS A N 1
ATOM 3006 C CA . LYS A 1 374 ? 21.550 11.531 -26.865 1.00 81.56 374 LYS A CA 1
ATOM 3007 C C . LYS A 1 374 ? 20.157 10.903 -26.836 1.00 81.56 374 LYS A C 1
ATOM 3009 O O . LYS A 1 374 ? 19.507 10.818 -27.875 1.00 81.56 374 LYS A O 1
ATOM 3014 N N . TYR A 1 375 ? 19.722 10.498 -25.651 1.00 80.69 375 TYR A N 1
ATOM 3015 C CA . TYR A 1 375 ? 18.377 10.013 -25.356 1.00 80.69 375 TYR A CA 1
ATOM 3016 C C . TYR A 1 375 ? 17.885 10.736 -24.110 1.00 80.69 375 TYR A C 1
ATOM 3018 O O . TYR A 1 375 ? 18.629 10.872 -23.142 1.00 80.69 375 TYR A O 1
ATOM 3026 N N . TYR A 1 376 ? 16.640 11.187 -24.121 1.00 79.19 376 TYR A N 1
ATOM 3027 C CA . TYR A 1 376 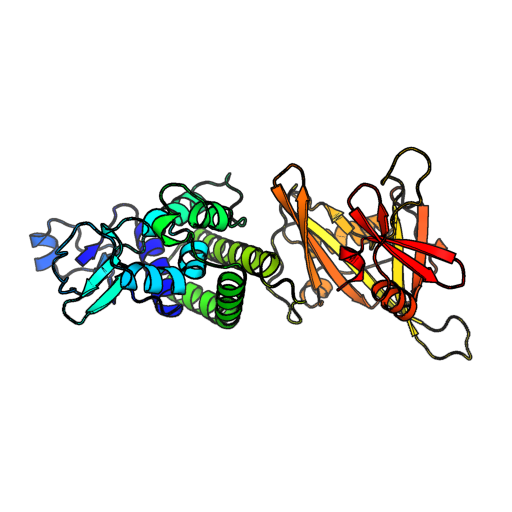? 16.037 11.876 -22.988 1.00 79.19 376 TYR A CA 1
ATOM 3028 C C . TYR A 1 376 ? 15.033 10.935 -22.346 1.00 79.19 376 TYR A C 1
ATOM 3030 O O . TYR A 1 376 ? 14.051 10.555 -22.981 1.00 79.19 376 TYR A O 1
ATOM 3038 N N . CYS A 1 377 ? 15.280 10.540 -21.100 1.00 74.00 377 CYS A N 1
ATOM 3039 C CA . CYS A 1 377 ? 14.335 9.708 -20.361 1.00 74.00 377 CYS A CA 1
ATOM 3040 C C . CYS A 1 377 ? 13.926 10.412 -19.067 1.00 74.00 377 CYS A C 1
ATOM 3042 O O . CYS A 1 377 ? 14.648 11.255 -18.527 1.00 74.00 377 CYS A O 1
ATOM 3044 N N . SER A 1 378 ? 12.740 10.075 -18.569 1.00 69.38 378 SER A N 1
ATOM 3045 C CA . SER A 1 378 ? 12.252 10.612 -17.301 1.00 69.38 378 SER A CA 1
ATOM 3046 C C . SER A 1 378 ? 13.220 10.255 -16.165 1.00 69.38 378 SER A C 1
ATOM 3048 O O . SER A 1 378 ? 13.619 9.098 -16.026 1.00 69.38 378 SER A O 1
ATOM 3050 N N . GLN A 1 379 ? 13.601 11.226 -15.327 1.00 63.06 379 GLN A N 1
ATOM 3051 C CA . GLN A 1 379 ? 14.527 10.944 -14.229 1.00 63.06 379 GLN A CA 1
ATOM 3052 C C . GLN A 1 379 ? 13.919 9.967 -13.218 1.00 63.06 379 GLN A C 1
ATOM 3054 O O . GLN A 1 379 ? 14.623 9.081 -12.734 1.00 63.06 379 GLN A O 1
ATOM 3059 N N . SER A 1 380 ? 12.617 10.076 -12.941 1.00 60.00 380 SER A N 1
ATOM 3060 C CA . SER A 1 380 ? 11.922 9.123 -12.074 1.00 60.00 380 SER A CA 1
ATOM 3061 C C . SER A 1 380 ? 11.948 7.709 -12.642 1.00 60.00 380 SER A C 1
ATOM 3063 O O . SER A 1 380 ? 11.997 6.774 -11.863 1.00 60.00 380 SER A O 1
ATOM 3065 N N . PHE A 1 381 ? 11.979 7.549 -13.967 1.00 63.78 381 PHE A N 1
ATOM 3066 C CA . PHE A 1 381 ? 12.062 6.244 -14.623 1.00 63.78 381 PHE A CA 1
ATOM 3067 C C . PHE A 1 381 ? 13.460 5.610 -14.520 1.00 63.78 381 PHE A C 1
ATOM 3069 O O . PHE A 1 381 ? 13.554 4.410 -14.295 1.00 63.78 381 PHE A O 1
ATOM 3076 N N . ILE A 1 382 ? 14.542 6.394 -14.650 1.00 56.47 382 ILE A N 1
ATOM 3077 C CA . ILE A 1 382 ? 15.913 5.845 -14.650 1.00 56.47 382 ILE A CA 1
ATOM 3078 C C . ILE A 1 382 ? 16.511 5.728 -13.231 1.00 56.47 382 ILE A C 1
ATOM 3080 O O . ILE A 1 382 ? 17.384 4.898 -13.020 1.00 56.47 382 ILE A O 1
ATOM 3084 N N . SER A 1 383 ? 16.118 6.568 -12.261 1.00 44.88 383 SER A N 1
ATOM 3085 C CA . SER A 1 383 ? 16.848 6.727 -10.976 1.00 44.88 383 SER A CA 1
ATOM 3086 C C . SER A 1 383 ? 16.777 5.542 -10.006 1.00 44.88 383 SER A C 1
ATOM 3088 O O . SER A 1 383 ? 17.459 5.563 -8.978 1.00 44.88 383 SER A O 1
ATOM 3090 N N . TYR A 1 384 ? 15.971 4.533 -10.316 1.00 44.38 384 TYR A N 1
ATOM 3091 C CA . TYR A 1 384 ? 15.704 3.355 -9.492 1.00 44.38 384 TYR A CA 1
ATOM 3092 C C . TYR A 1 384 ? 16.097 2.090 -10.260 1.00 44.38 384 TYR A C 1
ATOM 3094 O O . TYR A 1 384 ? 16.470 1.097 -9.593 1.00 44.38 384 TYR A O 1
#

Secondary structure (DSSP, 8-state):
-EEE-SSHHHHHHHHHHHHHHHHTT--PPPEEEEEE--HHHHHHHT--SEEEEEEEPP--BPPPSSSSPPHHHHHHHHHTHHHHHHTT-GGGGSGGGEEEBTTS-EEE-----HHHHHHHH-TTS-TT--THHHHHHH-TTTHHHHTT--HHHHHHHHHHHHTTHHHHHHHHHHHHHHTT--HHHHHHHHHHHHHHHHHHHHHH--S---S--SPPBP-TTTEEEEEEEEEEE-SSTTSPPEEEEEEEEESSS-SSS-PPPEE-EEEEPPTT-SBHHHHHHHHHHHHTTT-----HHHHTTS-EEEEEEEETTEEEEEEEEEEE-----GGG---SSEEEEEEEEHHHHHHHHTSPPEEETTEEEEEEEETTEEEEEEHHHH--